Protein 4A1R (pdb70)

Radius of gyration: 27.09 Å; Cα contacts (8 Å, |Δi|>4): 1326; chains: 4; bounding box: 77×50×69 Å

Secondary structure (DSSP, 8-state):
--S-EEEEEEEE-TTTT--TTS----EEEEEEEES-SHHHHHS-HHHHHHHHHHHHGGGEEEEEEEEE-TT---EEEEEE--TT--EEEEEE--SS-TT-B-EEEEEPPPGGGGGGGTTSTTS--EEEEEEEEETTEEEE--/--SEEEEEEEE-TT-S-TTTTS---EEEEEEEES--TTTTTS-HHHHHHHHHHHHGGGEEEEEEEEEPTT---EEEEEE--TT--EEEEEE--SS-TT-B-EEEEEPPP--TTT-EESS-EEEEEEEEETTEEEEPPPP-/--EEEEEEEE-TTTT-------EEEEEEEES-SHHHHHS-HHHHHHHHHHHHGGGEEEEEEEEEPTT---EEEEEE--SS--EEEEEE--SS-TT-B-EEEEEPPP---TTTSTTS--EEEEEEEEETTEEEEPP--/---EEEEEEEE-TTTT-----EEEEEEEES-SHHHHHS-HHHHHHHHHHHSGGGEEEEEEEEE-TT---EEEEEE--TT--EEEEEE--S--TT-B-EEEEEPP-TTTT-GGGTSTTS--EEEEEEEEETTEEEE----

InterPro domains:
  IPR017734 Type VI secretion system, lipoprotein SciN [PF12790] (9-116)
  IPR017734 Type VI secretion system, lipoprotein SciN [PTHR37625] (7-118)
  IPR017734 Type VI secretion system, lipoprotein SciN [TIGR03352] (7-117)
  IPR038706 Type VI secretion protein SciN-like superfamily [G3DSA:2.60.40.4150] (1-149)

Foldseek 3Di:
DLLWKEKEWEFEALQAQADVPGGRDKKKKKKWFFLDCPQVVVPDPVCCVPPVCVSCPPGTDDMDMDIDGHGDGGHMDMDTHDPSGFWIKMAIHRPDPPQAARIDIGTDDDCVVSVCCVVVVPPDSYHYWYWYQYNRYIDTDD/DFFKAKEWEAEALCAQCPPPNHFFKKKKKKWQFLDCPQVVPDDPVCCVVPVCVRCPVRTPDMDMDIHGHRDGGHMDMDTHDLSGFKIKMAIHRPDLVQAAGIDIGTDDDDVVVVDADPRRYHYWYWYQYRRYIDTDDDDD/DFKEKEWEWEALQAQCPPGRFKKKKKKWFFLDCVQVVVDDDVCCVPPVDVSPDPGTDDMDMDIDGHGRGGDMDMDTRDPSTFKMKMAIPRPDLVQAAGMDIDGDDDPPCCVPVVPPDDYHYWYWYQYRRYIDTDDPD/DFWKEKEWEWEAQCFLHCVDKKKKKKWQFQDCVQVVVDDPVVCVVPVCVSRPVRTPDMDIDIYDRGGGGDMDMDTHDVVTFWIKMAIHHDDCVQADGIDIHTDDDDVVCVCCVVVVVDDRYHYWYWYRYNRYIDTDDDD

Nearest PDB structures (foldseek):
  4a1r-assembly5_B  TM=1.007E+00  e=3.710E-32  Serratia marcescens
  4a1r-assembly5_A  TM=9.718E-01  e=2.297E-26  Serratia marcescens
  4a1r-assembly6_C  TM=9.674E-01  e=4.740E-26  Serratia marcescens
  4a1r-assembly6_D  TM=9.549E-01  e=1.683E-25  Serratia marcescens
  3zhn-assembly1_A  TM=8.600E-01  e=3.355E-15  Pseudomonas aeruginosa PAO1

CATH classification: 2.60.40.4150

Structure (mmCIF, N/CA/C/O backbone):
data_4A1R
#
_entry.id   4A1R
#
_cell.length_a   139.730
_cell.length_b   77.750
_cell.length_c   54.490
_cell.angle_alpha   90.00
_cell.angle_beta   98.31
_cell.angle_gamma   90.00
#
_symmetry.space_group_name_H-M   'C 1 2 1'
#
loop_
_entity.id
_entity.type
_entity.pdbx_description
1 polymer LIP
2 non-polymer 'SODIUM ION'
3 non-polymer 1,2-ETHANEDIOL
4 water water
#
loop_
_atom_site.group_PDB
_atom_site.id
_atom_site.type_symbol
_atom_site.label_atom_id
_atom_site.label_alt_id
_atom_site.label_comp_id
_atom_site.label_asym_id
_atom_site.label_entity_id
_atom_site.label_seq_id
_atom_site.pdbx_PDB_ins_code
_atom_site.Cartn_x
_atom_site.Cartn_y
_atom_site.Cartn_z
_atom_site.occupancy
_atom_site.B_iso_or_equiv
_atom_site.auth_seq_id
_atom_site.auth_comp_id
_atom_site.auth_asym_id
_atom_site.auth_atom_id
_atom_site.pdbx_PDB_model_num
ATOM 1 N N . SER A 1 5 ? 48.677 8.447 2.565 1.00 93.05 32 SER A N 1
ATOM 2 C CA . SER A 1 5 ? 47.983 9.542 1.819 1.00 91.93 32 SER A CA 1
ATOM 3 C C . SER A 1 5 ? 46.632 9.101 1.242 1.00 85.62 32 SER A C 1
ATOM 4 O O . SER A 1 5 ? 45.658 9.858 1.295 1.00 92.18 32 SER A O 1
ATOM 7 N N . VAL A 1 6 ? 46.580 7.883 0.697 1.00 88.79 33 VAL A N 1
ATOM 8 C CA . VAL A 1 6 ? 45.327 7.286 0.201 1.00 90.51 33 VAL A CA 1
ATOM 9 C C . VAL A 1 6 ? 45.217 5.796 0.596 1.00 91.59 33 VAL A C 1
ATOM 10 O O . VAL A 1 6 ? 45.681 4.924 -0.145 1.00 101.33 33 VAL A O 1
ATOM 14 N N . PRO A 1 7 ? 44.632 5.494 1.781 1.00 77.69 34 PRO A N 1
ATOM 15 C CA . PRO A 1 7 ? 44.095 6.384 2.819 1.00 70.49 34 PRO A CA 1
ATOM 16 C C . PRO A 1 7 ? 45.208 7.088 3.610 1.00 52.39 34 PRO A C 1
ATOM 17 O O . PRO A 1 7 ? 46.364 6.661 3.567 1.00 49.67 34 PRO A O 1
ATOM 21 N N . SER A 1 8 ? 44.862 8.172 4.299 1.00 41.46 35 SER A N 1
ATOM 22 C CA . SER A 1 8 ? 45.873 9.110 4.811 1.00 38.01 35 SER A CA 1
ATOM 23 C C . SER A 1 8 ? 46.442 8.764 6.184 1.00 31.29 35 SER A C 1
ATOM 24 O O . SER A 1 8 ? 47.520 9.259 6.573 1.00 30.97 35 SER A O 1
ATOM 27 N N . ARG A 1 9 ? 45.694 7.982 6.936 1.00 25.87 36 ARG A N 1
ATOM 28 C CA . ARG A 1 9 ? 46.165 7.602 8.271 1.00 26.51 36 ARG A CA 1
ATOM 29 C C . ARG A 1 9 ? 45.965 6.142 8.613 1.00 27.49 36 ARG A C 1
ATOM 30 O O . ARG A 1 9 ? 45.275 5.396 7.889 1.00 25.18 36 ARG A O 1
ATOM 45 N N . TYR A 1 10 ? 46.629 5.703 9.688 1.00 23.41 37 TYR A N 1
ATOM 46 C CA . TYR A 1 10 ? 46.553 4.290 10.111 1.00 24.63 37 TYR A CA 1
ATOM 47 C C . TYR A 1 10 ? 46.393 4.234 11.611 1.00 26.93 37 TYR A C 1
ATOM 48 O O . TYR A 1 10 ? 46.715 5.208 12.326 1.00 24.02 37 TYR A O 1
ATOM 57 N N . SER A 1 11 ? 45.919 3.102 12.109 1.00 24.71 38 SER A N 1
ATOM 58 C CA . SER A 1 11 ? 46.041 2.833 13.539 1.00 27.17 38 SER A CA 1
ATOM 59 C C . SER A 1 11 ? 46.072 1.347 13.852 1.00 28.88 38 SER A C 1
ATOM 60 O O . SER A 1 11 ? 45.554 0.501 13.080 1.00 23.00 38 SER A O 1
ATOM 63 N N . LEU A 1 12 ? 46.714 1.042 14.978 1.00 23.59 39 LEU A N 1
ATOM 64 C CA . LEU A 1 12 ? 46.871 -0.323 15.464 1.00 22.66 39 LEU A CA 1
ATOM 65 C C . LEU A 1 12 ? 46.287 -0.380 16.836 1.00 28.71 39 LEU A C 1
ATOM 66 O O . LEU A 1 12 ? 46.554 0.504 17.681 1.00 28.06 39 LEU A O 1
ATOM 71 N N . VAL A 1 13 ? 45.501 -1.421 17.097 1.00 21.92 40 VAL A N 1
ATOM 72 C CA . VAL A 1 13 ? 44.929 -1.584 18.405 1.00 20.99 40 VAL A CA 1
ATOM 73 C C . VAL A 1 13 ? 45.581 -2.801 19.066 1.00 25.97 40 VAL A C 1
ATOM 74 O O . VAL A 1 13 ? 45.577 -3.886 18.486 1.00 28.34 40 VAL A O 1
ATOM 78 N N . PHE A 1 14 ? 46.106 -2.635 20.276 1.00 23.70 41 PHE A N 1
ATOM 79 C CA . PHE A 1 14 ? 46.958 -3.665 20.902 1.00 22.94 41 PHE A CA 1
ATOM 80 C C . PHE A 1 14 ? 46.260 -4.260 22.107 1.00 24.27 41 PHE A C 1
ATOM 81 O O . PHE A 1 14 ? 45.641 -3.537 22.911 1.00 24.99 41 PHE A O 1
ATOM 89 N N . ASP A 1 15 ? 46.314 -5.591 22.170 1.00 22.91 42 ASP A N 1
ATOM 90 C CA . ASP A 1 15 ? 46.025 -6.382 23.361 1.00 26.68 42 ASP A CA 1
ATOM 91 C C . ASP A 1 15 ? 47.342 -7.066 23.778 1.00 24.40 42 ASP A C 1
ATOM 92 O O . ASP A 1 15 ? 48.119 -7.482 22.910 1.00 26.28 42 ASP A O 1
ATOM 97 N N . ALA A 1 16 ? 47.561 -7.203 25.085 1.00 26.25 43 ALA A N 1
ATOM 98 C CA . ALA A 1 16 ? 48.695 -7.964 25.617 1.00 27.64 43 ALA A CA 1
ATOM 99 C C . ALA A 1 16 ? 48.167 -9.077 26.523 1.00 27.30 43 ALA A C 1
ATOM 100 O O . ALA A 1 16 ? 47.304 -8.831 27.369 1.00 30.19 43 ALA A O 1
ATOM 102 N N . ASP A 1 17 ? 48.665 -10.290 26.319 1.00 28.93 44 ASP A N 1
ATOM 103 C CA . ASP A 1 17 ? 48.359 -11.422 27.217 1.00 29.22 44 ASP A CA 1
ATOM 104 C C . ASP A 1 17 ? 48.683 -11.071 28.654 1.00 32.39 44 ASP A C 1
ATOM 105 O O . ASP A 1 17 ? 49.692 -10.421 28.947 1.00 30.71 44 ASP A O 1
ATOM 110 N N . ARG A 1 18 ? 47.841 -11.520 29.571 1.00 35.14 45 ARG A N 1
ATOM 111 C CA . ARG A 1 18 ? 48.160 -11.456 30.997 1.00 38.78 45 ARG A CA 1
ATOM 112 C C . ARG A 1 18 ? 49.562 -11.955 31.376 1.00 29.13 45 ARG A C 1
ATOM 113 O O . ARG A 1 18 ? 50.158 -11.468 32.333 1.00 32.86 45 ARG A O 1
ATOM 121 N N . GLN A 1 19 ? 50.080 -12.915 30.626 1.00 33.75 46 GLN A N 1
ATOM 122 C CA . GLN A 1 19 ? 51.377 -13.516 30.935 1.00 42.21 46 GLN A CA 1
ATOM 123 C C . GLN A 1 19 ? 52.513 -13.011 30.066 1.00 37.60 46 GLN A C 1
ATOM 124 O O . GLN A 1 19 ? 53.587 -13.616 30.050 1.00 38.33 46 GLN A O 1
ATOM 130 N N . VAL A 1 20 ? 52.275 -11.938 29.314 1.00 29.22 47 VAL A N 1
ATOM 131 C CA . VAL A 1 20 ? 53.271 -11.486 28.353 1.00 30.35 47 VAL A CA 1
ATOM 132 C C . VAL A 1 20 ? 54.515 -11.057 29.143 1.00 22.67 47 VAL A C 1
ATOM 133 O O . VAL A 1 20 ? 54.425 -10.463 30.240 1.00 29.79 47 VAL A O 1
ATOM 137 N N . ASN A 1 21 ? 55.666 -11.422 28.598 1.00 32.11 48 ASN A N 1
ATOM 138 C CA . ASN A 1 21 ? 56.913 -10.801 28.979 1.00 30.90 48 ASN A CA 1
ATOM 139 C C . ASN A 1 21 ? 57.275 -11.029 30.428 1.00 31.51 48 ASN A C 1
ATOM 140 O O . ASN A 1 21 ? 57.641 -10.092 31.145 1.00 32.85 48 ASN A O 1
ATOM 145 N N . ALA A 1 22 ? 57.153 -12.282 30.845 1.00 41.14 49 ALA A N 1
ATOM 146 C CA . ALA A 1 22 ? 57.549 -12.707 32.166 1.00 36.62 49 ALA A CA 1
ATOM 147 C C . ALA A 1 22 ? 58.717 -13.652 31.955 1.00 43.79 49 ALA A C 1
ATOM 148 O O . ALA A 1 22 ? 58.579 -14.720 31.338 1.00 40.41 49 ALA A O 1
ATOM 150 N N . ALA A 1 23 ? 59.879 -13.220 32.424 1.00 38.66 50 ALA A N 1
ATOM 151 C CA . ALA A 1 23 ? 61.063 -14.057 32.475 1.00 41.78 50 ALA A CA 1
ATOM 152 C C . ALA A 1 23 ? 60.807 -15.303 33.359 1.00 41.81 50 ALA A C 1
ATOM 153 O O . ALA A 1 23 ? 59.826 -15.354 34.120 1.00 42.90 50 ALA A O 1
ATOM 155 N N . ALA A 1 24 ? 61.668 -16.309 33.244 1.00 40.37 51 ALA A N 1
ATOM 156 C CA . ALA A 1 24 ? 61.681 -17.396 34.226 1.00 43.78 51 ALA A CA 1
ATOM 157 C C . ALA A 1 24 ? 61.676 -16.840 35.671 1.00 52.74 51 ALA A C 1
ATOM 158 O O . ALA A 1 24 ? 62.469 -15.954 36.024 1.00 36.97 51 ALA A O 1
ATOM 160 N N . GLY A 1 25 ? 60.746 -17.330 36.489 1.00 54.27 52 GLY A N 1
ATOM 161 C CA . GLY A 1 25 ? 60.636 -16.889 37.879 1.00 41.16 52 GLY A CA 1
ATOM 162 C C . GLY A 1 25 ? 60.203 -15.451 38.137 1.00 53.24 52 GLY A C 1
ATOM 163 O O . GLY A 1 25 ? 60.193 -15.011 39.292 1.00 54.22 52 GLY A O 1
ATOM 164 N N . ALA A 1 26 ? 59.815 -14.710 37.098 1.00 54.30 53 ALA A N 1
ATOM 165 C CA . ALA A 1 26 ? 59.433 -13.296 37.286 1.00 44.82 53 ALA A CA 1
ATOM 166 C C . ALA A 1 26 ? 57.974 -12.996 36.879 1.00 38.80 53 ALA A C 1
ATOM 167 O O . ALA A 1 26 ? 57.368 -13.763 36.113 1.00 43.36 53 ALA A O 1
ATOM 169 N N . GLN A 1 27 ? 57.413 -11.902 37.405 1.00 43.17 54 GLN A N 1
ATOM 170 C CA . GLN A 1 27 ? 56.020 -11.492 37.094 1.00 46.57 54 GLN A CA 1
ATOM 171 C C . GLN A 1 27 ? 55.935 -10.900 35.689 1.00 37.26 54 GLN A C 1
ATOM 172 O O . GLN A 1 27 ? 56.954 -10.439 35.159 1.00 34.26 54 GLN A O 1
ATOM 178 N N . PRO A 1 28 ? 54.735 -10.905 35.076 1.00 40.32 55 PRO A N 1
ATOM 179 C CA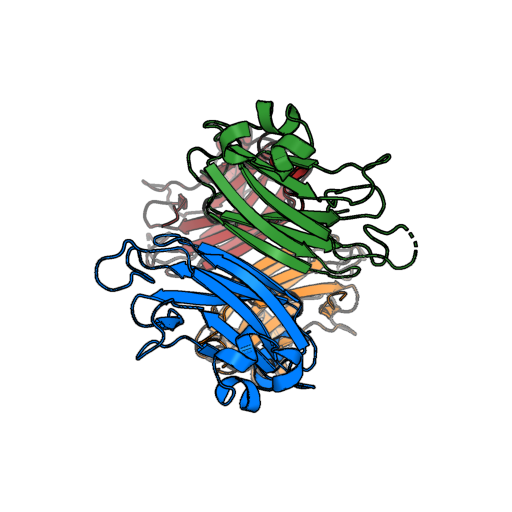 . PRO A 1 28 ? 54.663 -10.242 33.763 1.00 30.88 55 PRO A CA 1
ATOM 180 C C . PRO A 1 28 ? 54.926 -8.746 33.865 1.00 29.78 55 PRO A C 1
ATOM 181 O O . PRO A 1 28 ? 54.521 -8.105 34.835 1.00 31.15 55 PRO A O 1
ATOM 185 N N . ALA A 1 29 ? 55.648 -8.201 32.881 1.00 30.57 56 ALA A N 1
ATOM 186 C CA . ALA A 1 29 ? 56.110 -6.811 32.943 1.00 30.11 56 ALA A CA 1
ATOM 187 C C . ALA A 1 29 ? 55.661 -6.062 31.706 1.00 24.95 56 ALA A C 1
ATOM 188 O O . ALA A 1 29 ? 55.553 -6.671 30.624 1.00 25.52 56 ALA A O 1
ATOM 190 N N . PRO A 1 30 ? 55.390 -4.758 31.859 1.00 25.76 57 PRO A N 1
ATOM 191 C CA . PRO A 1 30 ? 55.003 -3.950 30.713 1.00 26.77 57 PRO A CA 1
ATOM 192 C C . PRO A 1 30 ? 56.029 -4.123 29.619 1.00 24.69 57 PRO A C 1
ATOM 193 O O . PRO A 1 30 ? 57.203 -4.364 29.901 1.00 25.08 57 PRO A O 1
ATOM 197 N N . ILE A 1 31 ? 55.596 -4.004 28.368 1.00 25.83 58 ILE A N 1
ATOM 198 C CA . ILE A 1 31 ? 56.515 -4.196 27.272 1.00 18.38 58 ILE A CA 1
ATOM 199 C C . ILE A 1 31 ? 56.483 -2.972 26.351 1.00 15.89 58 ILE A C 1
ATOM 200 O O . ILE A 1 31 ? 55.424 -2.384 26.112 1.00 20.83 58 ILE A O 1
ATOM 205 N N . LYS A 1 32 ? 57.669 -2.584 25.868 1.00 18.81 59 LYS A N 1
ATOM 206 C CA . LYS A 1 32 ? 57.818 -1.429 24.981 1.00 18.98 59 LYS A CA 1
ATOM 207 C C . LYS A 1 32 ? 57.478 -1.862 23.565 1.00 25.24 59 LYS A C 1
ATOM 208 O O . LYS A 1 32 ? 58.065 -2.840 23.058 1.00 21.72 59 LYS A O 1
ATOM 214 N N . ILE A 1 33 ? 56.564 -1.110 22.939 1.00 21.26 60 ILE A N 1
ATOM 215 C CA . ILE A 1 33 ? 56.165 -1.354 21.560 1.00 19.12 60 ILE A CA 1
ATOM 216 C C . ILE A 1 33 ? 56.618 -0.196 20.721 1.00 20.21 60 ILE A C 1
ATOM 217 O O . ILE A 1 33 ? 56.351 0.961 21.076 1.00 22.68 60 ILE A O 1
ATOM 222 N N . ARG A 1 34 ? 57.323 -0.478 19.630 1.00 19.13 61 ARG A N 1
ATOM 223 C CA . ARG A 1 34 ? 57.627 0.587 18.672 1.00 19.78 61 ARG A CA 1
ATOM 224 C C . ARG A 1 34 ? 56.885 0.387 17.361 1.00 22.28 61 ARG A C 1
ATOM 225 O O . ARG A 1 34 ? 56.671 -0.735 16.928 1.00 20.56 61 ARG A O 1
ATOM 233 N N . VAL A 1 35 ? 56.485 1.481 16.728 1.00 20.26 62 VAL A N 1
ATOM 234 C CA . VAL A 1 35 ? 55.734 1.390 15.485 1.00 20.52 62 VAL A CA 1
ATOM 235 C C . VAL A 1 35 ? 56.478 2.280 14.533 1.00 24.48 62 VAL A C 1
ATOM 236 O O . VAL A 1 35 ? 56.709 3.454 14.841 1.00 23.76 62 VAL A O 1
ATOM 240 N N . LEU A 1 36 ? 56.900 1.711 13.400 1.00 19.49 63 LEU A N 1
ATOM 241 C CA . LEU A 1 36 ? 57.715 2.441 12.468 1.00 22.02 63 LEU A CA 1
ATOM 242 C C . LEU A 1 36 ? 57.011 2.547 11.109 1.00 30.10 63 LEU A C 1
ATOM 243 O O . LEU A 1 36 ? 56.512 1.560 10.575 1.00 25.39 63 LEU A O 1
ATOM 248 N N . LEU A 1 37 ? 56.988 3.751 10.543 1.00 26.54 64 LEU A N 1
ATOM 249 C CA . LEU A 1 37 ? 56.503 3.902 9.194 1.00 25.05 64 LEU A CA 1
ATOM 250 C C . LEU A 1 37 ? 57.668 3.734 8.216 1.00 25.94 64 LEU A C 1
ATOM 251 O O . LEU A 1 37 ? 58.710 4.412 8.329 1.00 28.93 64 LEU A O 1
ATOM 256 N N . LEU A 1 38 ? 57.497 2.814 7.269 1.00 24.24 65 LEU A N 1
ATOM 257 C CA . LEU A 1 38 ? 58.582 2.374 6.423 1.00 27.75 65 LEU A CA 1
ATOM 258 C C . LEU A 1 38 ? 58.284 2.494 4.930 1.00 31.53 65 LEU A C 1
ATOM 259 O O . LEU A 1 38 ? 57.182 2.150 4.472 1.00 31.40 65 LEU A O 1
ATOM 264 N N . ARG A 1 39 ? 59.302 2.958 4.205 1.00 36.70 66 ARG A N 1
ATOM 265 C CA . ARG A 1 39 ? 59.337 2.972 2.742 1.00 42.48 66 ARG A CA 1
ATOM 266 C C . ARG A 1 39 ? 59.423 1.566 2.206 1.00 46.95 66 ARG A C 1
ATOM 267 O O . ARG A 1 39 ? 58.941 1.282 1.107 1.00 36.55 66 ARG A O 1
ATOM 275 N N . SER A 1 40 ? 60.093 0.705 2.969 1.00 39.74 67 SER A N 1
ATOM 276 C CA . SER A 1 40 ? 60.304 -0.690 2.606 1.00 40.42 67 SER A CA 1
ATOM 277 C C . SER A 1 40 ? 60.671 -1.442 3.887 1.00 45.55 67 SER A C 1
ATOM 278 O O . SER A 1 40 ? 61.112 -0.822 4.852 1.00 37.36 67 SER A O 1
ATOM 281 N N . ASP A 1 41 ? 60.476 -2.756 3.911 1.00 46.96 68 ASP A N 1
ATOM 282 C CA . ASP A 1 41 ? 60.755 -3.531 5.130 1.00 42.01 68 ASP A CA 1
ATOM 283 C C . ASP A 1 41 ? 62.006 -4.413 5.076 1.00 37.61 68 ASP A C 1
ATOM 284 O O . ASP A 1 41 ? 62.243 -5.192 6.003 1.00 43.54 68 ASP A O 1
ATOM 289 N N . ALA A 1 42 ? 62.790 -4.309 3.999 1.00 38.02 69 ALA A N 1
ATOM 290 C CA . ALA A 1 42 ? 63.932 -5.218 3.802 1.00 36.27 69 ALA A CA 1
ATOM 291 C C . ALA A 1 42 ? 64.963 -5.056 4.903 1.00 35.17 69 ALA A C 1
ATOM 292 O O . ALA A 1 42 ? 65.312 -6.026 5.563 1.00 35.18 69 ALA A O 1
ATOM 294 N N . GLU A 1 43 ? 65.411 -3.819 5.116 1.00 33.54 70 GLU A N 1
ATOM 295 C CA . GLU A 1 43 ? 66.423 -3.535 6.118 1.00 36.55 70 GLU A CA 1
ATOM 296 C C . GLU A 1 43 ? 65.885 -3.776 7.514 1.00 34.02 70 GLU A C 1
ATOM 297 O O . GLU A 1 43 ? 66.626 -4.250 8.382 1.00 32.74 70 GLU A O 1
ATOM 303 N N . PHE A 1 44 ? 64.596 -3.465 7.710 1.00 35.10 71 PHE A N 1
ATOM 304 C CA . PHE A 1 44 ? 63.889 -3.668 8.997 1.00 27.74 71 PHE A CA 1
ATOM 305 C C . PHE A 1 44 ? 63.826 -5.135 9.418 1.00 28.82 71 PHE A C 1
ATOM 306 O O . PHE A 1 44 ? 64.036 -5.471 10.584 1.00 25.96 71 PHE A O 1
ATOM 314 N N . MET A 1 45 ? 63.514 -6.010 8.467 1.00 25.22 72 MET A N 1
ATOM 315 C CA . MET A 1 45 ? 63.382 -7.426 8.753 1.00 26.82 72 MET A CA 1
ATOM 316 C C . MET A 1 45 ? 64.751 -8.081 8.896 1.00 26.81 72 MET A C 1
ATOM 317 O O . MET A 1 45 ? 64.871 -9.143 9.494 1.00 24.53 72 MET A O 1
ATOM 322 N N . ASP A 1 46 ? 65.774 -7.418 8.389 1.00 29.56 73 ASP A N 1
ATOM 323 C CA . ASP A 1 46 ? 67.142 -7.964 8.419 1.00 32.79 73 ASP A CA 1
ATOM 324 C C . ASP A 1 46 ? 67.993 -7.416 9.583 1.00 34.89 73 ASP A C 1
ATOM 325 O O . ASP A 1 46 ? 68.941 -8.052 10.028 1.00 31.35 73 ASP A O 1
ATOM 330 N N . ALA A 1 47 ? 67.662 -6.230 10.064 1.00 28.14 74 ALA A N 1
ATOM 331 C CA . ALA A 1 47 ? 68.483 -5.586 11.104 1.00 36.33 74 ALA A CA 1
ATOM 332 C C . ALA A 1 47 ? 68.510 -6.405 12.410 1.00 31.03 74 ALA A C 1
ATOM 333 O O . ALA A 1 47 ? 67.535 -7.128 12.728 1.00 27.24 74 ALA A O 1
ATOM 335 N N . ASP A 1 48 ? 69.606 -6.328 13.177 1.00 28.20 75 ASP A N 1
ATOM 336 C CA . ASP A 1 48 ? 69.553 -7.000 14.484 1.00 28.94 75 ASP A CA 1
ATOM 337 C C . ASP A 1 48 ? 68.828 -6.200 15.551 1.00 28.34 75 ASP A C 1
ATOM 338 O O . ASP A 1 48 ? 68.648 -4.988 15.385 1.00 26.39 75 ASP A O 1
ATOM 343 N N . PHE A 1 49 ? 68.371 -6.865 16.609 1.00 26.17 76 PHE A N 1
ATOM 344 C CA . PHE A 1 49 ? 67.628 -6.197 17.673 1.00 23.61 76 PHE A CA 1
ATOM 345 C C . PHE A 1 49 ? 68.320 -4.957 18.214 1.00 33.50 76 PHE A C 1
ATOM 346 O O . PHE A 1 49 ? 67.694 -3.893 18.313 1.00 26.27 76 PHE A O 1
ATOM 354 N N . PHE A 1 50 ? 69.604 -5.085 18.557 1.00 27.88 77 PHE A N 1
ATOM 355 C CA . PHE A 1 50 ? 70.307 -3.938 19.157 1.00 29.24 77 PHE A CA 1
ATOM 356 C C . PHE A 1 50 ? 70.320 -2.692 18.281 1.00 28.17 77 PHE A C 1
ATOM 357 O O . PHE A 1 50 ? 70.023 -1.590 18.767 1.00 35.71 77 PHE A O 1
ATOM 365 N N . SER A 1 51 ? 70.660 -2.874 17.003 1.00 28.29 78 SER A N 1
ATOM 366 C CA . SER A 1 51 ? 70.706 -1.787 16.012 1.00 34.94 78 SER A CA 1
ATOM 367 C C . SER A 1 51 ? 69.412 -0.996 15.933 1.00 32.96 78 SER A C 1
ATOM 368 O O . SER A 1 51 ? 69.421 0.223 15.994 1.00 33.69 78 SER A O 1
ATOM 371 N N . LEU A 1 52 ? 68.303 -1.712 15.791 1.00 30.55 79 LEU A N 1
ATOM 372 C CA . LEU A 1 52 ? 66.985 -1.115 15.774 1.00 25.79 79 LEU A CA 1
ATOM 373 C C . LEU A 1 52 ? 66.674 -0.398 17.080 1.00 30.54 79 LEU A C 1
ATOM 374 O O . LEU A 1 52 ? 66.138 0.720 17.061 1.00 32.69 79 LEU A O 1
ATOM 379 N N . GLN A 1 53 ? 66.997 -1.033 18.212 1.00 25.69 80 GLN A N 1
ATOM 380 C CA . GLN A 1 53 ? 66.698 -0.442 19.514 1.00 25.36 80 GLN A CA 1
ATOM 381 C C . GLN A 1 53 ? 67.516 0.830 19.774 1.00 31.64 80 GLN A C 1
ATOM 382 O O . GLN A 1 53 ? 66.984 1.834 20.251 1.00 33.76 80 GLN A O 1
ATOM 388 N N . ASN A 1 54 ? 68.807 0.775 19.481 1.00 30.09 81 ASN A N 1
ATOM 389 C CA . ASN A 1 54 ? 69.686 1.912 19.784 1.00 36.99 81 ASN A CA 1
ATOM 390 C C . ASN A 1 54 ? 69.729 3.038 18.752 1.00 44.23 81 ASN A C 1
ATOM 391 O O . ASN A 1 54 ? 69.914 4.207 19.119 1.00 35.43 81 ASN A O 1
ATOM 400 N N . ASP A 1 55 ? 69.549 2.715 17.476 1.00 41.00 82 ASP A N 1
ATOM 401 C CA . ASP A 1 55 ? 69.500 3.770 16.465 1.00 41.43 82 ASP A CA 1
ATOM 402 C C . ASP A 1 55 ? 68.886 3.302 15.163 1.00 32.47 82 ASP A C 1
ATOM 403 O O . ASP A 1 55 ? 69.599 2.982 14.205 1.00 35.80 82 ASP A O 1
ATOM 408 N N . ALA A 1 56 ? 67.556 3.312 15.126 1.00 30.37 83 ALA A N 1
ATOM 409 C CA . ALA A 1 56 ? 66.804 2.780 14.010 1.00 30.78 83 ALA A CA 1
ATOM 410 C C . ALA A 1 56 ? 67.107 3.551 12.718 1.00 34.59 83 ALA A C 1
ATOM 411 O O . ALA A 1 56 ? 67.352 2.941 11.686 1.00 31.00 83 ALA A O 1
ATOM 413 N N . LYS A 1 57 ? 67.141 4.880 12.804 1.00 31.15 84 LYS A N 1
ATOM 414 C CA . LYS A 1 57 ? 67.398 5.737 11.621 1.00 44.01 84 LYS A CA 1
ATOM 415 C C . LYS A 1 57 ? 68.722 5.411 10.930 1.00 40.94 84 LYS A C 1
ATOM 416 O O . LYS A 1 57 ? 68.780 5.349 9.705 1.00 46.62 84 LYS A O 1
ATOM 422 N N . SER A 1 58 ? 69.769 5.178 11.721 1.00 36.65 85 SER A N 1
ATOM 423 C CA . SER A 1 58 ? 71.067 4.821 11.189 1.00 40.49 85 SER A CA 1
ATOM 424 C C . SER A 1 58 ? 70.999 3.500 10.436 1.00 45.42 85 SER A C 1
ATOM 425 O O . SER A 1 58 ? 71.430 3.413 9.285 1.00 49.88 85 SER A O 1
ATOM 428 N N . VAL A 1 59 ? 70.438 2.473 11.066 1.00 40.39 86 VAL A N 1
ATOM 429 C CA . VAL A 1 59 ? 70.392 1.163 10.417 1.00 35.73 86 VAL A CA 1
ATOM 430 C C . VAL A 1 59 ? 69.354 1.122 9.285 1.00 41.11 86 VAL A C 1
ATOM 431 O O . VAL A 1 59 ? 69.559 0.427 8.305 1.00 38.37 86 VAL A O 1
ATOM 435 N N . LEU A 1 60 ? 68.268 1.892 9.390 1.00 38.12 87 LEU A N 1
ATOM 436 C CA . LEU A 1 60 ? 67.231 1.846 8.344 1.00 45.73 87 LEU A CA 1
ATOM 437 C C . LEU A 1 60 ? 67.376 2.875 7.219 1.00 51.09 87 LEU A C 1
ATOM 438 O O . LEU A 1 60 ? 66.854 2.661 6.116 1.00 40.93 87 LEU A O 1
ATOM 443 N N . GLY A 1 61 ? 68.060 3.982 7.511 1.00 46.41 88 GLY A N 1
ATOM 444 C CA . GLY A 1 61 ? 68.280 5.052 6.539 1.00 50.58 88 GLY A CA 1
ATOM 445 C C . GLY A 1 61 ? 67.005 5.621 5.955 1.00 45.98 88 GLY A C 1
ATOM 446 O O . GLY A 1 61 ? 66.050 5.936 6.674 1.00 42.17 88 GLY A O 1
ATOM 447 N N . ASN A 1 62 ? 67.001 5.718 4.633 1.00 48.20 89 ASN A N 1
ATOM 448 C CA . ASN A 1 62 ? 65.915 6.295 3.856 1.00 52.87 89 ASN A CA 1
ATOM 449 C C . ASN A 1 62 ? 64.665 5.447 3.968 1.00 43.65 89 ASN A C 1
ATOM 450 O O . ASN A 1 62 ? 63.568 5.909 3.640 1.00 43.95 89 ASN A O 1
ATOM 459 N N . SER A 1 63 ? 64.817 4.206 4.436 1.00 33.58 90 SER A N 1
ATOM 460 C CA . SER A 1 63 ? 63.653 3.345 4.568 1.00 33.10 90 SER A CA 1
ATOM 461 C C . SER A 1 63 ? 62.749 3.743 5.740 1.00 23.31 90 SER A C 1
ATOM 462 O O . SER A 1 63 ? 61.575 3.417 5.733 1.00 30.58 90 SER A O 1
ATOM 465 N N . LEU A 1 64 ? 63.281 4.504 6.690 1.00 28.32 91 LEU A N 1
ATOM 466 C CA . LEU A 1 64 ? 62.489 4.907 7.839 1.00 30.29 91 LEU A CA 1
ATOM 467 C C . LEU A 1 64 ? 61.856 6.294 7.661 1.00 26.85 91 LEU A C 1
ATOM 468 O O . LEU A 1 64 ? 62.534 7.319 7.637 1.00 35.85 91 LEU A O 1
ATOM 473 N N . LEU A 1 65 ? 60.540 6.290 7.551 1.00 29.61 92 LEU A N 1
ATOM 474 C CA . LEU A 1 65 ? 59.780 7.516 7.427 1.00 30.02 92 LEU A CA 1
ATOM 475 C C . LEU A 1 65 ? 59.444 8.125 8.768 1.00 33.28 92 LEU A C 1
ATOM 476 O O . LEU A 1 65 ? 59.614 9.322 8.965 1.00 38.85 92 LEU A O 1
ATOM 481 N N . ASP A 1 66 ? 58.955 7.313 9.696 1.00 27.36 93 ASP A N 1
ATOM 482 C CA . ASP A 1 66 ? 58.430 7.863 10.951 1.00 33.57 93 ASP A CA 1
ATOM 483 C C . ASP A 1 66 ? 58.509 6.772 12.020 1.00 24.04 93 ASP A C 1
ATOM 484 O O . ASP A 1 66 ? 58.488 5.613 11.663 1.00 25.22 93 ASP A O 1
ATOM 489 N N . SER A 1 67 ? 58.603 7.145 13.305 1.00 25.13 94 SER A N 1
ATOM 490 C CA . SER A 1 67 ? 58.469 6.143 14.398 1.00 28.76 94 SER A CA 1
ATOM 491 C C . SER A 1 67 ? 57.818 6.665 15.680 1.00 26.47 94 SER A C 1
ATOM 492 O O . SER A 1 67 ? 57.909 7.848 16.017 1.00 23.11 94 SER A O 1
ATOM 495 N N . ASP A 1 68 ? 57.144 5.770 16.389 1.00 20.92 95 ASP A N 1
ATOM 496 C CA . ASP A 1 68 ? 56.460 6.129 17.629 1.00 19.67 95 ASP A CA 1
ATOM 497 C C . ASP A 1 68 ? 56.553 4.935 18.562 1.00 22.30 95 ASP A C 1
ATOM 498 O O . ASP A 1 68 ? 57.055 3.863 18.158 1.00 22.67 95 ASP A O 1
ATOM 503 N N . GLN A 1 69 ? 56.170 5.129 19.820 1.00 20.04 96 GLN A N 1
ATOM 504 C CA . GLN A 1 69 ? 56.345 4.065 20.828 1.00 18.63 96 GLN A CA 1
ATOM 505 C C . GLN A 1 69 ? 55.418 4.319 21.990 1.00 21.51 96 GLN A C 1
ATOM 506 O O . GLN A 1 69 ? 54.922 5.462 22.211 1.00 22.08 96 GLN A O 1
ATOM 512 N N . PHE A 1 70 ? 55.181 3.257 22.736 1.00 20.42 97 PHE A N 1
ATOM 513 C CA . PHE A 1 70 ? 54.383 3.296 23.951 1.00 20.96 97 PHE A CA 1
ATOM 514 C C . PHE A 1 70 ? 54.707 2.021 24.704 1.00 21.48 97 PHE A C 1
ATOM 515 O O . PHE A 1 70 ? 55.451 1.177 24.190 1.00 22.08 97 PHE A O 1
ATOM 523 N N . PHE A 1 71 ? 54.221 1.928 25.940 1.00 22.31 98 PHE A N 1
ATOM 524 C CA . PHE A 1 71 ? 54.269 0.699 26.736 1.00 26.47 98 PHE A CA 1
ATOM 525 C C . PHE A 1 71 ? 52.892 0.056 26.852 1.00 20.58 98 PHE A C 1
ATOM 526 O O . PHE A 1 71 ? 51.863 0.746 26.977 1.00 28.70 98 PHE A O 1
ATOM 534 N N . LEU A 1 72 ? 52.895 -1.276 26.887 1.00 29.31 99 LEU A N 1
ATOM 535 C CA . LEU A 1 72 ? 51.678 -2.045 26.959 1.00 22.72 99 LEU A CA 1
ATOM 536 C C . LEU A 1 72 ? 51.801 -2.846 28.267 1.00 22.89 99 LEU A C 1
ATOM 537 O O . LEU A 1 72 ? 52.820 -3.506 28.489 1.00 23.96 99 LEU A O 1
ATOM 542 N N . THR A 1 73 ? 50.801 -2.738 29.133 1.00 23.46 100 THR A N 1
ATOM 543 C CA . THR A 1 73 ? 50.700 -3.505 30.403 1.00 30.02 100 THR A CA 1
ATOM 544 C C . THR A 1 73 ? 50.172 -4.936 30.165 1.00 26.98 100 THR A C 1
ATOM 545 O O . THR A 1 73 ? 49.225 -5.119 29.405 1.00 30.15 100 THR A O 1
ATOM 549 N N . PRO A 1 74 ? 50.765 -5.951 30.819 1.00 30.09 101 PRO A N 1
ATOM 550 C CA . PRO A 1 74 ? 50.211 -7.298 30.698 1.00 29.86 101 PRO A CA 1
ATOM 551 C C . PRO A 1 74 ? 48.710 -7.284 30.990 1.00 26.24 101 PRO A C 1
ATOM 552 O O . PRO A 1 74 ? 48.272 -6.646 31.931 1.00 30.28 101 PRO A O 1
ATOM 556 N N . GLY A 1 75 ? 47.935 -7.942 30.154 1.00 25.00 102 GLY A N 1
ATOM 557 C CA . GLY A 1 75 ? 46.483 -7.994 30.360 1.00 27.08 102 GLY A CA 1
ATOM 558 C C . GLY A 1 75 ? 45.707 -6.856 29.731 1.00 29.13 102 GLY A C 1
ATOM 559 O O . GLY A 1 75 ? 44.489 -6.951 29.592 1.00 34.53 102 GLY A O 1
ATOM 560 N N . GLN A 1 76 ? 46.393 -5.790 29.315 1.00 32.18 103 GLN A N 1
ATOM 561 C CA . GLN A 1 76 ? 45.711 -4.616 28.745 1.00 29.67 103 GLN A CA 1
ATOM 562 C C . GLN A 1 76 ? 45.071 -4.942 27.388 1.00 25.26 103 GLN A C 1
ATOM 563 O O . GLN A 1 76 ? 45.656 -5.633 26.575 1.00 24.46 103 GLN A O 1
ATOM 569 N N . THR A 1 77 ? 43.855 -4.447 27.152 1.00 33.46 104 THR A N 1
ATOM 570 C CA . THR A 1 77 ? 43.176 -4.644 25.872 1.00 28.06 104 THR A CA 1
ATOM 571 C C . THR A 1 77 ? 42.794 -3.310 25.224 1.00 24.77 104 THR A C 1
ATOM 572 O O . THR A 1 77 ? 42.427 -2.363 25.920 1.00 31.03 104 THR A O 1
ATOM 576 N N . GLY A 1 78 ? 42.830 -3.278 23.895 1.00 27.25 105 GLY A N 1
ATOM 577 C CA . GLY A 1 78 ? 42.314 -2.127 23.128 1.00 29.14 105 GLY A CA 1
ATOM 578 C C . GLY A 1 78 ? 43.115 -0.848 23.174 1.00 29.36 105 GLY A C 1
ATOM 579 O O . GLY A 1 78 ? 42.564 0.254 23.019 1.00 31.88 105 GLY A O 1
ATOM 580 N N . LYS A 1 79 ? 44.423 -0.968 23.368 1.00 26.89 106 LYS A N 1
ATOM 581 C CA . LYS A 1 79 ? 45.249 0.218 23.432 1.00 24.81 106 LYS A CA 1
ATOM 582 C C . LYS A 1 79 ? 45.590 0.599 22.001 1.00 28.46 106 LYS A C 1
ATOM 583 O O . LYS A 1 79 ? 46.142 -0.228 21.256 1.00 24.79 106 LYS A O 1
ATOM 589 N N . LYS A 1 80 ? 45.273 1.851 21.633 1.00 25.14 107 LYS A N 1
ATOM 590 C CA . LYS A 1 80 ? 45.354 2.300 20.246 1.00 25.17 107 LYS A CA 1
ATOM 591 C C . LYS A 1 80 ? 46.500 3.273 20.014 1.00 23.09 107 LYS A C 1
ATOM 592 O O . LYS A 1 80 ? 46.685 4.246 20.765 1.00 23.83 107 LYS A O 1
ATOM 598 N N . LEU A 1 81 ? 47.267 3.025 18.968 1.00 20.80 108 LEU A N 1
ATOM 599 C CA . LEU A 1 81 ? 48.251 3.975 18.536 1.00 24.80 108 LEU A CA 1
ATOM 600 C C . LEU A 1 81 ? 48.099 4.149 17.036 1.00 26.82 108 LEU A C 1
ATOM 601 O O . LEU A 1 81 ? 48.030 3.174 16.295 1.00 24.37 108 LEU A O 1
ATOM 606 N N . GLY A 1 82 ? 48.040 5.398 16.586 1.00 24.86 109 GLY A N 1
ATOM 607 C CA . GLY A 1 82 ? 47.947 5.665 15.164 1.00 25.57 109 GLY A CA 1
ATOM 608 C C . GLY A 1 82 ? 48.679 6.919 14.763 1.00 25.62 109 GLY A C 1
ATOM 609 O O . GLY A 1 82 ? 49.182 7.656 15.621 1.00 23.14 109 GLY A O 1
ATOM 610 N N . GLY A 1 83 ? 48.752 7.163 13.454 1.00 24.50 110 GLY A N 1
ATOM 611 C CA . GLY A 1 83 ? 49.401 8.359 12.956 1.00 27.27 110 GLY A CA 1
ATOM 612 C C . GLY A 1 83 ? 49.031 8.558 11.494 1.00 26.01 110 GLY A C 1
ATOM 613 O O . GLY A 1 83 ? 48.207 7.821 10.954 1.00 25.29 110 GLY A O 1
ATOM 614 N N . GLN A 1 84 ? 49.672 9.534 10.874 1.00 28.78 111 GLN A N 1
ATOM 615 C CA . GLN A 1 84 ? 49.467 9.831 9.460 1.00 33.05 111 GLN A CA 1
ATOM 616 C C . GLN A 1 84 ? 50.397 8.976 8.678 1.00 36.71 111 GLN A C 1
ATOM 617 O O . GLN A 1 84 ? 51.556 8.750 9.070 1.00 32.87 111 GLN A O 1
ATOM 623 N N . SER A 1 85 ? 49.881 8.472 7.566 1.00 35.33 112 SER A N 1
ATOM 624 C CA . SER A 1 85 ? 50.700 7.697 6.664 1.00 32.35 112 SER A CA 1
ATOM 625 C C . SER A 1 85 ? 51.447 8.688 5.783 1.00 33.70 112 SER A C 1
ATOM 626 O O . SER A 1 85 ? 51.476 9.872 6.067 1.00 38.56 112 SER A O 1
ATOM 629 N N . ALA A 1 86 ? 52.095 8.211 4.740 1.00 44.21 113 ALA A N 1
ATOM 630 C CA . ALA A 1 86 ? 52.757 9.115 3.815 1.00 39.70 113 ALA A CA 1
ATOM 631 C C . ALA A 1 86 ? 52.630 8.489 2.452 1.00 50.05 113 ALA A C 1
ATOM 632 O O . ALA A 1 86 ? 52.314 7.297 2.348 1.00 36.89 113 ALA A O 1
ATOM 634 N N . LEU A 1 87 ? 52.853 9.283 1.407 1.00 47.82 114 LEU A N 1
ATOM 635 C CA . LEU A 1 87 ? 52.592 8.816 0.057 1.00 49.28 114 LEU A CA 1
ATOM 636 C C . LEU A 1 87 ? 53.388 7.553 -0.225 1.00 43.55 114 LEU A C 1
ATOM 637 O O . LEU A 1 87 ? 52.845 6.565 -0.723 1.00 47.96 114 LEU A O 1
ATOM 642 N N . ASP A 1 88 ? 54.672 7.593 0.117 1.00 47.10 115 ASP A N 1
ATOM 643 C CA . ASP A 1 88 ? 55.584 6.488 -0.172 1.00 53.48 115 ASP A CA 1
ATOM 644 C C . ASP A 1 88 ? 55.734 5.483 0.965 1.00 49.28 115 ASP A C 1
ATOM 645 O O . ASP A 1 88 ? 56.658 4.675 0.966 1.00 48.28 115 ASP A O 1
ATOM 650 N N . ALA A 1 89 ? 54.803 5.505 1.909 1.00 44.64 116 ALA A N 1
ATOM 651 C CA . ALA A 1 89 ? 54.799 4.502 2.953 1.00 38.02 116 ALA A CA 1
ATOM 652 C C . ALA A 1 89 ? 54.294 3.183 2.378 1.00 34.73 116 ALA A C 1
ATOM 653 O O . ALA A 1 89 ? 53.237 3.149 1.777 1.00 37.19 116 ALA A O 1
ATOM 655 N N . ARG A 1 90 ? 55.047 2.101 2.565 1.00 32.18 117 ARG A N 1
ATOM 656 C CA . ARG A 1 90 ? 54.627 0.772 2.075 1.00 32.18 117 ARG A CA 1
ATOM 657 C C . ARG A 1 90 ? 54.444 -0.287 3.178 1.00 28.53 117 ARG A C 1
ATOM 658 O O . ARG A 1 90 ? 53.795 -1.330 2.977 1.00 32.21 117 ARG A O 1
ATOM 666 N N . TYR A 1 91 ? 55.025 -0.040 4.340 1.00 29.53 118 TYR A N 1
ATOM 667 C CA . TYR A 1 91 ? 54.923 -1.013 5.450 1.00 28.54 118 TYR A CA 1
ATOM 668 C C . TYR A 1 91 ? 54.835 -0.297 6.798 1.00 21.19 118 TYR A C 1
ATOM 669 O O . TYR A 1 91 ? 55.397 0.772 6.947 1.00 24.96 118 TYR A O 1
ATOM 678 N N . ILE A 1 92 ? 54.106 -0.894 7.742 1.00 23.09 119 ILE A N 1
ATOM 679 C CA . ILE A 1 92 ? 54.200 -0.549 9.186 1.00 25.20 119 ILE A CA 1
ATOM 680 C C . ILE A 1 92 ? 55.009 -1.661 9.894 1.00 21.80 119 ILE A C 1
ATOM 681 O O . ILE A 1 92 ? 54.596 -2.831 9.905 1.00 26.37 119 ILE A O 1
ATOM 686 N N . GLY A 1 93 ? 56.163 -1.307 10.460 1.00 22.66 120 GLY A N 1
ATOM 687 C CA . GLY A 1 93 ? 56.965 -2.271 11.246 1.00 19.36 120 GLY A CA 1
ATOM 688 C C . GLY A 1 93 ? 56.585 -2.163 12.720 1.00 22.74 120 GLY A C 1
ATOM 689 O O . GLY A 1 93 ? 56.355 -1.063 13.231 1.00 22.08 120 GLY A O 1
ATOM 690 N N . VAL A 1 94 ? 56.500 -3.287 13.420 1.00 18.01 121 VAL A N 1
ATOM 691 C CA . VAL A 1 94 ? 56.148 -3.243 14.843 1.00 19.32 121 VAL A CA 1
ATOM 692 C C . VAL A 1 94 ? 57.227 -4.060 15.548 1.00 25.65 121 VAL A C 1
ATOM 693 O O . VAL A 1 94 ? 57.583 -5.161 15.075 1.00 20.51 121 VAL A O 1
ATOM 697 N N . ILE A 1 95 ? 57.773 -3.496 16.629 1.00 20.00 122 ILE A N 1
ATOM 698 C CA . ILE A 1 95 ? 58.823 -4.124 17.455 1.00 19.74 122 ILE A CA 1
ATOM 699 C C . ILE A 1 95 ? 58.277 -4.222 18.886 1.00 18.41 122 ILE A C 1
ATOM 700 O O . ILE A 1 95 ? 57.678 -3.270 19.398 1.00 21.26 122 ILE A O 1
ATOM 705 N N . ALA A 1 96 ? 58.466 -5.362 19.543 1.00 15.57 123 ALA A N 1
ATOM 706 C CA . ALA A 1 96 ? 58.038 -5.522 20.950 1.00 14.60 123 ALA A CA 1
ATOM 707 C C . ALA A 1 96 ? 59.323 -5.889 21.699 1.00 18.49 123 ALA A C 1
ATOM 708 O O . ALA A 1 96 ? 59.935 -6.898 21.374 1.00 16.89 123 ALA A O 1
ATOM 710 N N . GLU A 1 97 ? 59.733 -5.079 22.666 1.00 17.85 124 GLU A N 1
ATOM 711 C CA . GLU A 1 97 ? 61.055 -5.298 23.321 1.00 19.75 124 GLU A CA 1
ATOM 712 C C . GLU A 1 97 ? 60.906 -6.281 24.508 1.00 23.20 124 GLU A C 1
ATOM 713 O O . GLU A 1 97 ? 60.973 -5.896 25.692 1.00 20.72 124 GLU A O 1
ATOM 719 N N . TYR A 1 98 ? 60.629 -7.545 24.187 1.00 19.13 125 TYR A N 1
ATOM 720 C CA . TYR A 1 98 ? 60.566 -8.597 25.205 1.00 21.45 125 TYR A CA 1
ATOM 721 C C . TYR A 1 98 ? 6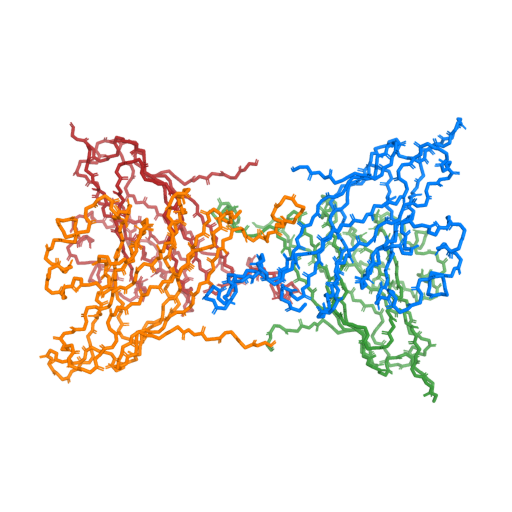1.895 -8.665 25.981 1.00 22.53 125 TYR A C 1
ATOM 722 O O . TYR A 1 98 ? 62.963 -8.551 25.377 1.00 22.69 125 TYR A O 1
ATOM 731 N N . GLN A 1 99 ? 61.818 -8.940 27.275 1.00 19.11 126 GLN A N 1
ATOM 732 C CA . GLN A 1 99 ? 63.071 -9.149 28.086 1.00 24.48 126 GLN A CA 1
ATOM 733 C C . GLN A 1 99 ? 63.842 -10.425 27.738 1.00 29.91 126 GLN A C 1
ATOM 734 O O . GLN A 1 99 ? 65.063 -10.520 27.970 1.00 33.56 126 GLN A O 1
ATOM 740 N N . ASN A 1 100 ? 63.139 -11.408 27.191 1.00 27.26 127 ASN A N 1
ATOM 741 C CA . ASN A 1 100 ? 63.760 -12.658 26.779 1.00 29.40 127 ASN A CA 1
ATOM 742 C C . ASN A 1 100 ? 63.474 -12.862 25.324 1.00 26.50 127 ASN A C 1
ATOM 743 O O . ASN A 1 100 ? 62.477 -13.470 24.968 1.00 30.78 127 ASN A O 1
ATOM 748 N N . LEU A 1 101 ? 64.367 -12.357 24.488 1.00 24.78 128 LEU A N 1
ATOM 749 C CA . LEU A 1 101 ? 64.143 -12.266 23.060 1.00 29.92 128 LEU A CA 1
ATOM 750 C C . LEU A 1 101 ? 64.094 -13.615 22.333 1.00 32.63 128 LEU A C 1
ATOM 751 O O . LEU A 1 101 ? 63.409 -13.762 21.307 1.00 22.02 128 LEU A O 1
ATOM 756 N N . ASP A 1 102 ? 64.856 -14.592 22.819 1.00 31.37 129 ASP A N 1
ATOM 757 C CA . ASP A 1 102 ? 64.971 -15.888 22.121 1.00 31.48 129 ASP A CA 1
ATOM 758 C C . ASP A 1 102 ? 63.653 -16.571 21.873 1.00 25.16 129 ASP A C 1
ATOM 759 O O . ASP A 1 102 ? 62.854 -16.725 22.784 1.00 31.22 129 ASP A O 1
ATOM 764 N N . GLY A 1 103 ? 63.456 -17.024 20.635 1.00 27.52 130 GLY A N 1
ATOM 765 C CA . GLY A 1 103 ? 62.227 -17.712 20.268 1.00 29.59 130 GLY A CA 1
ATOM 766 C C . GLY A 1 103 ? 60.930 -16.911 20.271 1.00 38.49 130 GLY A C 1
ATOM 767 O O . GLY A 1 103 ? 59.853 -17.498 20.198 1.00 39.45 130 GLY A O 1
ATOM 768 N N . LYS A 1 104 ? 61.028 -15.580 20.359 1.00 35.14 131 LYS A N 1
ATOM 769 C CA . LYS A 1 104 ? 59.849 -14.714 20.345 1.00 29.34 131 LYS A CA 1
ATOM 770 C C . LYS A 1 104 ? 59.747 -13.994 19.014 1.00 27.63 131 LYS A C 1
ATOM 771 O O . LYS A 1 104 ? 60.769 -13.657 18.392 1.00 26.36 131 LYS A O 1
ATOM 777 N N . THR A 1 105 ? 58.514 -13.772 18.551 1.00 26.18 132 THR A N 1
ATOM 778 C CA . THR A 1 105 ? 58.313 -12.943 17.360 1.00 25.91 132 THR A CA 1
ATOM 779 C C . THR A 1 105 ? 58.278 -11.492 17.856 1.00 27.24 132 THR A C 1
ATOM 780 O O . THR A 1 105 ? 57.213 -10.951 18.187 1.00 25.24 132 THR A O 1
ATOM 784 N N . TRP A 1 106 ? 59.465 -10.892 17.951 1.00 28.33 133 TRP A N 1
ATOM 785 C CA . TRP A 1 106 ? 59.597 -9.539 18.512 1.00 25.28 133 TRP A CA 1
ATOM 786 C C . TRP A 1 106 ? 59.468 -8.464 17.469 1.00 21.62 133 TRP A C 1
ATOM 787 O O . TRP A 1 106 ? 59.457 -7.267 17.798 1.00 19.54 133 TRP A O 1
ATOM 798 N N . ARG A 1 107 ? 59.429 -8.860 16.200 1.00 21.11 134 ARG A N 1
ATOM 799 C CA . ARG A 1 107 ? 59.200 -7.893 15.081 1.00 20.73 134 ARG A CA 1
ATOM 800 C C . ARG A 1 107 ? 58.195 -8.440 14.062 1.00 28.92 134 ARG A C 1
ATOM 801 O O . ARG A 1 107 ? 58.236 -9.648 13.704 1.00 22.17 134 ARG A O 1
ATOM 809 N N . ILE A 1 108 ? 57.286 -7.572 13.604 1.00 28.76 135 ILE A N 1
ATOM 810 C CA . ILE A 1 108 ? 56.430 -7.905 12.455 1.00 30.93 135 ILE A CA 1
ATOM 811 C C . ILE A 1 108 ? 56.381 -6.717 11.490 1.00 30.71 135 ILE A C 1
ATOM 812 O O . ILE A 1 108 ? 56.550 -5.556 11.891 1.00 23.94 135 ILE A O 1
ATOM 817 N N . SER A 1 109 ? 56.188 -7.024 10.215 1.00 29.36 136 SER A N 1
ATOM 818 C CA . SER A 1 109 ? 55.998 -6.027 9.159 1.00 27.33 136 SER A CA 1
ATOM 819 C C . SER A 1 109 ? 54.613 -6.210 8.562 1.00 37.37 136 SER A C 1
ATOM 820 O O . SER A 1 109 ? 54.239 -7.320 8.170 1.00 39.85 136 SER A O 1
ATOM 823 N N . LEU A 1 110 ? 53.843 -5.132 8.499 1.00 30.15 137 LEU A N 1
ATOM 824 C CA . LEU A 1 110 ? 52.523 -5.178 7.891 1.00 29.90 137 LEU A CA 1
ATOM 825 C C . LEU A 1 110 ? 52.515 -4.351 6.601 1.00 30.77 137 LEU A C 1
ATOM 826 O O . LEU A 1 110 ? 52.746 -3.133 6.648 1.00 28.74 137 LEU A O 1
ATOM 831 N N . PRO A 1 111 ? 52.249 -5.000 5.444 1.00 31.20 138 PRO A N 1
ATOM 832 C CA . PRO A 1 111 ? 52.179 -4.270 4.186 1.00 31.02 138 PRO A CA 1
ATOM 833 C C . PRO A 1 111 ? 50.964 -3.362 4.155 1.00 22.78 1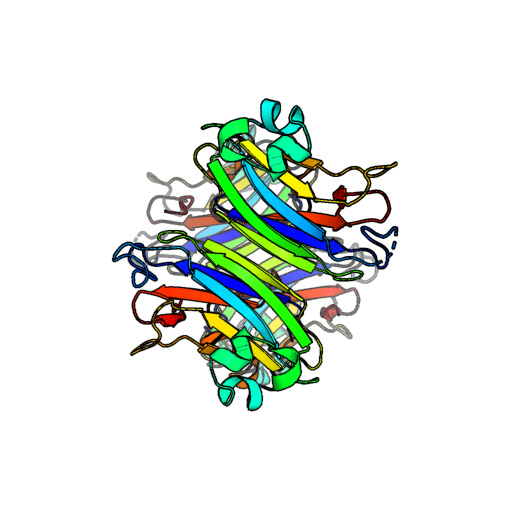38 PRO A C 1
ATOM 834 O O . PRO A 1 111 ? 49.853 -3.785 4.500 1.00 23.84 138 PRO A O 1
ATOM 838 N N . LEU A 1 112 ? 51.203 -2.115 3.767 1.00 29.39 139 LEU A N 1
ATOM 839 C CA . LEU A 1 112 ? 50.137 -1.177 3.478 1.00 27.35 139 LEU A CA 1
ATOM 840 C C . LEU A 1 112 ? 49.591 -1.434 2.079 1.00 36.49 139 LEU A C 1
ATOM 841 O O . LEU A 1 112 ? 50.300 -1.954 1.218 1.00 30.89 139 LEU A O 1
ATOM 846 N N . PRO A 1 113 ? 48.328 -1.074 1.839 1.00 38.42 140 PRO A N 1
ATOM 847 C CA . PRO A 1 113 ? 47.799 -1.349 0.504 1.00 38.45 140 PRO A CA 1
ATOM 848 C C . PRO A 1 113 ? 48.524 -0.531 -0.551 1.00 45.54 140 PRO A C 1
ATOM 849 O O . PRO A 1 113 ? 49.016 0.569 -0.257 1.00 45.33 140 PRO A O 1
ATOM 853 N N . GLU A 1 114 ? 48.612 -1.087 -1.757 1.00 52.81 141 GLU A N 1
ATOM 854 C CA . GLU A 1 114 ? 49.117 -0.359 -2.922 1.00 67.78 141 GLU A CA 1
ATOM 855 C C . GLU A 1 114 ? 47.957 0.226 -3.747 1.00 62.28 141 GLU A C 1
ATOM 856 O O . GLU A 1 114 ? 46.799 -0.159 -3.537 1.00 54.87 141 GLU A O 1
ATOM 862 N N . PRO A 1 115 ? 48.263 1.170 -4.667 1.00 69.53 142 PRO A N 1
ATOM 863 C CA . PRO A 1 115 ? 47.347 1.777 -5.642 1.00 67.05 142 PRO A CA 1
ATOM 864 C C . PRO A 1 115 ? 46.118 0.929 -6.025 1.00 71.45 142 PRO A C 1
ATOM 865 O O . PRO A 1 115 ? 44.981 1.391 -5.870 1.00 72.51 142 PRO A O 1
ATOM 869 N N . THR A 1 116 ? 46.350 -0.289 -6.519 1.00 65.30 143 THR A N 1
ATOM 870 C CA . THR A 1 116 ? 45.273 -1.210 -6.902 1.00 64.95 143 THR A CA 1
ATOM 871 C C . THR A 1 116 ? 44.185 -1.294 -5.841 1.00 69.21 143 THR A C 1
ATOM 872 O O . THR A 1 116 ? 42.999 -1.119 -6.128 1.00 73.95 143 THR A O 1
ATOM 876 N N . GLU A 1 117 ? 44.608 -1.565 -4.612 1.00 62.00 144 GLU A N 1
ATOM 877 C CA . GLU A 1 117 ? 43.697 -1.974 -3.557 1.00 59.46 144 GLU A CA 1
ATOM 878 C C . GLU A 1 117 ? 42.940 -0.794 -2.926 1.00 60.24 144 GLU A C 1
ATOM 879 O O . GLU A 1 117 ? 41.936 -1.001 -2.248 1.00 66.61 144 GLU A O 1
ATOM 885 N N . THR A 1 118 ? 43.410 0.435 -3.157 1.00 53.76 145 THR A N 1
ATOM 886 C CA . THR A 1 118 ? 42.710 1.630 -2.660 1.00 52.70 145 THR A CA 1
ATOM 887 C C . THR A 1 118 ? 42.107 2.444 -3.805 1.00 49.45 145 THR A C 1
ATOM 888 O O . THR A 1 118 ? 41.758 3.629 -3.659 1.00 46.24 145 THR A O 1
ATOM 892 N N . ASN A 1 119 ? 41.966 1.776 -4.940 1.00 52.32 146 ASN A N 1
ATOM 893 C CA . ASN A 1 119 ? 41.346 2.353 -6.124 1.00 61.77 146 ASN A CA 1
ATOM 894 C C . ASN A 1 119 ? 39.933 2.900 -5.884 1.00 47.70 146 ASN A C 1
ATOM 895 O O . ASN A 1 119 ? 39.553 3.905 -6.492 1.00 50.93 146 ASN A O 1
ATOM 900 N N . PHE A 1 120 ? 39.182 2.252 -4.988 1.00 45.94 147 PHE A N 1
ATOM 901 C CA . PHE A 1 120 ? 37.782 2.593 -4.730 1.00 46.24 147 PHE A CA 1
ATOM 902 C C . PHE A 1 120 ? 37.520 4.036 -4.286 1.00 44.57 147 PHE A C 1
ATOM 903 O O . PHE A 1 120 ? 36.395 4.518 -4.401 1.00 39.04 147 PHE A O 1
ATOM 911 N N . TYR A 1 121 ? 38.552 4.723 -3.799 1.00 36.64 148 TYR A N 1
ATOM 912 C CA . TYR A 1 121 ? 38.416 6.101 -3.342 1.00 32.43 148 TYR A CA 1
ATOM 913 C C . TYR A 1 121 ? 38.117 7.167 -4.401 1.00 38.34 148 TYR A C 1
ATOM 914 O O . TYR A 1 121 ? 37.518 8.170 -4.069 1.00 40.77 148 TYR A O 1
ATOM 923 N N . LYS A 1 122 ? 38.544 6.987 -5.654 1.00 34.23 149 LYS A N 1
ATOM 924 C CA . LYS A 1 122 ? 38.240 7.988 -6.677 1.00 42.17 149 LYS A CA 1
ATOM 925 C C . LYS A 1 122 ? 36.736 8.070 -6.954 1.00 38.69 149 LYS A C 1
ATOM 926 O O . LYS A 1 122 ? 36.217 9.146 -7.262 1.00 34.48 149 LYS A O 1
ATOM 932 N N . VAL A 1 123 ? 36.050 6.933 -6.814 1.00 35.94 150 VAL A N 1
ATOM 933 C CA . VAL A 1 123 ? 34.592 6.859 -6.963 1.00 35.42 150 VAL A CA 1
ATOM 934 C C . VAL A 1 123 ? 33.888 6.987 -5.597 1.00 36.93 150 VAL A C 1
ATOM 935 O O . VAL A 1 123 ? 33.004 7.828 -5.410 1.00 32.25 150 VAL A O 1
ATOM 939 N N . TRP A 1 124 ? 34.291 6.168 -4.630 1.00 29.91 151 TRP A N 1
ATOM 940 C CA . TRP A 1 124 ? 33.749 6.253 -3.277 1.00 30.59 151 TRP A CA 1
ATOM 941 C C . TRP A 1 124 ? 34.519 7.242 -2.431 1.00 34.06 151 TRP A C 1
ATOM 942 O O . TRP A 1 124 ? 35.139 6.890 -1.434 1.00 27.54 151 TRP A O 1
ATOM 953 N N . GLN A 1 125 ? 34.443 8.508 -2.811 1.00 32.00 152 GLN A N 1
ATOM 954 C CA . GLN A 1 125 ? 35.294 9.557 -2.237 1.00 31.89 152 GLN A CA 1
ATOM 955 C C . GLN A 1 125 ? 35.153 9.771 -0.736 1.00 26.28 152 GLN A C 1
ATOM 956 O O . GLN A 1 125 ? 36.070 10.278 -0.096 1.00 37.25 152 GLN A O 1
ATOM 962 N N . PHE A 1 126 ? 34.000 9.442 -0.161 1.00 26.59 153 PHE A N 1
ATOM 963 C CA . PHE A 1 126 ? 33.762 9.754 1.239 1.00 26.57 153 PHE A CA 1
ATOM 964 C C . PHE A 1 126 ? 33.882 8.572 2.214 1.00 25.70 153 PHE A C 1
ATOM 965 O O . PHE A 1 126 ? 33.429 8.644 3.350 1.00 29.81 153 PHE A O 1
ATOM 973 N N . SER A 1 127 ? 34.495 7.499 1.744 1.00 28.38 154 SER A N 1
ATOM 974 C CA . SER A 1 127 ? 34.695 6.286 2.537 1.00 26.60 154 SER A CA 1
ATOM 975 C C . SER A 1 127 ? 35.690 6.606 3.653 1.00 32.87 154 SER A C 1
ATOM 976 O O . SER A 1 127 ? 36.456 7.549 3.514 1.00 33.54 154 SER A O 1
ATOM 979 N N . PRO A 1 128 ? 35.659 5.862 4.779 1.00 31.53 155 PRO A N 1
ATOM 980 C CA . PRO A 1 128 ? 36.637 6.222 5.838 1.00 33.65 155 PRO A CA 1
ATOM 981 C C . PRO A 1 128 ? 38.071 6.053 5.337 1.00 32.21 155 PRO A C 1
ATOM 982 O O . PRO A 1 128 ? 38.343 5.133 4.569 1.00 36.55 155 PRO A O 1
ATOM 986 N N . ASP A 1 129 ? 38.975 6.950 5.723 1.00 31.90 156 ASP A N 1
ATOM 987 C CA . ASP A 1 129 ? 40.341 6.832 5.236 1.00 37.31 156 ASP A CA 1
ATOM 988 C C . ASP A 1 129 ? 41.323 6.577 6.388 1.00 32.53 156 ASP A C 1
ATOM 989 O O . ASP A 1 129 ? 42.450 7.071 6.391 1.00 48.62 156 ASP A O 1
ATOM 994 N N . GLU A 1 130 ? 40.872 5.805 7.364 1.00 25.94 157 GLU A N 1
ATOM 995 C CA . GLU A 1 130 ? 41.766 5.236 8.354 1.00 27.44 157 GLU A CA 1
ATOM 996 C C . GLU A 1 130 ? 41.798 3.700 8.345 1.00 26.81 157 GLU A C 1
ATOM 997 O O . GLU A 1 130 ? 40.823 3.037 8.712 1.00 32.30 157 GLU A O 1
ATOM 1003 N N . LEU A 1 131 ? 42.959 3.159 7.982 1.00 28.21 158 LEU A N 1
ATOM 1004 C CA . LEU A 1 131 ? 43.231 1.723 8.049 1.00 25.62 158 LEU A CA 1
ATOM 1005 C C . LEU A 1 131 ? 43.458 1.306 9.488 1.00 27.33 158 LEU A C 1
ATOM 1006 O O . LEU A 1 131 ? 44.278 1.910 10.197 1.00 29.53 158 LEU A O 1
ATOM 1011 N N . GLU A 1 132 ? 42.784 0.241 9.891 1.00 25.40 159 GLU A N 1
ATOM 1012 C CA . GLU A 1 132 ? 42.902 -0.305 11.228 1.00 28.01 159 GLU A CA 1
ATOM 1013 C C . GLU A 1 132 ? 43.305 -1.788 11.237 1.00 34.52 159 GLU A C 1
ATOM 1014 O O . GLU A 1 132 ? 42.675 -2.636 10.584 1.00 32.17 159 GLU A O 1
ATOM 1020 N N . ALA A 1 133 ? 44.330 -2.100 12.024 1.00 35.56 160 ALA A N 1
ATOM 1021 C CA . ALA A 1 133 ? 44.710 -3.489 12.283 1.00 34.79 160 ALA A CA 1
ATOM 1022 C C . ALA A 1 133 ? 44.751 -3.769 13.799 1.00 37.51 160 ALA A C 1
ATOM 1023 O O . ALA A 1 133 ? 44.822 -2.841 14.621 1.00 29.30 160 ALA A O 1
ATOM 1025 N N . HIS A 1 134 ? 44.627 -5.043 14.159 1.00 27.93 161 HIS A N 1
ATOM 1026 C CA . HIS A 1 134 ? 44.625 -5.471 15.543 1.00 31.47 161 HIS A CA 1
ATOM 1027 C C . HIS A 1 134 ? 45.782 -6.420 15.753 1.00 28.76 161 HIS A C 1
ATOM 1028 O O . HIS A 1 134 ? 45.952 -7.384 14.986 1.00 23.85 161 HIS A O 1
ATOM 1041 N N . ILE A 1 135 ? 46.580 -6.140 16.780 1.00 26.55 162 ILE A N 1
ATOM 1042 C CA . ILE A 1 135 ? 47.808 -6.892 17.092 1.00 27.66 162 ILE A CA 1
ATOM 1043 C C . ILE A 1 135 ? 47.723 -7.396 18.526 1.00 26.91 162 ILE A C 1
ATOM 1044 O O . ILE A 1 135 ? 47.249 -6.689 19.439 1.00 26.61 162 ILE A O 1
ATOM 1049 N N . VAL A 1 136 ? 48.175 -8.624 18.745 1.00 25.54 163 VAL A N 1
ATOM 1050 C CA . VAL A 1 136 ? 48.322 -9.104 20.114 1.00 24.92 163 VAL A CA 1
ATOM 1051 C C . VAL A 1 136 ? 49.816 -9.272 20.444 1.00 29.46 163 VAL A C 1
ATOM 1052 O O . VAL A 1 136 ? 50.570 -9.891 19.672 1.00 28.03 163 VAL A O 1
ATOM 1056 N N . ALA A 1 137 ? 50.243 -8.690 21.565 1.00 27.35 164 ALA A N 1
ATOM 1057 C CA . ALA A 1 137 ? 51.560 -9.022 22.160 1.00 24.00 164 ALA A CA 1
ATOM 1058 C C . ALA A 1 137 ? 51.357 -10.255 23.053 1.00 23.55 164 ALA A C 1
ATOM 1059 O O . ALA A 1 137 ? 50.878 -10.171 24.184 1.00 29.53 164 ALA A O 1
ATOM 1061 N N . GLY A 1 138 ? 51.687 -11.418 22.504 1.00 27.61 165 GLY A N 1
ATOM 1062 C CA . GLY A 1 138 ? 51.443 -12.656 23.204 1.00 29.07 165 GLY A CA 1
ATOM 1063 C C . GLY A 1 138 ? 52.729 -13.148 23.838 1.00 38.70 165 GLY A C 1
ATOM 1064 O O . GLY A 1 138 ? 53.824 -12.615 23.583 1.00 30.54 165 GLY A O 1
ATOM 1065 N N . VAL A 1 139 ? 52.592 -14.178 24.658 1.00 35.68 166 VAL A N 1
ATOM 1066 C CA . VAL A 1 139 ? 53.725 -14.819 25.308 1.00 35.00 166 VAL A CA 1
ATOM 1067 C C . VAL A 1 139 ? 54.820 -15.187 24.302 1.00 33.43 166 VAL A C 1
ATOM 1068 O O . VAL A 1 139 ? 55.993 -15.030 24.587 1.00 39.91 166 VAL A O 1
ATOM 1072 N N . SER A 1 140 ? 54.454 -15.666 23.120 1.00 37.38 167 SER A N 1
ATOM 1073 C CA . SER A 1 140 ? 55.464 -16.080 22.155 1.00 32.57 167 SER A CA 1
ATOM 1074 C C . SER A 1 140 ? 55.866 -14.975 21.174 1.00 22.34 167 SER A C 1
ATOM 1075 O O . SER A 1 140 ? 56.751 -15.172 20.366 1.00 27.97 167 SER A O 1
ATOM 1078 N N . GLY A 1 141 ? 55.236 -13.803 21.249 1.00 26.74 168 GLY A N 1
ATOM 1079 C CA . GLY A 1 141 ? 55.545 -12.760 20.273 1.00 18.41 168 GLY A CA 1
ATOM 1080 C C . GLY A 1 141 ? 54.310 -12.001 19.819 1.00 18.12 168 GLY A C 1
ATOM 1081 O O . GLY A 1 141 ? 53.211 -12.172 20.347 1.00 23.85 168 GLY A O 1
ATOM 1082 N N . LEU A 1 142 ? 54.523 -11.130 18.853 1.00 22.86 169 LEU A N 1
ATOM 1083 C CA . LEU A 1 142 ? 53.455 -10.315 18.314 1.00 23.86 169 LEU A CA 1
ATOM 1084 C C . LEU A 1 142 ? 52.747 -11.140 17.249 1.00 25.04 169 LEU A C 1
ATOM 1085 O O . LEU A 1 142 ? 53.416 -11.832 16.447 1.00 23.38 169 LEU A O 1
ATOM 1090 N N . ARG A 1 143 ? 51.423 -11.010 17.185 1.00 26.52 170 ARG A N 1
ATOM 1091 C CA . ARG A 1 143 ? 50.716 -11.559 16.042 1.00 31.53 170 ARG A CA 1
ATOM 1092 C C . ARG A 1 143 ? 49.484 -10.708 15.684 1.00 27.60 170 ARG A C 1
ATOM 1093 O O . ARG A 1 143 ? 48.778 -10.211 16.569 1.00 26.20 170 ARG A O 1
ATOM 1101 N N . PRO A 1 144 ? 49.247 -10.539 14.388 1.00 39.94 171 PRO A N 1
ATOM 1102 C CA . PRO A 1 144 ? 47.973 -9.918 14.002 1.00 43.23 171 PRO A CA 1
ATOM 1103 C C . PRO A 1 144 ? 46.782 -10.829 14.336 1.00 46.10 171 PRO A C 1
ATOM 1104 O O . PRO A 1 144 ? 46.941 -12.049 14.375 1.00 44.72 171 PRO A O 1
ATOM 1108 N N . VAL A 1 145 ? 45.623 -10.221 14.617 1.00 49.87 172 VAL A N 1
ATOM 1109 C CA . VAL A 1 145 ? 44.352 -10.916 14.903 1.00 52.53 172 VAL A CA 1
ATOM 1110 C C . VAL A 1 145 ? 43.488 -10.987 13.625 1.00 54.18 172 VAL A C 1
ATOM 1111 O O . VAL A 1 145 ? 43.443 -10.023 12.860 1.00 43.96 172 VAL A O 1
ATOM 1115 N N . LYS A 1 146 ? 42.799 -12.111 13.408 1.00 62.85 173 LYS A N 1
ATOM 1116 C CA . LYS A 1 146 ? 41.973 -12.315 12.195 1.00 68.44 173 LYS A CA 1
ATOM 1117 C C . LYS A 1 146 ? 40.705 -11.475 12.197 1.00 63.48 173 LYS A C 1
ATOM 1118 O O . LYS A 1 146 ? 39.924 -11.538 13.140 1.00 58.27 173 LYS A O 1
ATOM 1124 N N . VAL B 1 6 ? 36.938 -7.009 0.572 1.00 96.27 33 VAL B N 1
ATOM 1125 C CA . VAL B 1 6 ? 36.172 -5.887 -0.054 1.00 95.56 33 VAL B CA 1
ATOM 1126 C C . VAL B 1 6 ? 34.875 -5.581 0.713 1.00 100.06 33 VAL B C 1
ATOM 1127 O O . VAL B 1 6 ? 34.034 -6.472 0.878 1.00 100.07 33 VAL B O 1
ATOM 1131 N N . PRO B 1 7 ? 34.722 -4.317 1.187 1.00 96.99 34 PRO B N 1
ATOM 1132 C CA . PRO B 1 7 ? 33.634 -3.799 2.042 1.00 80.26 34 PRO B CA 1
ATOM 1133 C C . PRO B 1 7 ? 32.238 -4.389 1.799 1.00 62.81 34 PRO B C 1
ATOM 1134 O O . PRO B 1 7 ? 31.835 -4.593 0.653 1.00 62.59 34 PRO B O 1
ATOM 1138 N N . SER B 1 8 ? 31.509 -4.658 2.880 1.00 52.15 35 SER B N 1
ATOM 1139 C CA . SER B 1 8 ? 30.198 -5.303 2.774 1.00 48.15 35 SER B CA 1
ATOM 1140 C C . SER B 1 8 ? 29.056 -4.324 2.484 1.00 45.24 35 SER B C 1
ATOM 1141 O O . SER B 1 8 ? 27.981 -4.747 2.051 1.00 44.02 35 SER B O 1
ATOM 1144 N N . ARG B 1 9 ? 29.301 -3.032 2.714 1.00 42.09 36 ARG B N 1
ATOM 1145 C CA . ARG B 1 9 ? 28.241 -1.998 2.684 1.00 34.16 36 ARG B CA 1
ATOM 1146 C C . ARG B 1 9 ? 28.616 -0.798 1.810 1.00 34.83 36 ARG B C 1
ATOM 1147 O O . ARG B 1 9 ? 29.795 -0.461 1.691 1.00 29.21 36 ARG B O 1
ATOM 1155 N N . TYR B 1 10 ? 27.602 -0.169 1.205 1.00 31.88 37 TYR B N 1
ATOM 1156 C CA . TYR B 1 10 ? 27.755 1.082 0.446 1.00 25.04 37 TYR B CA 1
ATOM 1157 C C . TYR B 1 10 ? 26.708 2.048 0.958 1.00 26.92 37 TYR B C 1
ATOM 1158 O O . TYR B 1 10 ? 25.632 1.622 1.423 1.00 24.44 37 TYR B O 1
ATOM 1167 N N . SER B 1 11 ? 27.005 3.345 0.861 1.00 25.98 38 SER B N 1
ATOM 1168 C CA . SER B 1 11 ? 25.996 4.380 1.078 1.00 24.05 38 SER B CA 1
ATOM 1169 C C . SER B 1 11 ? 26.149 5.491 0.037 1.00 30.02 38 SER B C 1
ATOM 1170 O O . SER B 1 11 ? 27.229 5.713 -0.493 1.00 28.39 38 SER B O 1
ATOM 1173 N N . LEU B 1 12 ? 25.029 6.116 -0.303 1.00 25.39 39 LEU B N 1
ATOM 1174 C CA . LEU B 1 12 ? 25.065 7.296 -1.166 1.00 25.10 39 LEU B CA 1
ATOM 1175 C C . LEU B 1 12 ? 24.406 8.393 -0.383 1.00 23.35 39 LEU B C 1
ATOM 1176 O O . LEU B 1 12 ? 23.426 8.156 0.359 1.00 23.60 39 LEU B O 1
ATOM 1181 N N . VAL B 1 13 ? 24.947 9.597 -0.493 1.00 22.40 40 VAL B N 1
ATOM 1182 C CA . VAL B 1 13 ? 24.350 10.720 0.190 1.00 25.19 40 VAL B CA 1
ATOM 1183 C C . VAL B 1 13 ? 23.990 11.741 -0.907 1.00 21.92 40 VAL B C 1
ATOM 1184 O O . VAL B 1 13 ? 24.835 12.077 -1.726 1.00 26.59 40 VAL B O 1
ATOM 1188 N N . PHE B 1 14 ? 22.730 12.200 -0.908 1.00 23.28 41 PHE B N 1
ATOM 1189 C CA . PHE B 1 14 ? 22.229 13.016 -2.015 1.00 23.74 41 PHE B CA 1
ATOM 1190 C C . PHE B 1 14 ? 21.837 14.409 -1.536 1.00 19.58 41 PHE B C 1
ATOM 1191 O O . PHE B 1 14 ? 21.214 14.561 -0.473 1.00 19.05 41 PHE B O 1
ATOM 1199 N N . ASP B 1 15 ? 22.193 15.415 -2.326 1.00 28.43 42 ASP B N 1
ATOM 1200 C CA . ASP B 1 15 ? 21.522 16.731 -2.197 1.00 27.49 42 ASP B CA 1
ATOM 1201 C C . ASP B 1 15 ? 20.796 17.006 -3.505 1.00 26.48 42 ASP B C 1
ATOM 1202 O O . ASP B 1 15 ? 21.186 16.498 -4.564 1.00 27.42 42 ASP B O 1
ATOM 1207 N N . ALA B 1 16 ? 19.767 17.841 -3.450 1.00 24.94 43 ALA B N 1
ATOM 1208 C CA . ALA B 1 16 ? 19.129 18.304 -4.689 1.00 25.75 43 ALA B CA 1
ATOM 1209 C C . ALA B 1 16 ? 19.190 19.854 -4.755 1.00 22.90 43 ALA B C 1
ATOM 1210 O O . ALA B 1 16 ? 18.896 20.517 -3.759 1.00 23.55 43 ALA B O 1
ATOM 1212 N N . ASP B 1 17 ? 19.569 20.396 -5.906 1.00 29.09 44 ASP B N 1
ATOM 1213 C CA . ASP B 1 17 ? 19.624 21.846 -6.101 1.00 31.20 44 ASP B CA 1
ATOM 1214 C C . ASP B 1 17 ? 18.233 22.460 -5.878 1.00 31.83 44 ASP B C 1
ATOM 1215 O O . ASP B 1 17 ? 17.213 21.865 -6.242 1.00 27.83 44 ASP B O 1
ATOM 1220 N N . ARG B 1 18 ? 18.191 23.627 -5.222 1.00 27.62 45 ARG B N 1
ATOM 1221 C CA . ARG B 1 18 ? 16.957 24.376 -5.023 1.00 27.23 45 ARG B CA 1
ATOM 1222 C C . ARG B 1 18 ? 16.167 24.564 -6.338 1.00 26.90 45 ARG B C 1
ATOM 1223 O O . ARG B 1 18 ? 14.941 24.606 -6.315 1.00 33.87 45 ARG B O 1
ATOM 1231 N N . GLN B 1 19 ? 16.870 24.614 -7.463 1.00 26.46 46 GLN B N 1
ATOM 1232 C CA . GLN B 1 19 ? 16.233 24.851 -8.767 1.00 35.08 46 GLN B CA 1
ATOM 1233 C C . GLN B 1 19 ? 15.860 23.561 -9.513 1.00 37.77 46 GLN B C 1
ATOM 1234 O O . GLN B 1 19 ? 15.326 23.624 -10.610 1.00 26.94 46 GLN B O 1
ATOM 1240 N N . VAL B 1 20 ? 16.119 22.391 -8.932 1.00 31.58 47 VAL B N 1
ATOM 1241 C CA . VAL B 1 20 ? 15.994 21.130 -9.690 1.00 27.84 47 VAL B CA 1
ATOM 1242 C C . VAL B 1 20 ? 14.595 20.812 -10.229 1.00 22.91 47 VAL B C 1
ATOM 1243 O O . VAL B 1 20 ? 13.580 21.062 -9.569 1.00 28.28 47 VAL B O 1
ATOM 1247 N N . ASN B 1 21 ? 14.561 20.191 -11.405 1.00 23.12 48 ASN B N 1
ATOM 1248 C CA . ASN B 1 21 ? 13.376 19.508 -11.929 1.00 23.57 48 ASN B CA 1
ATOM 1249 C C . 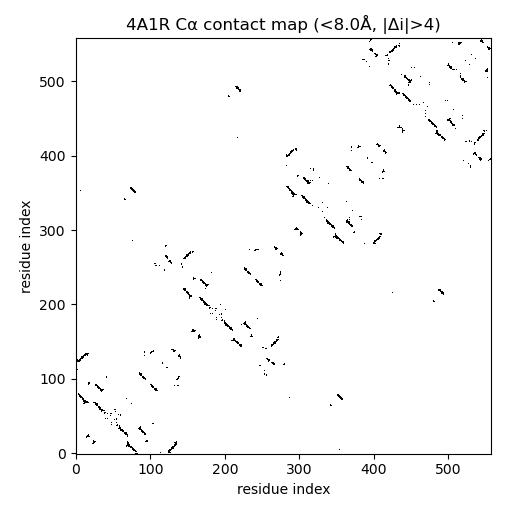ASN B 1 21 ? 12.175 20.445 -12.108 1.00 25.41 48 ASN B C 1
ATOM 1250 O O . ASN B 1 21 ? 11.104 20.177 -11.580 1.00 30.03 48 ASN B O 1
ATOM 1255 N N . ALA B 1 22 ? 12.383 21.566 -12.804 1.00 26.62 49 ALA B N 1
ATOM 1256 C CA . ALA B 1 22 ? 11.351 22.623 -12.864 1.00 26.36 49 ALA B CA 1
ATOM 1257 C C . ALA B 1 22 ? 10.448 22.535 -14.078 1.00 30.40 49 ALA B C 1
ATOM 1258 O O . ALA B 1 22 ? 9.589 23.398 -14.272 1.00 37.75 49 ALA B O 1
ATOM 1260 N N . ALA B 1 23 ? 10.635 21.500 -14.891 1.00 36.56 50 ALA B N 1
ATOM 1261 C CA . ALA B 1 23 ? 9.997 21.421 -16.191 1.00 37.01 50 ALA B CA 1
ATOM 1262 C C . ALA B 1 23 ? 8.466 21.366 -16.149 1.00 35.32 50 ALA B C 1
ATOM 1263 O O . ALA B 1 23 ? 7.814 21.944 -17.030 1.00 36.98 50 ALA B O 1
ATOM 1265 N N . ALA B 1 24 ? 7.896 20.734 -15.119 1.00 38.51 51 ALA B N 1
ATOM 1266 C CA . ALA B 1 24 ? 6.445 20.531 -15.063 1.00 38.54 51 ALA B CA 1
ATOM 1267 C C . ALA B 1 24 ? 5.621 21.813 -15.083 1.00 43.24 51 ALA B C 1
ATOM 1268 O O . ALA B 1 24 ? 4.717 21.950 -15.909 1.00 37.38 51 ALA B O 1
ATOM 1270 N N . GLY B 1 25 ? 5.908 22.737 -14.179 1.00 30.05 52 GLY B N 1
ATOM 1271 C CA . GLY B 1 25 ? 5.161 24.011 -14.155 1.00 37.67 52 GLY B CA 1
ATOM 1272 C C . GLY B 1 25 ? 6.032 25.263 -14.045 1.00 32.37 52 GLY B C 1
ATOM 1273 O O . GLY B 1 25 ? 5.597 26.262 -13.481 1.00 28.83 52 GLY B O 1
ATOM 1274 N N . ALA B 1 26 ? 7.256 25.197 -14.574 1.00 29.37 53 ALA B N 1
ATOM 1275 C CA . ALA B 1 26 ? 8.280 26.233 -14.356 1.00 34.35 53 ALA B CA 1
ATOM 1276 C C . ALA B 1 26 ? 8.366 26.575 -12.855 1.00 33.68 53 ALA B C 1
ATOM 1277 O O . ALA B 1 26 ? 8.182 27.727 -12.433 1.00 31.10 53 ALA B O 1
ATOM 1279 N N . GLN B 1 27 ? 8.600 25.543 -12.051 1.00 35.37 54 GLN B N 1
ATOM 1280 C CA . GLN B 1 27 ? 8.782 25.669 -10.603 1.00 34.61 54 GLN B CA 1
ATOM 1281 C C . GLN B 1 27 ? 9.446 24.382 -10.086 1.00 36.06 54 GLN B C 1
ATOM 1282 O O . GLN B 1 27 ? 9.000 23.269 -10.421 1.00 30.23 54 GLN B O 1
ATOM 1288 N N . PRO B 1 28 ? 10.512 24.518 -9.281 1.00 38.49 55 PRO B N 1
ATOM 1289 C CA . PRO B 1 28 ? 11.214 23.285 -8.873 1.00 37.16 55 PRO B CA 1
ATOM 1290 C C . PRO B 1 28 ? 10.262 22.272 -8.208 1.00 34.00 55 PRO B C 1
ATOM 1291 O O . PRO B 1 28 ? 9.398 22.659 -7.413 1.00 34.82 55 PRO B O 1
ATOM 1295 N N . ALA B 1 29 ? 10.399 20.990 -8.553 1.00 33.72 56 ALA B N 1
ATOM 1296 C CA . ALA B 1 29 ? 9.537 19.941 -8.031 1.00 32.96 56 ALA B CA 1
ATOM 1297 C C . ALA B 1 29 ? 10.404 18.734 -7.631 1.00 35.44 56 ALA B C 1
ATOM 1298 O O . ALA B 1 29 ? 11.553 18.622 -8.099 1.00 29.06 56 ALA B O 1
ATOM 1300 N N . PRO B 1 30 ? 9.866 17.824 -6.789 1.00 35.95 57 PRO B N 1
ATOM 1301 C CA . PRO B 1 30 ? 10.626 16.643 -6.332 1.00 33.15 57 PRO B CA 1
ATOM 1302 C C . PRO B 1 30 ? 11.018 15.724 -7.461 1.00 33.60 57 PRO B C 1
ATOM 1303 O O . PRO B 1 30 ? 10.242 15.501 -8.391 1.00 40.26 57 PRO B O 1
ATOM 1307 N N . ILE B 1 31 ? 12.205 15.150 -7.357 1.00 28.31 58 ILE B N 1
ATOM 1308 C CA . ILE B 1 31 ? 12.677 14.255 -8.375 1.00 23.78 58 ILE B CA 1
ATOM 1309 C C . ILE B 1 31 ? 12.861 12.838 -7.803 1.00 26.83 58 ILE B C 1
ATOM 1310 O O . ILE B 1 31 ? 13.417 12.655 -6.706 1.00 24.29 58 ILE B O 1
ATOM 1315 N N . LYS B 1 32 ? 12.344 11.845 -8.531 1.00 24.25 59 LYS B N 1
ATOM 1316 C CA . LYS B 1 32 ? 12.624 10.440 -8.234 1.00 26.25 59 LYS B CA 1
ATOM 1317 C C . LYS B 1 32 ? 14.077 10.069 -8.562 1.00 22.98 59 LYS B C 1
ATOM 1318 O O . LYS B 1 32 ? 14.564 10.334 -9.638 1.00 24.24 59 LYS B O 1
ATOM 1324 N N . ILE B 1 33 ? 14.751 9.474 -7.579 1.00 25.09 60 ILE B N 1
ATOM 1325 C CA . ILE B 1 33 ? 16.073 8.925 -7.707 1.00 21.54 60 ILE B CA 1
ATOM 1326 C C . ILE B 1 33 ? 15.930 7.407 -7.512 1.00 25.89 60 ILE B C 1
ATOM 1327 O O . ILE B 1 33 ? 15.264 6.960 -6.570 1.00 27.75 60 ILE B O 1
ATOM 1332 N N . ARG B 1 34 ? 16.564 6.636 -8.390 1.00 23.81 61 ARG B N 1
ATOM 1333 C CA . ARG B 1 34 ? 16.650 5.184 -8.219 1.00 26.87 61 ARG B CA 1
ATOM 1334 C C . ARG B 1 34 ? 18.069 4.762 -8.022 1.00 25.12 61 ARG B C 1
ATOM 1335 O O . ARG B 1 34 ? 18.963 5.228 -8.711 1.00 24.54 61 ARG B O 1
ATOM 1343 N N . VAL B 1 35 ? 18.260 3.816 -7.108 1.00 25.21 62 VAL B N 1
ATOM 1344 C CA . VAL B 1 35 ? 19.551 3.235 -6.848 1.00 21.53 62 VAL B CA 1
ATOM 1345 C C . VAL B 1 35 ? 19.434 1.726 -7.080 1.00 22.46 62 VAL B C 1
ATOM 1346 O O . VAL B 1 35 ? 18.596 1.047 -6.470 1.00 24.53 62 VAL B O 1
ATOM 1350 N N . LEU B 1 36 ? 20.247 1.225 -8.001 1.00 26.20 63 LEU B N 1
ATOM 1351 C CA . LEU B 1 36 ? 20.165 -0.151 -8.425 1.00 28.62 63 LEU B CA 1
ATOM 1352 C C . LEU B 1 36 ? 21.478 -0.839 -8.082 1.00 32.40 63 LEU B C 1
ATOM 1353 O O . LEU B 1 36 ? 22.554 -0.312 -8.388 1.00 30.50 63 LEU B O 1
ATOM 1358 N N . LEU B 1 37 ? 21.380 -2.001 -7.428 1.00 29.31 64 LEU B N 1
ATOM 1359 C CA . LEU B 1 37 ? 22.514 -2.933 -7.307 1.00 33.39 64 LEU B CA 1
ATOM 1360 C C . LEU B 1 37 ? 22.627 -3.831 -8.565 1.00 27.36 64 LEU B C 1
ATOM 1361 O O . LEU B 1 37 ? 21.701 -4.568 -8.922 1.00 39.45 64 LEU B O 1
ATOM 1366 N N . LEU B 1 38 ? 23.758 -3.745 -9.242 1.00 25.61 65 LEU B N 1
ATOM 1367 C CA . LEU B 1 38 ? 23.957 -4.354 -10.551 1.00 30.10 65 LEU B CA 1
ATOM 1368 C C . LEU B 1 38 ? 25.122 -5.352 -10.571 1.00 42.29 65 LEU B C 1
ATOM 1369 O O . LEU B 1 38 ? 26.182 -5.079 -10.010 1.00 36.91 65 LEU B O 1
ATOM 1374 N N . ARG B 1 39 ? 24.931 -6.490 -11.247 1.00 36.86 66 ARG B N 1
ATOM 1375 C CA . ARG B 1 39 ? 26.017 -7.454 -11.458 1.00 41.53 66 ARG B CA 1
ATOM 1376 C C . ARG B 1 39 ? 26.881 -6.972 -12.611 1.00 44.99 66 ARG B C 1
ATOM 1377 O O . ARG B 1 39 ? 28.069 -7.278 -12.704 1.00 45.76 66 ARG B O 1
ATOM 1385 N N . SER B 1 40 ? 26.257 -6.193 -13.487 1.00 37.10 67 SER B N 1
ATOM 1386 C CA . SER B 1 40 ? 26.862 -5.699 -14.688 1.00 38.42 67 SER B CA 1
ATOM 1387 C C . SER B 1 40 ? 26.147 -4.397 -15.028 1.00 38.88 67 SER B C 1
ATOM 1388 O O . SER B 1 40 ? 24.985 -4.213 -14.645 1.00 43.99 67 SER B O 1
ATOM 1391 N N . ASP B 1 41 ? 26.804 -3.508 -15.762 1.00 50.05 68 ASP B N 1
ATOM 1392 C CA . ASP B 1 41 ? 26.163 -2.235 -16.108 1.00 52.50 68 ASP B CA 1
ATOM 1393 C C . ASP B 1 41 ? 25.912 -1.980 -17.599 1.00 55.65 68 ASP B C 1
ATOM 1394 O O . ASP B 1 41 ? 25.365 -0.942 -17.948 1.00 50.73 68 ASP B O 1
ATOM 1399 N N . ALA B 1 42 ? 26.307 -2.910 -18.472 1.00 61.10 69 ALA B N 1
ATOM 1400 C CA . ALA B 1 42 ? 26.232 -2.676 -19.923 1.00 59.37 69 ALA B CA 1
ATOM 1401 C C . ALA B 1 42 ? 24.796 -2.430 -20.370 1.00 54.26 69 ALA B C 1
ATOM 1402 O O . ALA B 1 42 ? 24.523 -1.454 -21.068 1.00 54.14 69 ALA B O 1
ATOM 1404 N N . GLU B 1 43 ? 23.892 -3.314 -19.941 1.00 42.21 70 GLU B N 1
ATOM 1405 C CA . GLU B 1 43 ? 22.454 -3.196 -20.197 1.00 41.35 70 GLU B CA 1
ATOM 1406 C C . GLU B 1 43 ? 21.829 -1.951 -19.536 1.00 48.59 70 GLU B C 1
ATOM 1407 O O . GLU B 1 43 ? 20.929 -1.317 -20.109 1.00 42.39 70 GLU B O 1
ATOM 1413 N N . PHE B 1 44 ? 22.303 -1.621 -18.330 1.00 45.93 71 PHE B N 1
ATOM 1414 C CA . PHE B 1 44 ? 21.801 -0.468 -17.576 1.00 42.61 71 PHE B CA 1
ATOM 1415 C C . PHE B 1 44 ? 22.110 0.810 -18.345 1.00 38.68 71 PHE B C 1
ATOM 1416 O O . PHE B 1 44 ? 21.290 1.723 -18.387 1.00 36.80 71 PHE B O 1
ATOM 1424 N N . MET B 1 45 ? 23.292 0.837 -18.961 1.00 45.39 72 MET B N 1
ATOM 1425 C CA . MET B 1 45 ? 23.803 1.993 -19.699 1.00 52.49 72 MET B CA 1
ATOM 1426 C C . MET B 1 45 ? 23.392 2.023 -21.187 1.00 49.77 72 MET B C 1
ATOM 1427 O O . MET B 1 45 ? 23.674 2.994 -21.894 1.00 53.37 72 MET B O 1
ATOM 1432 N N . ASP B 1 46 ? 22.725 0.968 -21.649 1.00 54.19 73 ASP B N 1
ATOM 1433 C CA . ASP B 1 46 ? 22.219 0.896 -23.026 1.00 57.32 73 ASP B CA 1
ATOM 1434 C C . ASP B 1 46 ? 20.725 1.220 -23.105 1.00 56.92 73 ASP B C 1
ATOM 1435 O O . ASP B 1 46 ? 20.285 1.903 -24.028 1.00 55.67 73 ASP B O 1
ATOM 1440 N N . ALA B 1 47 ? 19.961 0.734 -22.129 1.00 53.30 74 ALA B N 1
ATOM 1441 C CA . ALA B 1 47 ? 18.511 0.936 -22.061 1.00 46.07 74 ALA B CA 1
ATOM 1442 C C . ALA B 1 47 ? 18.093 2.370 -22.319 1.00 39.75 74 ALA B C 1
ATOM 1443 O O . ALA B 1 47 ? 18.795 3.312 -21.950 1.00 43.15 74 ALA B O 1
ATOM 1445 N N . ASP B 1 48 ? 16.933 2.546 -22.943 1.00 41.67 75 ASP B N 1
ATOM 1446 C CA . ASP B 1 48 ? 16.349 3.877 -22.984 1.00 40.21 75 ASP B CA 1
ATOM 1447 C C . ASP B 1 48 ? 15.624 4.223 -21.669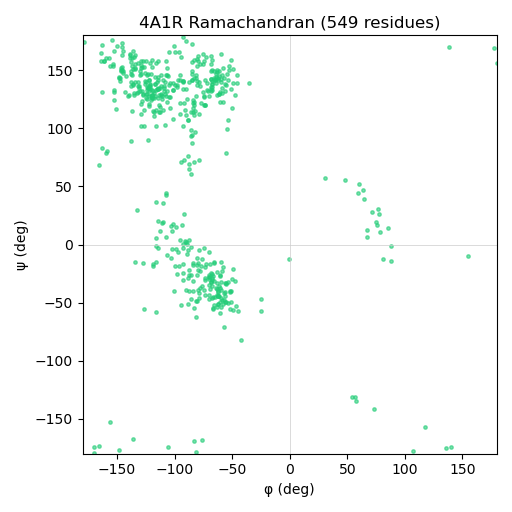 1.00 40.77 75 ASP B C 1
ATOM 1448 O O . ASP B 1 48 ? 15.305 3.356 -20.836 1.00 35.96 75 ASP B O 1
ATOM 1453 N N . PHE B 1 49 ? 15.392 5.510 -21.489 1.00 36.24 76 PHE B N 1
ATOM 1454 C CA . PHE B 1 49 ? 14.849 6.023 -20.246 1.00 34.78 76 PHE B CA 1
ATOM 1455 C C . PHE B 1 49 ? 13.458 5.467 -19.945 1.00 36.02 76 PHE B C 1
ATOM 1456 O O . PHE B 1 49 ? 13.151 5.074 -18.805 1.00 33.01 76 PHE B O 1
ATOM 1464 N N . PHE B 1 50 ? 12.604 5.442 -20.960 1.00 34.74 77 PHE B N 1
ATOM 1465 C CA . PHE B 1 50 ? 11.239 4.992 -20.749 1.00 43.53 77 PHE B CA 1
ATOM 1466 C C . PHE B 1 50 ? 11.213 3.530 -20.292 1.00 41.37 77 PHE B C 1
ATOM 1467 O O . PHE B 1 50 ? 10.427 3.168 -19.406 1.00 40.14 77 PHE B O 1
ATOM 1475 N N . SER B 1 51 ? 12.068 2.701 -20.890 1.00 42.10 78 SER B N 1
ATOM 1476 C CA . SER B 1 51 ? 12.096 1.266 -20.564 1.00 44.68 78 SER B CA 1
ATOM 1477 C C . SER B 1 51 ? 12.630 0.986 -19.163 1.00 34.29 78 SER B C 1
ATOM 1478 O O . SER B 1 51 ? 12.114 0.093 -18.486 1.00 43.07 78 SER B O 1
ATOM 1481 N N . LEU B 1 52 ? 13.646 1.740 -18.732 1.00 36.77 79 LEU B N 1
ATOM 1482 C CA . LEU B 1 52 ? 14.114 1.664 -17.341 1.00 27.40 79 LEU B CA 1
ATOM 1483 C C . LEU B 1 52 ? 13.030 2.101 -16.407 1.00 32.19 79 LEU B C 1
ATOM 1484 O O . LEU B 1 52 ? 12.793 1.451 -15.383 1.00 31.31 79 LEU B O 1
ATOM 1489 N N . GLN B 1 53 ? 12.339 3.188 -16.770 1.00 27.31 80 GLN B N 1
ATOM 1490 C CA . GLN B 1 53 ? 11.269 3.676 -15.927 1.00 29.06 80 GLN B CA 1
ATOM 1491 C C . GLN B 1 53 ? 10.092 2.711 -15.878 1.00 32.66 80 GLN B C 1
ATOM 1492 O O . GLN B 1 53 ? 9.567 2.436 -14.808 1.00 38.46 80 GLN B O 1
ATOM 1498 N N . ASN B 1 54 ? 9.681 2.207 -17.041 1.00 33.41 81 ASN B N 1
ATOM 1499 C CA . ASN B 1 54 ? 8.469 1.387 -17.156 1.00 40.92 81 ASN B CA 1
ATOM 1500 C C . ASN B 1 54 ? 8.601 0.002 -16.515 1.00 39.67 81 ASN B C 1
ATOM 1501 O O . ASN B 1 54 ? 7.709 -0.442 -15.779 1.00 43.21 81 ASN B O 1
ATOM 1506 N N . ASP B 1 55 ? 9.702 -0.680 -16.801 1.00 35.86 82 ASP B N 1
ATOM 1507 C CA . ASP B 1 55 ? 9.904 -2.028 -16.282 1.00 38.66 82 ASP B CA 1
ATOM 1508 C C . ASP B 1 55 ? 11.384 -2.347 -16.301 1.00 34.04 82 ASP B C 1
ATOM 1509 O O . ASP B 1 55 ? 11.865 -3.031 -17.214 1.00 29.28 82 ASP B O 1
ATOM 1514 N N . ALA B 1 56 ? 12.113 -1.862 -15.299 1.00 30.27 83 ALA B N 1
ATOM 1515 C CA . ALA B 1 56 ? 13.558 -2.082 -15.243 1.00 28.48 83 ALA B CA 1
ATOM 1516 C C . ALA B 1 56 ? 13.969 -3.574 -15.202 1.00 29.15 83 ALA B C 1
ATOM 1517 O O . ALA B 1 56 ? 15.006 -3.929 -15.734 1.00 35.87 83 ALA B O 1
ATOM 1519 N N . LYS B 1 57 ? 13.167 -4.436 -14.600 1.00 35.60 84 LYS B N 1
ATOM 1520 C CA . LYS B 1 57 ? 13.558 -5.854 -14.549 1.00 42.30 84 LYS B CA 1
ATOM 1521 C C . LYS B 1 57 ? 13.493 -6.520 -15.913 1.00 43.73 84 LYS B C 1
ATOM 1522 O O . LYS B 1 57 ? 14.430 -7.227 -16.294 1.00 41.47 84 LYS B O 1
ATOM 1528 N N . SER B 1 58 ? 12.431 -6.253 -16.683 1.00 41.88 85 SER B N 1
ATOM 1529 C CA . SER B 1 58 ? 12.298 -6.880 -18.015 1.00 40.66 85 SER B CA 1
ATOM 1530 C C . SER B 1 58 ? 13.419 -6.462 -18.955 1.00 36.98 85 SER B C 1
ATOM 1531 O O . SER B 1 58 ? 13.740 -7.161 -19.909 1.00 57.50 85 SER B O 1
ATOM 1534 N N . VAL B 1 59 ? 14.015 -5.313 -18.685 1.00 29.90 86 VAL B N 1
ATOM 1535 C CA . VAL B 1 59 ? 15.095 -4.803 -19.497 1.00 32.93 86 VAL B CA 1
ATOM 1536 C C . VAL B 1 59 ? 16.454 -5.282 -18.987 1.00 26.99 86 VAL B C 1
ATOM 1537 O O . VAL B 1 59 ? 17.342 -5.578 -19.790 1.00 32.85 86 VAL B O 1
ATOM 1541 N N . LEU B 1 60 ? 16.602 -5.332 -17.667 1.00 32.34 87 LEU B N 1
ATOM 1542 C CA . LEU B 1 60 ? 17.906 -5.593 -17.036 1.00 38.13 87 LEU B CA 1
ATOM 1543 C C . LEU B 1 60 ? 18.148 -7.084 -16.741 1.00 37.09 87 LEU B C 1
ATOM 1544 O O . LEU B 1 60 ? 19.299 -7.547 -16.722 1.00 30.02 87 LEU B O 1
ATOM 1549 N N . GLY B 1 61 ? 17.068 -7.809 -16.472 1.00 44.03 88 GLY B N 1
ATOM 1550 C CA . GLY B 1 61 ? 17.155 -9.248 -16.265 1.00 45.39 88 GLY B CA 1
ATOM 1551 C C . GLY B 1 61 ? 17.781 -9.573 -14.922 1.00 46.47 88 GLY B C 1
ATOM 1552 O O . GLY B 1 61 ? 17.520 -8.897 -13.912 1.00 43.18 88 GLY B O 1
ATOM 1553 N N . ASN B 1 62 ? 18.598 -10.621 -14.910 1.00 39.90 89 ASN B N 1
ATOM 1554 C CA . ASN B 1 62 ? 19.247 -11.075 -13.678 1.00 46.40 89 ASN B CA 1
ATOM 1555 C C . ASN B 1 62 ? 20.418 -10.150 -13.310 1.00 45.73 89 ASN B C 1
ATOM 1556 O O . ASN B 1 62 ? 20.949 -10.210 -12.189 1.00 42.62 89 ASN B O 1
ATOM 1561 N N . SER B 1 63 ? 20.802 -9.297 -14.263 1.00 46.72 90 SER B N 1
ATOM 1562 C CA . SER B 1 63 ? 21.836 -8.280 -14.053 1.00 44.27 90 SER B CA 1
ATOM 1563 C C . SER B 1 63 ? 21.430 -7.320 -12.944 1.00 34.27 90 SER B C 1
ATOM 1564 O O 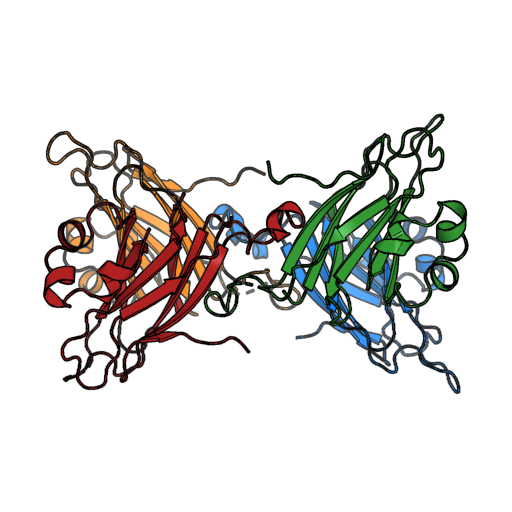. SER B 1 63 ? 22.285 -6.769 -12.260 1.00 46.26 90 SER B O 1
ATOM 1567 N N . LEU B 1 64 ? 20.123 -7.152 -12.742 1.00 37.14 91 LEU B N 1
ATOM 1568 C CA . LEU B 1 64 ? 19.616 -6.339 -11.649 1.00 37.11 91 LEU B CA 1
ATOM 1569 C C . LEU B 1 64 ? 19.508 -7.176 -10.376 1.00 41.93 91 LEU B C 1
ATOM 1570 O O . LEU B 1 64 ? 18.701 -8.088 -10.313 1.00 40.67 91 LEU B O 1
ATOM 1575 N N . LEU B 1 65 ? 20.316 -6.860 -9.362 1.00 46.18 92 LEU B N 1
ATOM 1576 C CA . LEU B 1 65 ? 20.301 -7.604 -8.098 1.00 48.53 92 LEU B CA 1
ATOM 1577 C C . LEU B 1 65 ? 19.275 -7.077 -7.106 1.00 40.43 92 LEU B C 1
ATOM 1578 O O . LEU B 1 65 ? 18.585 -7.845 -6.430 1.00 43.84 92 LEU B O 1
ATOM 1583 N N . ASP B 1 66 ? 19.152 -5.759 -7.032 1.00 38.71 93 ASP B N 1
ATOM 1584 C CA . ASP B 1 66 ? 18.252 -5.122 -6.088 1.00 36.17 93 ASP B CA 1
ATOM 1585 C C . ASP B 1 66 ? 18.030 -3.706 -6.580 1.00 40.74 93 ASP B C 1
ATOM 1586 O O . ASP B 1 66 ? 18.845 -3.193 -7.338 1.00 33.22 93 ASP B O 1
ATOM 1591 N N . SER B 1 67 ? 16.937 -3.082 -6.158 1.00 39.63 94 SER B N 1
ATOM 1592 C CA . SER B 1 67 ? 16.654 -1.724 -6.572 1.00 38.01 94 SER B CA 1
ATOM 1593 C C . SER B 1 67 ? 15.940 -0.985 -5.467 1.00 38.67 94 SER B C 1
ATOM 1594 O O . SER B 1 67 ? 15.126 -1.542 -4.735 1.00 40.45 94 SER B O 1
ATOM 1597 N N . ASP B 1 68 ? 16.258 0.290 -5.337 1.00 28.46 95 ASP B N 1
ATOM 1598 C CA . ASP B 1 68 ? 15.644 1.099 -4.336 1.00 27.95 95 ASP B CA 1
ATOM 1599 C C . ASP B 1 68 ? 15.356 2.437 -4.959 1.00 31.33 95 ASP B C 1
ATOM 1600 O O . ASP B 1 68 ? 15.944 2.774 -5.984 1.00 28.94 95 ASP B O 1
ATOM 1605 N N . GLN B 1 69 ? 14.452 3.193 -4.361 1.00 35.85 96 GLN B N 1
ATOM 1606 C CA . GLN B 1 69 ? 14.139 4.515 -4.863 1.00 44.86 96 GLN B CA 1
ATOM 1607 C C . GLN B 1 69 ? 13.605 5.425 -3.776 1.00 51.71 96 GLN B C 1
ATOM 1608 O O . GLN B 1 69 ? 13.427 4.981 -2.629 1.00 42.26 96 GLN B O 1
ATOM 1614 N N . PHE B 1 70 ? 13.382 6.695 -4.155 1.00 36.36 97 PHE B N 1
ATOM 1615 C CA . PHE B 1 70 ? 12.831 7.739 -3.278 1.00 36.52 97 PHE B CA 1
ATOM 1616 C C . PHE B 1 70 ? 12.785 9.065 -4.022 1.00 36.75 97 PHE B C 1
ATOM 1617 O O . PHE B 1 70 ? 13.372 9.221 -5.087 1.00 29.82 97 PHE B O 1
ATOM 1625 N N . PHE B 1 71 ? 12.107 10.032 -3.438 1.00 30.83 98 PHE B N 1
ATOM 1626 C CA . PHE B 1 71 ? 12.005 11.333 -4.039 1.00 28.60 98 PHE B CA 1
ATOM 1627 C C . PHE B 1 71 ? 12.825 12.296 -3.206 1.00 25.04 98 PHE B C 1
ATOM 1628 O O . PHE B 1 71 ? 12.735 12.288 -1.996 1.00 25.40 98 PHE B O 1
ATOM 1636 N N . LEU B 1 72 ? 13.578 13.139 -3.887 1.00 24.64 99 LEU B N 1
ATOM 1637 C CA . LEU B 1 72 ? 14.304 14.216 -3.279 1.00 23.00 99 LEU B CA 1
ATOM 1638 C C . LEU B 1 72 ? 13.563 15.513 -3.565 1.00 28.97 99 LEU B C 1
ATOM 1639 O O . LEU B 1 72 ? 13.266 15.805 -4.725 1.00 27.63 99 LEU B O 1
ATOM 1644 N N . THR B 1 73 ? 13.268 16.280 -2.529 1.00 32.96 100 THR B N 1
ATOM 1645 C CA . THR B 1 73 ? 12.592 17.568 -2.711 1.00 33.45 100 THR B CA 1
ATOM 1646 C C . THR B 1 73 ? 13.663 18.616 -3.024 1.00 32.85 100 THR B C 1
ATOM 1647 O O . THR B 1 73 ? 14.796 18.484 -2.581 1.00 28.82 100 THR B O 1
ATOM 1651 N N . PRO B 1 74 ? 13.336 19.656 -3.818 1.00 30.21 101 PRO B N 1
ATOM 1652 C CA . PRO B 1 74 ? 14.420 20.605 -4.088 1.00 26.95 101 PRO B CA 1
ATOM 1653 C C . PRO B 1 74 ? 14.952 21.359 -2.847 1.00 27.97 101 PRO B C 1
ATOM 1654 O O . PRO B 1 74 ? 14.180 21.728 -1.950 1.00 29.32 101 PRO B O 1
ATOM 1658 N N . GLY B 1 75 ? 16.268 21.581 -2.809 1.00 26.30 102 GLY B N 1
ATOM 1659 C CA . GLY B 1 75 ? 16.936 22.082 -1.622 1.00 32.15 102 GLY B CA 1
ATOM 1660 C C . GLY B 1 75 ? 17.257 21.032 -0.561 1.00 34.33 102 GLY B C 1
ATOM 1661 O O . GLY B 1 75 ? 18.014 21.316 0.365 1.00 33.53 102 GLY B O 1
ATOM 1662 N N . GLN B 1 76 ? 16.688 19.827 -0.672 1.00 37.68 103 GLN B N 1
ATOM 1663 C CA . GLN B 1 76 ? 16.944 18.781 0.336 1.00 28.85 103 GLN B CA 1
ATOM 1664 C C . GLN B 1 76 ? 18.451 18.494 0.355 1.00 29.71 103 GLN B C 1
ATOM 1665 O O . GLN B 1 76 ? 19.125 18.490 -0.685 1.00 26.74 103 GLN B O 1
ATOM 1671 N N . THR B 1 77 ? 18.981 18.244 1.543 1.00 29.53 104 THR B N 1
ATOM 1672 C CA . THR B 1 77 ? 20.406 18.015 1.709 1.00 26.05 104 THR B CA 1
ATOM 1673 C C . THR B 1 77 ? 20.640 16.836 2.644 1.00 24.09 104 THR B C 1
ATOM 1674 O O . THR B 1 77 ? 19.944 16.689 3.662 1.00 31.63 104 THR B O 1
ATOM 1678 N N . GLY B 1 78 ? 21.606 15.993 2.263 1.00 27.77 105 GLY B N 1
ATOM 1679 C CA . GLY B 1 78 ? 22.162 14.999 3.168 1.00 23.88 105 GLY B CA 1
ATOM 1680 C C . GLY B 1 78 ? 21.271 13.816 3.358 1.00 26.14 105 GLY B C 1
ATOM 1681 O O . GLY B 1 78 ? 21.290 13.188 4.420 1.00 29.82 105 GLY B O 1
ATOM 1682 N N . LYS B 1 79 ? 20.495 13.487 2.331 1.00 25.43 106 LYS B N 1
ATOM 1683 C CA . LYS B 1 79 ? 19.647 12.321 2.398 1.00 27.63 106 LYS B CA 1
ATOM 1684 C C . LYS B 1 79 ? 20.518 11.118 2.037 1.00 22.45 106 LYS B C 1
ATOM 1685 O O . LYS B 1 79 ? 21.125 11.075 0.956 1.00 25.08 106 LYS B O 1
ATOM 1691 N N . LYS B 1 80 ? 20.564 10.153 2.963 1.00 29.67 107 LYS B N 1
ATOM 1692 C CA . LYS B 1 80 ? 21.422 8.970 2.825 1.00 30.74 107 LYS B CA 1
ATOM 1693 C C . LYS B 1 80 ? 20.606 7.738 2.503 1.00 24.90 107 LYS B C 1
ATOM 1694 O O . LYS B 1 80 ? 19.621 7.455 3.185 1.00 31.44 107 LYS B O 1
ATOM 1700 N N . LEU B 1 81 ? 21.056 6.999 1.499 1.00 28.26 108 LEU B N 1
ATOM 1701 C CA . LEU B 1 81 ? 20.519 5.684 1.227 1.00 36.27 108 LEU B CA 1
ATOM 1702 C C . LEU B 1 81 ? 21.664 4.710 1.023 1.00 33.99 108 LEU B C 1
ATOM 1703 O O . LEU B 1 81 ? 22.582 4.980 0.247 1.00 31.59 108 LEU B O 1
ATOM 1708 N N . GLY B 1 82 ? 21.589 3.580 1.719 1.00 32.46 109 GLY B N 1
ATOM 1709 C CA . GLY B 1 82 ? 22.621 2.558 1.628 1.00 31.26 109 GLY B CA 1
ATOM 1710 C C . GLY B 1 82 ? 22.055 1.163 1.823 1.00 39.95 109 GLY B C 1
ATOM 1711 O O . GLY B 1 82 ? 20.850 0.971 1.981 1.00 33.15 109 GLY B O 1
ATOM 1712 N N . GLY B 1 83 ? 22.949 0.186 1.821 1.00 38.79 110 GLY B N 1
ATOM 1713 C CA . GLY B 1 83 ? 22.549 -1.216 1.831 1.00 47.21 110 GLY B CA 1
ATOM 1714 C C . GLY B 1 83 ? 23.763 -2.112 1.851 1.00 50.53 110 GLY B C 1
ATOM 1715 O O . GLY B 1 83 ? 24.901 -1.635 1.774 1.00 34.87 110 GLY B O 1
ATOM 1716 N N . GLN B 1 84 ? 23.522 -3.412 1.972 1.00 46.90 111 GLN B N 1
ATOM 1717 C CA . GLN B 1 84 ? 24.606 -4.384 1.916 1.00 53.93 111 GLN B CA 1
ATOM 1718 C C . GLN B 1 84 ? 24.858 -4.620 0.449 1.00 45.40 111 GLN B C 1
ATOM 1719 O O . GLN B 1 84 ? 23.923 -4.621 -0.354 1.00 56.89 111 GLN B O 1
ATOM 1725 N N . SER B 1 85 ? 26.116 -4.795 0.084 1.00 45.54 112 SER B N 1
ATOM 1726 C CA . SER B 1 85 ? 26.424 -5.212 -1.276 1.00 51.14 112 SER B CA 1
ATOM 1727 C C . SER B 1 85 ? 26.115 -6.706 -1.426 1.00 50.12 112 SER B C 1
ATOM 1728 O O . SER B 1 85 ? 25.449 -7.304 -0.586 1.00 55.32 112 SER B O 1
ATOM 1731 N N . ALA B 1 86 ? 26.563 -7.295 -2.517 1.00 48.14 113 ALA B N 1
ATOM 1732 C CA . ALA B 1 86 ? 26.493 -8.723 -2.667 1.00 49.91 113 ALA B CA 1
ATOM 1733 C C . ALA B 1 86 ? 27.804 -9.104 -3.287 1.00 51.36 113 ALA B C 1
ATOM 1734 O O . ALA B 1 86 ? 28.515 -8.242 -3.829 1.00 45.17 113 ALA B O 1
ATOM 1736 N N . LEU B 1 87 ? 28.124 -10.393 -3.202 1.00 53.35 114 LEU B N 1
ATOM 1737 C CA . LEU B 1 87 ? 29.397 -10.906 -3.663 1.00 55.01 114 LEU B CA 1
ATOM 1738 C C . LEU B 1 87 ? 29.585 -10.669 -5.154 1.00 50.72 114 LEU B C 1
ATOM 1739 O O . LEU B 1 87 ? 30.700 -10.393 -5.592 1.00 52.22 114 LEU B O 1
ATOM 1744 N N . ASP B 1 88 ? 28.501 -10.766 -5.925 1.00 43.89 115 ASP B N 1
ATOM 1745 C CA . ASP B 1 88 ? 28.579 -10.581 -7.381 1.00 55.79 115 ASP B CA 1
ATOM 1746 C C . ASP B 1 88 ? 28.164 -9.182 -7.883 1.00 56.96 115 ASP B C 1
ATOM 1747 O O . ASP B 1 88 ? 28.256 -8.896 -9.084 1.00 47.95 115 ASP B O 1
ATOM 1752 N N . ALA B 1 89 ? 27.706 -8.321 -6.977 1.00 53.41 116 ALA B N 1
ATOM 1753 C CA . ALA B 1 89 ? 27.440 -6.917 -7.334 1.00 43.87 116 ALA B CA 1
ATOM 1754 C C . ALA B 1 89 ? 28.738 -6.277 -7.793 1.00 47.51 116 ALA B C 1
ATOM 1755 O O . ALA B 1 89 ? 29.758 -6.427 -7.132 1.00 45.02 116 ALA B O 1
ATOM 1757 N N . ARG B 1 90 ? 28.714 -5.622 -8.952 1.00 36.94 117 ARG B N 1
ATOM 1758 C CA . ARG B 1 90 ? 29.892 -4.932 -9.509 1.00 41.71 117 ARG B CA 1
ATOM 1759 C C . ARG B 1 90 ? 29.691 -3.409 -9.690 1.00 41.45 117 ARG B C 1
ATOM 1760 O O . ARG B 1 90 ? 30.650 -2.669 -9.901 1.00 39.55 117 ARG B O 1
ATOM 1775 N N . TYR B 1 91 ? 28.439 -2.965 -9.674 1.00 34.31 118 TYR B N 1
ATOM 1776 C CA . TYR B 1 91 ? 28.122 -1.559 -9.963 1.00 38.98 118 TYR B CA 1
ATOM 1777 C C . TYR B 1 91 ? 26.945 -1.064 -9.174 1.00 31.15 118 TYR B C 1
ATOM 1778 O O . TYR B 1 91 ? 26.061 -1.836 -8.800 1.00 33.59 118 TYR B O 1
ATOM 1787 N N . ILE B 1 92 ? 26.929 0.246 -8.916 1.00 32.93 119 ILE B N 1
ATOM 1788 C CA . ILE B 1 92 ? 25.759 0.876 -8.326 1.00 29.64 119 ILE B CA 1
ATOM 1789 C C . ILE B 1 92 ? 25.255 1.865 -9.385 1.00 29.38 119 ILE B C 1
ATOM 1790 O O . ILE B 1 92 ? 25.958 2.803 -9.732 1.00 26.78 119 ILE B O 1
ATOM 1795 N N . GLY B 1 93 ? 24.048 1.636 -9.901 1.00 24.70 120 GLY B N 1
ATOM 1796 C CA . GLY B 1 93 ? 23.470 2.509 -10.915 1.00 23.67 120 GLY B CA 1
ATOM 1797 C C . GLY B 1 93 ? 22.579 3.512 -10.221 1.00 25.31 120 GLY B C 1
ATOM 1798 O O . GLY B 1 93 ? 21.880 3.177 -9.244 1.00 29.02 120 GLY B O 1
ATOM 1799 N N . VAL B 1 94 ? 22.607 4.751 -10.711 1.00 22.22 121 VAL B N 1
ATOM 1800 C CA . VAL B 1 94 ? 21.759 5.782 -10.211 1.00 20.10 121 VAL B CA 1
ATOM 1801 C C . VAL B 1 94 ? 21.030 6.413 -11.390 1.00 21.67 121 VAL B C 1
ATOM 1802 O O . VAL B 1 94 ? 21.657 6.795 -12.374 1.00 26.17 121 VAL B O 1
ATOM 1806 N N . ILE B 1 95 ? 19.715 6.513 -11.250 1.00 20.07 122 ILE B N 1
ATOM 1807 C CA . ILE B 1 95 ? 18.865 7.201 -12.220 1.00 22.27 122 ILE B CA 1
ATOM 1808 C C . ILE B 1 95 ? 18.247 8.404 -11.534 1.00 20.60 122 ILE B C 1
ATOM 1809 O O . ILE B 1 95 ? 17.699 8.298 -10.432 1.00 19.33 122 ILE B O 1
ATOM 1814 N N . ALA B 1 96 ? 18.266 9.561 -12.188 1.00 20.12 123 ALA B N 1
ATOM 1815 C CA . ALA B 1 96 ? 17.416 10.644 -11.709 1.00 20.33 123 ALA B CA 1
ATOM 1816 C C . ALA B 1 96 ? 16.364 10.935 -12.778 1.00 26.23 123 ALA B C 1
ATOM 1817 O O . ALA B 1 96 ? 16.698 11.116 -13.955 1.00 22.89 123 ALA B O 1
ATOM 1819 N N . GLU B 1 97 ? 15.097 10.918 -12.383 1.00 23.54 124 GLU B N 1
ATOM 1820 C CA . GLU B 1 97 ? 13.999 10.971 -13.367 1.00 24.85 124 GLU B CA 1
ATOM 1821 C C . GLU B 1 97 ? 13.571 12.421 -13.623 1.00 21.01 124 GLU B C 1
ATOM 1822 O O . GLU B 1 97 ? 12.510 12.879 -13.177 1.00 28.34 124 GLU B O 1
ATOM 1828 N N . TYR B 1 98 ? 14.425 13.136 -14.336 1.00 23.77 125 TYR B N 1
ATOM 1829 C CA . TYR B 1 98 ? 14.117 14.529 -14.730 1.00 26.41 125 TYR B CA 1
ATOM 1830 C C . TYR B 1 98 ? 12.848 14.549 -15.598 1.00 35.64 125 TYR B C 1
ATOM 1831 O O . TYR B 1 98 ? 12.716 13.740 -16.528 1.00 31.27 125 TYR B O 1
ATOM 1840 N N . GLN B 1 99 ? 11.917 15.437 -15.256 1.00 36.54 126 GLN B N 1
ATOM 1841 C CA . GLN B 1 99 ? 10.682 15.657 -16.040 1.00 43.38 126 GLN B CA 1
ATOM 1842 C C . GLN B 1 99 ? 10.957 15.991 -17.519 1.00 45.16 126 GLN B C 1
ATOM 1843 O O . GLN B 1 99 ? 10.192 15.611 -18.409 1.00 46.54 126 GLN B O 1
ATOM 1849 N N . ASN B 1 100 ? 12.055 16.693 -17.771 1.00 40.64 127 ASN B N 1
ATOM 1850 C CA . ASN B 1 100 ? 12.512 16.978 -19.125 1.00 34.05 127 ASN B CA 1
ATOM 1851 C C . ASN B 1 100 ? 13.978 16.596 -19.259 1.00 31.46 127 ASN B C 1
ATOM 1852 O O . ASN B 1 100 ? 14.876 17.204 -18.657 1.00 31.96 127 ASN B O 1
ATOM 1857 N N . LEU B 1 101 ? 14.220 15.567 -20.053 1.00 39.46 128 LEU B N 1
ATOM 1858 C CA . LEU B 1 101 ? 15.545 14.949 -20.147 1.00 37.11 128 LEU B CA 1
ATOM 1859 C C . LEU B 1 101 ? 16.549 15.652 -21.039 1.00 36.91 128 LEU B C 1
ATOM 1860 O O . LEU B 1 101 ? 17.741 15.325 -21.004 1.00 32.75 128 LEU B O 1
ATOM 1865 N N . ASP B 1 102 ? 16.085 16.622 -21.833 1.00 36.55 129 ASP B N 1
ATOM 1866 C CA . ASP B 1 102 ? 16.966 17.249 -22.816 1.00 35.01 129 ASP B CA 1
ATOM 1867 C C . ASP B 1 102 ? 18.140 17.917 -22.081 1.00 33.49 129 ASP B C 1
ATOM 1868 O O . ASP B 1 102 ? 17.926 18.759 -21.208 1.00 33.08 129 ASP B O 1
ATOM 1877 N N . GLY B 1 103 ? 19.363 17.529 -22.428 1.00 32.92 130 GLY B N 1
ATOM 1878 C CA . GLY B 1 103 ? 20.556 18.103 -21.810 1.00 36.34 130 GLY B CA 1
ATOM 1879 C C . GLY B 1 103 ? 20.909 17.577 -20.413 1.00 48.85 130 GLY B C 1
ATOM 1880 O O . GLY B 1 103 ? 21.774 18.139 -19.736 1.00 44.11 130 GLY B O 1
ATOM 1881 N N . LYS B 1 104 ? 20.256 16.505 -19.968 1.00 37.55 131 LYS B N 1
ATOM 1882 C CA . LYS B 1 104 ? 20.446 16.042 -18.575 1.00 37.12 131 LYS B CA 1
ATOM 1883 C C . LYS B 1 104 ? 21.313 14.796 -18.490 1.00 33.17 131 LYS B C 1
ATOM 1884 O O . LYS B 1 104 ? 21.163 13.879 -19.294 1.00 31.03 131 LYS B O 1
ATOM 1890 N N . THR B 1 105 ? 22.222 14.777 -17.524 1.00 32.50 132 THR B N 1
ATOM 1891 C CA . THR B 1 105 ? 22.871 13.531 -17.108 1.00 34.09 132 THR B CA 1
ATOM 1892 C C . THR B 1 105 ? 21.981 12.847 -16.063 1.00 25.92 132 THR B C 1
ATOM 1893 O O . THR B 1 105 ? 22.078 13.113 -14.854 1.00 25.16 132 THR B O 1
ATOM 1897 N N . TRP B 1 106 ? 21.126 11.960 -16.553 1.00 27.24 133 TRP B N 1
ATOM 1898 C CA . TRP B 1 106 ? 20.103 11.370 -15.722 1.00 22.97 133 TRP B CA 1
ATOM 1899 C C . TRP B 1 106 ? 20.532 10.012 -15.193 1.00 25.52 133 TRP B C 1
ATOM 1900 O O . TRP B 1 106 ? 19.830 9.409 -14.416 1.00 22.93 133 TRP B O 1
ATOM 1911 N N . ARG B 1 107 ? 21.672 9.512 -15.639 1.00 24.48 134 ARG B N 1
ATOM 1912 C CA . ARG B 1 107 ? 22.075 8.143 -15.303 1.00 29.86 134 ARG B CA 1
ATOM 1913 C C . ARG B 1 107 ? 23.568 8.139 -15.034 1.00 30.28 134 ARG B C 1
ATOM 1914 O O . ARG B 1 107 ? 24.336 8.682 -15.810 1.00 32.33 134 ARG B O 1
ATOM 1922 N N . ILE B 1 108 ? 23.973 7.599 -13.890 1.00 28.66 135 ILE B N 1
ATOM 1923 C CA . ILE B 1 108 ? 25.406 7.364 -13.619 1.00 28.27 135 ILE B CA 1
ATOM 1924 C C . ILE B 1 108 ? 25.653 5.961 -13.035 1.00 36.71 135 ILE B C 1
ATOM 1925 O O . ILE B 1 108 ? 24.763 5.374 -12.432 1.00 32.16 135 ILE B O 1
ATOM 1930 N N . SER B 1 109 ? 26.863 5.441 -13.224 1.00 34.52 136 SER B N 1
ATOM 1931 C CA . SER B 1 109 ? 27.224 4.108 -12.766 1.00 32.59 136 SER B CA 1
ATOM 1932 C C . SER B 1 109 ? 28.481 4.229 -11.941 1.00 33.93 136 SER B C 1
ATOM 1933 O O . SER B 1 109 ? 29.460 4.828 -12.382 1.00 49.99 136 SER B O 1
ATOM 1936 N N . LEU B 1 110 ? 28.449 3.664 -10.744 1.00 32.40 137 LEU B N 1
ATOM 1937 C CA . LEU B 1 110 ? 29.567 3.718 -9.827 1.00 31.55 137 LEU B CA 1
ATOM 1938 C C . LEU B 1 110 ? 30.130 2.295 -9.659 1.00 34.67 137 LEU B C 1
ATOM 1939 O O . LEU B 1 110 ? 29.444 1.437 -9.110 1.00 30.77 137 LEU B O 1
ATOM 1944 N N . PRO B 1 111 ? 31.367 2.039 -10.122 1.00 34.24 138 PRO B N 1
ATOM 1945 C CA . PRO B 1 111 ? 31.864 0.662 -9.933 1.00 37.81 138 PRO B CA 1
ATOM 1946 C C . PRO B 1 111 ? 32.196 0.337 -8.490 1.00 37.01 138 PRO B C 1
ATOM 1947 O O . PRO B 1 111 ? 32.744 1.172 -7.775 1.00 40.69 138 PRO B O 1
ATOM 1951 N N . LEU B 1 112 ? 31.835 -0.871 -8.066 1.00 36.26 139 LEU B N 1
ATOM 1952 C CA . LEU B 1 112 ? 32.214 -1.366 -6.762 1.00 40.73 139 LEU B CA 1
ATOM 1953 C C . LEU B 1 112 ? 33.626 -1.956 -6.820 1.00 44.43 139 LEU B C 1
ATOM 1954 O O . LEU B 1 112 ? 34.115 -2.277 -7.896 1.00 49.33 139 LEU B O 1
ATOM 1959 N N . PRO B 1 113 ? 34.295 -2.065 -5.664 1.00 40.79 140 PRO B N 1
ATOM 1960 C CA . PRO B 1 113 ? 35.619 -2.700 -5.585 1.00 48.61 140 PRO B CA 1
ATOM 1961 C C . PRO B 1 113 ? 35.628 -4.160 -6.084 1.00 45.66 140 PRO B C 1
ATOM 1962 O O . PRO B 1 113 ? 34.878 -4.981 -5.563 1.00 53.26 140 PRO B O 1
ATOM 1966 N N . GLU B 1 114 ? 36.464 -4.470 -7.079 1.00 65.98 141 GLU B N 1
ATOM 1967 C CA . GLU B 1 114 ? 36.665 -5.860 -7.530 1.00 78.50 141 GLU B CA 1
ATOM 1968 C C . GLU B 1 114 ? 37.467 -6.659 -6.503 1.00 83.99 141 GLU B C 1
ATOM 1969 O O . GLU B 1 114 ? 38.503 -6.187 -6.034 1.00 73.23 141 GLU B O 1
ATOM 1975 N N . PRO B 1 115 ? 37.002 -7.880 -6.168 1.00 90.31 142 PRO B N 1
ATOM 1976 C CA . PRO B 1 115 ? 37.608 -8.672 -5.088 1.00 94.98 142 PRO B CA 1
ATOM 1977 C C . PRO B 1 115 ? 38.969 -9.294 -5.438 1.00 91.48 142 PRO B C 1
ATOM 1978 O O . PRO B 1 115 ? 39.746 -8.722 -6.215 1.00 85.59 142 PRO B O 1
ATOM 1982 N N . PHE B 1 120 ? 44.118 -5.856 0.468 1.00 67.71 147 PHE B N 1
ATOM 1983 C CA . PHE B 1 120 ? 44.674 -5.399 1.744 1.00 74.42 147 PHE B CA 1
ATOM 1984 C C . PHE B 1 120 ? 43.748 -5.701 2.920 1.00 78.13 147 PHE B C 1
ATOM 1985 O O . PHE B 1 120 ? 44.150 -5.594 4.084 1.00 69.12 147 PHE B O 1
ATOM 1993 N N . TYR B 1 121 ? 42.508 -6.070 2.612 1.00 76.14 148 TYR B N 1
ATOM 1994 C CA . TYR B 1 121 ? 41.471 -6.164 3.632 1.00 75.26 148 TYR B CA 1
ATOM 1995 C C . TYR B 1 121 ? 41.636 -7.316 4.640 1.00 67.47 148 TYR B C 1
ATOM 1996 O O . TYR B 1 121 ? 40.889 -7.406 5.615 1.00 64.57 148 TYR B O 1
ATOM 2005 N N . LYS B 1 122 ? 42.614 -8.190 4.428 1.00 62.56 149 LYS B N 1
ATOM 2006 C CA . LYS B 1 122 ? 42.907 -9.177 5.457 1.00 59.00 149 LYS B CA 1
ATOM 2007 C C . LYS B 1 122 ? 43.730 -8.592 6.612 1.00 54.26 149 LYS B C 1
ATOM 2008 O O . LYS B 1 122 ? 43.461 -8.886 7.789 1.00 48.12 149 LYS B O 1
ATOM 2014 N N . VAL B 1 123 ? 44.726 -7.771 6.287 1.00 42.16 150 VAL B N 1
ATOM 2015 C CA . VAL B 1 123 ? 45.520 -7.146 7.361 1.00 51.22 150 VAL B CA 1
ATOM 2016 C C . VAL B 1 123 ? 44.753 -5.959 7.945 1.00 44.35 150 VAL B C 1
ATOM 2017 O O . VAL B 1 123 ? 44.587 -5.849 9.158 1.00 48.71 150 VAL B O 1
ATOM 2021 N N . TRP B 1 124 ? 44.207 -5.137 7.058 1.00 41.05 151 TRP B N 1
ATOM 2022 C CA . TRP B 1 124 ? 43.539 -3.895 7.430 1.00 40.44 151 TRP B CA 1
ATOM 2023 C C . TRP B 1 124 ? 42.020 -3.933 7.370 1.00 43.39 151 TRP B C 1
ATOM 2024 O O . TRP B 1 124 ? 41.433 -4.857 6.806 1.00 49.26 151 TRP B O 1
ATOM 2035 N N . GLN B 1 125 ? 41.380 -2.932 7.969 1.00 39.84 152 GLN B N 1
ATOM 2036 C CA . GLN B 1 125 ? 39.932 -2.683 7.817 1.00 47.03 152 GLN B CA 1
ATOM 2037 C C . GLN B 1 125 ? 39.609 -1.206 8.011 1.00 37.76 152 GLN B C 1
ATOM 2038 O O . GLN B 1 125 ? 40.431 -0.470 8.538 1.00 34.73 152 GLN B O 1
ATOM 2044 N N . PHE B 1 126 ? 38.398 -0.793 7.627 1.00 49.21 153 PHE B N 1
ATOM 2045 C CA . PHE B 1 126 ? 37.915 0.584 7.852 1.00 48.34 153 PHE B CA 1
ATOM 2046 C C . PHE B 1 126 ? 36.886 0.695 8.958 1.00 46.62 153 PHE B C 1
ATOM 2047 O O . PHE B 1 126 ? 36.055 -0.192 9.106 1.00 53.85 153 PHE B O 1
ATOM 2055 N N . SER B 1 127 ? 36.939 1.817 9.689 1.00 69.62 154 SER B N 1
ATOM 2056 C CA . SER B 1 127 ? 36.103 2.094 10.879 1.00 77.67 154 SER B CA 1
ATOM 2057 C C . SER B 1 127 ? 34.644 1.670 10.710 1.00 82.52 154 SER B C 1
ATOM 2058 O O . SER B 1 127 ? 34.289 0.589 11.181 1.00 102.81 154 SER B O 1
ATOM 2061 N N . PRO B 1 128 ? 33.786 2.496 10.062 1.00 65.80 155 PRO B N 1
ATOM 2062 C CA . PRO B 1 128 ? 32.679 1.699 9.553 1.00 52.71 155 PRO B CA 1
ATOM 2063 C C . PRO B 1 128 ? 33.173 1.069 8.273 1.00 45.07 155 PRO B C 1
ATOM 2064 O O . PRO B 1 128 ? 33.929 1.691 7.524 1.00 39.71 155 PRO B O 1
ATOM 2068 N N . ASP B 1 129 ? 32.796 -0.181 8.069 1.00 36.79 156 ASP B N 1
ATOM 2069 C CA . ASP B 1 129 ? 33.128 -0.908 6.871 1.00 42.53 156 ASP B CA 1
ATOM 2070 C C . ASP B 1 129 ? 32.020 -0.637 5.855 1.00 41.44 156 ASP B C 1
ATOM 2071 O O . ASP B 1 129 ? 31.140 -1.480 5.616 1.00 36.27 156 ASP B O 1
ATOM 2076 N N . GLU B 1 130 ? 32.057 0.559 5.275 1.00 38.10 157 GLU B N 1
ATOM 2077 C CA . GLU B 1 130 ? 31.013 0.974 4.339 1.00 33.98 157 GLU B CA 1
ATOM 2078 C C . GLU B 1 130 ? 31.603 1.993 3.363 1.00 34.39 157 GLU B C 1
ATOM 2079 O O . GLU B 1 130 ? 32.157 3.000 3.800 1.00 38.21 157 GLU B O 1
ATOM 2085 N N . LEU B 1 131 ? 31.494 1.722 2.061 1.00 30.28 158 LEU B N 1
ATOM 2086 C CA . LEU B 1 131 ? 31.837 2.709 1.020 1.00 30.50 158 LEU B CA 1
ATOM 2087 C C . LEU B 1 131 ? 30.817 3.872 1.047 1.00 32.56 158 LEU B C 1
ATOM 2088 O O . LEU B 1 131 ? 29.630 3.641 1.311 1.00 28.89 158 LEU B O 1
ATOM 2093 N N . GLU B 1 132 ? 31.268 5.112 0.824 1.00 31.17 159 GLU B N 1
ATOM 2094 C CA . GLU B 1 132 ? 30.346 6.255 0.780 1.00 22.05 159 GLU B CA 1
ATOM 2095 C C . GLU B 1 132 ? 30.681 7.170 -0.410 1.00 29.59 159 GLU B C 1
ATOM 2096 O O . GLU B 1 132 ? 31.840 7.514 -0.601 1.00 32.16 159 GLU B O 1
ATOM 2102 N N . ALA B 1 133 ? 29.672 7.535 -1.215 1.00 24.11 160 ALA B N 1
ATOM 2103 C CA . ALA B 1 133 ? 29.865 8.563 -2.280 1.00 24.15 160 ALA B CA 1
ATOM 2104 C C . ALA B 1 133 ? 28.791 9.640 -2.134 1.00 24.15 160 ALA B C 1
ATOM 2105 O O . ALA B 1 133 ? 27.771 9.424 -1.483 1.00 20.64 160 ALA B O 1
ATOM 2107 N N . HIS B 1 134 ? 29.046 10.834 -2.670 1.00 24.82 161 HIS B N 1
ATOM 2108 C CA . HIS B 1 134 ? 28.141 11.957 -2.397 1.00 25.95 161 HIS B CA 1
ATOM 2109 C C . HIS B 1 134 ? 27.726 12.436 -3.770 1.00 23.28 161 HIS B C 1
ATOM 2110 O O . HIS B 1 134 ? 28.555 12.524 -4.670 1.00 26.25 161 HIS B O 1
ATOM 2117 N N . ILE B 1 135 ? 26.433 12.665 -3.980 1.00 24.53 162 ILE B N 1
ATOM 2118 C CA . ILE B 1 135 ? 25.945 12.995 -5.305 1.00 22.27 162 ILE B CA 1
ATOM 2119 C C . ILE B 1 135 ? 24.971 14.177 -5.176 1.00 20.45 162 ILE B C 1
ATOM 2120 O O . ILE B 1 135 ? 24.185 14.217 -4.261 1.00 26.60 162 ILE B O 1
ATOM 2125 N N . VAL B 1 136 ? 25.040 15.112 -6.102 1.00 23.23 163 VAL B N 1
ATOM 2126 C CA . VAL B 1 136 ? 24.047 16.187 -6.181 1.00 24.87 163 VAL B CA 1
ATOM 2127 C C . VAL B 1 136 ? 23.125 15.974 -7.397 1.00 21.56 163 VAL B C 1
ATOM 2128 O O . VAL B 1 136 ? 23.600 15.787 -8.496 1.00 23.49 163 VAL B O 1
ATOM 2132 N N . ALA B 1 137 ? 21.813 15.998 -7.191 1.00 27.24 164 ALA B N 1
ATOM 2133 C CA . ALA B 1 137 ? 20.878 16.160 -8.311 1.00 21.80 164 ALA B CA 1
ATOM 2134 C C . ALA B 1 137 ? 20.786 17.680 -8.615 1.00 21.27 164 ALA B C 1
ATOM 2135 O O . ALA B 1 137 ? 20.111 18.425 -7.901 1.00 26.84 164 ALA B O 1
ATOM 2137 N N . GLY B 1 138 ? 21.559 18.110 -9.601 1.00 25.56 165 GLY B N 1
ATOM 2138 C CA . GLY B 1 138 ? 21.616 19.529 -9.976 1.00 28.61 165 GLY B CA 1
ATOM 2139 C C . GLY B 1 138 ? 20.612 19.813 -11.076 1.00 29.89 165 GLY B C 1
ATOM 2140 O O . GLY B 1 138 ? 19.933 18.903 -11.581 1.00 24.78 165 GLY B O 1
ATOM 2141 N N . VAL B 1 139 ? 20.536 21.078 -11.495 1.00 37.70 166 VAL B N 1
ATOM 2142 C CA . VAL B 1 139 ? 19.663 21.444 -12.615 1.00 35.61 166 VAL B CA 1
ATOM 2143 C C . VAL B 1 139 ? 19.950 20.672 -13.893 1.00 30.86 166 VAL B C 1
ATOM 2144 O O . VAL B 1 139 ? 19.010 20.185 -14.534 1.00 42.51 166 VAL B O 1
ATOM 2148 N N . SER B 1 140 ? 21.224 20.518 -14.244 1.00 25.79 167 SER B N 1
ATOM 2149 C CA . SER B 1 140 ? 21.602 19.805 -15.445 1.00 28.09 167 SER B CA 1
ATOM 2150 C C . SER B 1 140 ? 21.836 18.296 -15.337 1.00 32.32 167 SER B C 1
ATOM 2151 O O . SER B 1 140 ? 22.189 17.638 -16.332 1.00 34.00 167 SER B O 1
ATOM 2154 N N . GLY B 1 141 ? 21.640 17.739 -14.151 1.00 27.58 168 GLY B N 1
ATOM 2155 C CA . GLY B 1 141 ? 21.845 16.299 -14.008 1.00 32.40 168 GLY B CA 1
ATOM 2156 C C . GLY B 1 141 ? 22.622 15.887 -12.768 1.00 29.77 168 GLY B C 1
ATOM 2157 O O . GLY B 1 141 ? 22.965 16.715 -11.913 1.00 21.05 168 GLY B O 1
ATOM 2158 N N . LEU B 1 142 ? 22.894 14.579 -12.700 1.00 35.55 169 LEU B N 1
ATOM 2159 C CA . LEU B 1 142 ? 23.603 13.975 -11.575 1.00 31.31 169 LEU B CA 1
ATOM 2160 C C . LEU B 1 142 ? 25.069 14.261 -11.714 1.00 32.09 169 LEU B C 1
ATOM 2161 O O . LEU B 1 142 ? 25.605 14.123 -12.796 1.00 27.39 169 LEU B O 1
ATOM 2166 N N . ARG B 1 143 ? 25.697 14.629 -10.601 1.00 29.16 170 ARG B N 1
ATOM 2167 C CA . ARG B 1 143 ? 27.123 14.849 -10.533 1.00 35.33 170 ARG B CA 1
ATOM 2168 C C . ARG B 1 143 ? 27.646 14.365 -9.177 1.00 32.50 170 ARG B C 1
ATOM 2169 O O . ARG B 1 143 ? 27.078 14.686 -8.125 1.00 36.54 170 ARG B O 1
ATOM 2177 N N . PRO B 1 144 ? 28.719 13.583 -9.195 1.00 38.79 171 PRO B N 1
ATOM 2178 C CA . PRO B 1 144 ? 29.295 13.163 -7.923 1.00 35.98 171 PRO B CA 1
ATOM 2179 C C . PRO B 1 144 ? 30.069 14.330 -7.301 1.00 39.27 171 PRO B C 1
ATOM 2180 O O . PRO B 1 144 ? 30.446 15.244 -8.013 1.00 36.73 171 PRO B O 1
ATOM 2184 N N . VAL B 1 145 ? 30.234 14.328 -5.981 1.00 34.19 172 VAL B N 1
ATOM 2185 C CA . VAL B 1 145 ? 30.927 15.399 -5.267 1.00 35.56 172 VAL B CA 1
ATOM 2186 C C . VAL B 1 145 ? 32.339 14.923 -4.933 1.00 36.80 172 VAL B C 1
ATOM 2187 O O . VAL B 1 145 ? 32.529 13.768 -4.520 1.00 32.19 172 VAL B O 1
ATOM 2191 N N . LYS B 1 146 ? 33.320 15.812 -5.089 1.00 39.17 173 LYS B N 1
ATOM 2192 C CA . LYS B 1 146 ? 34.706 15.508 -4.678 1.00 46.09 173 LYS B CA 1
ATOM 2193 C C . LYS B 1 146 ? 34.976 15.914 -3.233 1.00 40.92 173 LYS B C 1
ATOM 2194 O O . LYS B 1 146 ? 34.616 17.021 -2.815 1.00 53.20 173 LYS B O 1
ATOM 2200 N N . LYS B 1 147 ? 35.603 15.026 -2.461 1.00 44.70 174 LYS B N 1
ATOM 2201 C CA . LYS B 1 147 ? 35.967 15.376 -1.085 1.00 45.32 174 LYS B CA 1
ATOM 2202 C C . LYS B 1 147 ? 37.136 16.339 -1.126 1.00 48.81 174 LYS B C 1
ATOM 2203 O O . LYS B 1 147 ? 38.030 16.201 -1.969 1.00 46.07 174 LYS B O 1
ATOM 2209 N N . VAL B 1 148 ? 37.111 17.322 -0.232 1.00 56.68 175 VAL B N 1
ATOM 2210 C CA . VAL B 1 148 ? 38.198 18.292 -0.144 1.00 72.93 175 VAL B CA 1
ATOM 2211 C C . VAL B 1 148 ? 39.247 17.788 0.852 1.00 86.23 175 VAL B C 1
ATOM 2212 O O . VAL B 1 148 ? 38.958 17.610 2.041 1.00 99.26 175 VAL B O 1
ATOM 2216 N N . ASP B 1 149 ? 40.450 17.523 0.338 1.00 87.71 176 ASP B N 1
ATOM 2217 C CA . ASP B 1 149 ? 41.555 16.973 1.128 1.00 92.53 176 ASP B CA 1
ATOM 2218 C C . ASP B 1 149 ? 42.018 17.961 2.196 1.00 93.42 176 ASP B C 1
ATOM 2219 O O . ASP B 1 149 ? 42.308 17.573 3.329 1.00 98.99 176 ASP B O 1
ATOM 2225 N N . PRO C 1 7 ? 29.590 4.455 25.129 1.00 72.70 34 PRO C N 1
ATOM 2226 C CA . PRO C 1 7 ? 30.925 5.044 25.047 1.00 76.59 34 PRO C CA 1
ATOM 2227 C C . PRO C 1 7 ? 31.991 4.157 25.712 1.00 71.61 34 PRO C C 1
ATOM 2228 O O . PRO C 1 7 ? 32.360 4.369 26.874 1.00 67.34 34 PRO C O 1
ATOM 2232 N N . SER C 1 8 ? 32.477 3.174 24.955 1.00 68.15 35 SER C N 1
ATOM 2233 C CA . SER C 1 8 ? 33.425 2.166 25.453 1.00 68.25 35 SER C CA 1
ATOM 2234 C C . SER C 1 8 ? 34.900 2.596 25.312 1.00 64.64 35 SER C C 1
ATOM 2235 O O . SER C 1 8 ? 35.765 2.189 26.103 1.00 60.65 35 SER C O 1
ATOM 2238 N N . ARG C 1 9 ? 35.165 3.422 24.302 1.00 49.76 36 ARG C N 1
ATOM 2239 C CA . ARG C 1 9 ? 36.516 3.757 23.885 1.00 40.93 36 ARG C CA 1
ATOM 2240 C C . ARG C 1 9 ? 36.718 5.271 23.799 1.00 35.40 36 ARG C C 1
ATOM 2241 O O . ARG C 1 9 ? 35.775 6.036 23.538 1.00 32.92 36 ARG C O 1
ATOM 2256 N N . TYR C 1 10 ? 37.954 5.715 23.978 1.00 34.09 37 TYR C N 1
ATOM 2257 C CA . TYR C 1 10 ? 38.274 7.116 23.641 1.00 28.22 37 TYR C CA 1
ATOM 2258 C C . TYR C 1 10 ? 39.543 7.151 22.794 1.00 29.59 37 TYR C C 1
ATOM 2259 O O . TYR C 1 10 ? 40.363 6.217 22.835 1.00 28.33 37 TYR C O 1
ATOM 2268 N N . SER C 1 11 ? 39.696 8.217 22.012 1.00 28.33 38 SER C N 1
ATOM 2269 C CA . SER C 1 11 ? 40.969 8.495 21.379 1.00 35.20 38 SER C CA 1
ATOM 2270 C C . SER C 1 11 ? 41.306 9.990 21.325 1.00 31.48 38 SER C C 1
ATOM 2271 O O . SER C 1 11 ? 40.419 10.872 21.198 1.00 33.00 38 SER C O 1
ATOM 2274 N N . LEU C 1 12 ? 42.598 10.266 21.473 1.00 30.60 39 LEU C N 1
ATOM 2275 C CA . LEU C 1 12 ? 43.136 11.609 21.370 1.00 25.66 39 LEU C CA 1
ATOM 2276 C C . LEU C 1 12 ? 44.055 11.744 20.173 1.00 29.53 39 LEU C C 1
ATOM 2277 O O . LEU C 1 12 ? 44.927 10.907 19.945 1.00 23.57 39 LEU C O 1
ATOM 2282 N N . VAL C 1 13 ? 43.875 12.812 19.403 1.00 23.75 40 VAL C N 1
ATOM 2283 C CA . VAL C 1 13 ? 44.790 13.099 18.322 1.00 24.19 40 VAL C CA 1
ATOM 2284 C C . VAL C 1 13 ? 45.606 14.360 18.640 1.00 27.89 40 VAL C C 1
ATOM 2285 O O . VAL C 1 13 ? 45.035 15.420 18.904 1.00 27.63 40 VAL C O 1
ATOM 2289 N N . PHE C 1 14 ? 46.932 14.255 18.602 1.00 23.89 41 PHE C N 1
ATOM 2290 C CA . PHE C 1 14 ? 47.807 15.375 18.975 1.00 21.61 41 PHE C CA 1
ATOM 2291 C C . PHE C 1 14 ? 48.540 15.970 17.804 1.00 24.07 41 PHE C C 1
ATOM 2292 O O . PHE C 1 14 ? 48.977 15.247 16.900 1.00 29.63 41 PHE C O 1
ATOM 2300 N N . ASP C 1 15 ? 48.680 17.296 17.819 1.00 27.19 42 ASP C N 1
ATOM 2301 C CA . ASP C 1 15 ? 49.554 17.989 16.897 1.00 26.69 42 ASP C CA 1
ATOM 2302 C C . ASP C 1 15 ? 50.456 18.829 17.819 1.00 21.38 42 ASP C C 1
ATOM 2303 O O . ASP C 1 15 ? 50.034 19.173 18.917 1.00 27.55 42 ASP C O 1
ATOM 2308 N N . ALA C 1 16 ? 51.668 19.144 17.381 1.00 22.14 43 ALA C N 1
ATOM 2309 C CA . ALA C 1 16 ? 52.488 20.126 18.103 1.00 26.00 43 ALA C CA 1
ATOM 2310 C C . ALA C 1 16 ? 52.846 21.219 17.142 1.00 29.05 43 ALA C C 1
ATOM 2311 O O . ALA C 1 16 ? 53.283 20.950 16.012 1.00 26.47 43 ALA C O 1
ATOM 2313 N N . ASP C 1 17 ? 52.705 22.458 17.593 1.00 29.14 44 ASP C N 1
ATOM 2314 C CA . ASP C 1 17 ? 53.062 23.583 16.761 1.00 29.16 44 ASP C CA 1
ATOM 2315 C C . ASP C 1 17 ? 54.507 23.456 16.255 1.00 29.88 44 ASP C C 1
ATOM 2316 O O . ASP C 1 17 ? 55.370 22.901 16.965 1.00 29.74 44 ASP C O 1
ATOM 2321 N N . ARG C 1 18 ? 54.773 23.947 15.044 1.00 27.23 45 ARG C N 1
ATOM 2322 C CA . ARG C 1 18 ? 56.139 23.920 14.487 1.00 34.03 45 ARG C CA 1
ATOM 2323 C C . ARG C 1 18 ? 57.129 24.675 15.361 1.00 36.74 45 ARG C C 1
ATOM 2324 O O . ARG C 1 18 ? 58.321 24.386 15.324 1.00 37.37 45 ARG C O 1
ATOM 2332 N N . GLN C 1 19 ? 56.629 25.605 16.173 1.00 35.21 46 GLN C N 1
ATOM 2333 C CA . GLN C 1 19 ? 57.499 26.387 17.070 1.00 38.69 46 GLN C CA 1
ATOM 2334 C C . GLN C 1 19 ? 57.273 26.138 18.564 1.00 44.29 46 GLN C C 1
ATOM 2335 O O . GLN C 1 19 ? 57.672 26.956 19.402 1.00 39.75 46 GLN C O 1
ATOM 2341 N N . VAL C 1 20 ? 56.656 25.001 18.903 1.00 34.89 47 VAL C N 1
ATOM 2342 C CA . VAL C 1 20 ? 56.370 24.650 20.298 1.00 32.23 47 VAL C CA 1
ATOM 2343 C C . VAL C 1 20 ? 57.668 24.593 21.148 1.00 33.03 47 VAL C C 1
ATOM 2344 O O . VAL C 1 20 ? 58.745 24.240 20.641 1.00 35.45 47 VAL C O 1
ATOM 2348 N N . ASN C 1 21 ? 57.530 24.985 22.419 1.00 43.87 48 ASN C N 1
ATOM 2349 C CA . ASN C 1 21 ? 58.471 24.677 23.514 1.00 47.84 48 ASN C CA 1
ATOM 2350 C C . ASN C 1 21 ? 59.921 25.152 23.342 1.00 51.13 48 ASN C C 1
ATOM 2351 O O . ASN C 1 21 ? 60.856 24.414 23.645 1.00 52.45 48 ASN C O 1
ATOM 2356 N N . ALA C 1 22 ? 60.096 26.394 22.886 1.00 59.04 49 ALA C N 1
ATOM 2357 C CA . ALA C 1 22 ? 61.430 26.943 22.575 1.00 65.73 49 ALA C CA 1
ATOM 2358 C C . ALA C 1 22 ? 61.984 27.962 23.587 1.00 74.06 49 ALA C C 1
ATOM 2359 O O . ALA C 1 22 ? 61.393 28.203 24.649 1.00 70.71 49 ALA C O 1
ATOM 2361 N N . ALA C 1 23 ? 63.134 28.540 23.229 1.00 82.46 50 ALA C N 1
ATOM 2362 C CA . ALA C 1 23 ? 63.841 29.538 24.032 1.00 73.69 50 ALA C CA 1
ATOM 2363 C C . ALA C 1 23 ? 64.128 30.796 23.203 1.00 70.40 50 ALA C C 1
ATOM 2364 O O . ALA C 1 23 ? 63.831 31.919 23.622 1.00 78.27 50 ALA C O 1
ATOM 2366 N N . ALA C 1 26 ? 65.935 30.778 20.017 1.00 78.06 53 ALA C N 1
ATOM 2367 C CA . ALA C 1 26 ? 66.384 29.394 19.926 1.00 77.06 53 ALA C CA 1
ATOM 2368 C C . ALA C 1 26 ? 65.602 28.598 18.881 1.00 73.31 53 ALA C C 1
ATOM 2369 O O . ALA C 1 26 ? 64.738 29.133 18.183 1.00 82.59 53 ALA C O 1
ATOM 2371 N N . GLN C 1 27 ? 65.932 27.317 18.773 1.00 66.69 54 GLN C N 1
ATOM 2372 C CA . GLN C 1 27 ? 65.128 26.365 18.019 1.00 67.95 54 GLN C CA 1
ATOM 2373 C C . GLN C 1 27 ? 63.996 25.843 18.922 1.00 54.21 54 GLN C C 1
ATOM 2374 O O . GLN C 1 27 ? 64.200 25.651 20.126 1.00 54.56 54 GLN C O 1
ATOM 2380 N N . PRO C 1 28 ? 62.789 25.651 18.353 1.00 53.88 55 PRO C N 1
ATOM 2381 C CA . PRO C 1 28 ? 61.743 24.854 18.991 1.00 45.59 55 PRO C CA 1
ATOM 2382 C C . PRO C 1 28 ? 62.306 23.509 19.455 1.00 34.80 55 PRO C C 1
ATOM 2383 O O . PRO C 1 28 ? 63.237 22.995 18.829 1.00 45.38 55 PRO C O 1
ATOM 2387 N N . ALA C 1 29 ? 61.741 22.940 20.515 1.00 32.56 56 ALA C N 1
ATOM 2388 C CA . ALA C 1 29 ? 62.206 21.644 21.040 1.00 33.45 56 ALA C CA 1
ATOM 2389 C C . ALA C 1 29 ? 61.043 20.655 21.224 1.00 39.41 56 ALA C C 1
ATOM 2390 O O . ALA C 1 29 ? 59.898 21.075 21.351 1.00 36.02 56 ALA C O 1
ATOM 2392 N N . PRO C 1 30 ? 61.340 19.335 21.244 1.00 35.45 57 PRO C N 1
ATOM 2393 C CA . PRO C 1 30 ? 60.301 18.327 21.488 1.00 29.80 57 PRO C CA 1
ATOM 2394 C C . PRO C 1 30 ? 59.710 18.473 22.865 1.00 36.95 57 PRO C C 1
ATOM 2395 O O . PRO C 1 30 ? 60.401 18.887 23.800 1.00 36.01 57 PRO C O 1
ATOM 2399 N N . ILE C 1 31 ? 58.433 18.132 23.001 1.00 26.41 58 ILE C N 1
ATOM 2400 C CA . ILE C 1 31 ? 57.760 18.318 24.259 1.00 32.23 58 ILE C CA 1
ATOM 2401 C C . ILE C 1 31 ? 57.158 17.020 24.755 1.00 29.51 58 ILE C C 1
ATOM 2402 O O . ILE C 1 31 ? 56.509 16.259 23.977 1.00 26.65 58 ILE C O 1
ATOM 2407 N N . LYS C 1 32 ? 57.341 16.765 26.046 1.00 24.71 59 LYS C N 1
ATOM 2408 C CA . LYS C 1 32 ? 56.674 15.615 26.688 1.00 23.51 59 LYS C CA 1
ATOM 2409 C C . LYS C 1 32 ? 55.188 15.767 27.038 1.00 31.54 59 LYS C C 1
ATOM 2410 O O . LYS C 1 32 ? 54.784 16.664 27.782 1.00 30.21 59 LYS C O 1
ATOM 2416 N N . ILE C 1 33 ? 54.365 14.877 26.495 1.00 21.75 60 ILE C N 1
ATOM 2417 C CA . ILE C 1 33 ? 52.958 14.877 26.776 1.00 24.70 60 ILE C CA 1
ATOM 2418 C C . ILE C 1 33 ? 52.734 13.721 27.732 1.00 29.46 60 ILE C C 1
ATOM 2419 O O . ILE C 1 33 ? 53.362 12.662 27.586 1.00 26.36 60 ILE C O 1
ATOM 2424 N N . ARG C 1 34 ? 51.899 13.928 28.745 1.00 25.08 61 ARG C N 1
ATOM 2425 C CA . ARG C 1 34 ? 51.411 12.801 29.524 1.00 26.25 61 ARG C CA 1
ATOM 2426 C C . ARG C 1 34 ? 49.920 12.773 29.428 1.00 29.81 61 ARG C C 1
ATOM 2427 O O . ARG C 1 34 ? 49.267 13.813 29.312 1.00 34.61 61 ARG C O 1
ATOM 2435 N N . VAL C 1 35 ? 49.377 11.561 29.441 1.00 30.19 62 VAL C N 1
ATOM 2436 C CA . VAL C 1 35 ? 47.950 11.330 29.353 1.00 28.13 62 VAL C CA 1
ATOM 2437 C C . VAL C 1 35 ? 47.589 10.447 30.528 1.00 30.86 62 VAL C C 1
ATOM 2438 O O . VAL C 1 35 ? 48.029 9.288 30.601 1.00 27.87 62 VAL C O 1
ATOM 2442 N N . LEU C 1 36 ? 46.777 10.985 31.433 1.00 31.13 63 LEU C N 1
ATOM 2443 C CA . LEU C 1 36 ? 46.407 10.284 32.668 1.00 36.87 63 LEU C CA 1
ATOM 2444 C C . LEU C 1 36 ? 44.935 9.889 32.678 1.00 42.02 63 LEU C C 1
ATOM 2445 O O . LEU C 1 36 ? 44.058 10.669 32.298 1.00 35.92 63 LEU C O 1
ATOM 2450 N N . LEU C 1 37 ? 44.661 8.665 33.106 1.00 37.32 64 LEU C N 1
ATOM 2451 C CA . LEU C 1 37 ? 43.286 8.214 33.253 1.00 42.61 64 LEU C CA 1
ATOM 2452 C C . LEU C 1 37 ? 42.917 8.437 34.722 1.00 50.82 64 LEU C C 1
ATOM 2453 O O . LEU C 1 37 ? 43.598 7.929 35.617 1.00 41.29 64 LEU C O 1
ATOM 2458 N N . LEU C 1 38 ? 41.865 9.223 34.958 1.00 55.32 65 LEU C N 1
ATOM 2459 C CA . LEU C 1 38 ? 41.540 9.698 36.310 1.00 55.75 65 LEU C CA 1
ATOM 2460 C C . LEU C 1 38 ? 40.128 9.358 36.813 1.00 50.35 65 LEU C C 1
ATOM 2461 O O . LEU C 1 38 ? 39.157 9.299 36.042 1.00 53.33 65 LEU C O 1
ATOM 2466 N N . ARG C 1 39 ? 40.046 9.120 38.119 1.00 55.22 66 ARG C N 1
ATOM 2467 C CA . ARG C 1 39 ? 38.776 9.025 38.838 1.00 67.08 66 ARG C CA 1
ATOM 2468 C C . ARG C 1 39 ? 38.154 10.400 39.008 1.00 61.48 66 ARG C C 1
ATOM 2469 O O . ARG C 1 39 ? 36.944 10.560 38.837 1.00 57.01 66 ARG C O 1
ATOM 2477 N N . SER C 1 40 ? 38.996 11.374 39.361 1.00 59.88 67 SER C N 1
ATOM 2478 C CA . SER C 1 40 ? 38.579 12.751 39.612 1.00 53.64 67 SER C CA 1
ATOM 2479 C C . SER C 1 40 ? 39.683 13.725 39.235 1.00 64.56 67 SER C C 1
ATOM 2480 O O . SER C 1 40 ? 40.872 13.454 39.444 1.00 66.46 67 SER C O 1
ATOM 2483 N N . ASP C 1 41 ? 39.273 14.869 38.692 1.00 67.70 68 ASP C N 1
ATOM 2484 C CA . ASP C 1 41 ? 40.206 15.900 38.236 1.00 73.52 68 ASP C CA 1
ATOM 2485 C C . ASP C 1 41 ? 40.586 16.870 39.344 1.00 71.58 68 ASP C C 1
ATOM 2486 O O . ASP C 1 41 ? 41.310 17.834 39.106 1.00 73.64 68 ASP C O 1
ATOM 2491 N N . ALA C 1 42 ? 40.096 16.597 40.550 1.00 78.11 69 ALA C N 1
ATOM 2492 C CA . ALA C 1 42 ? 40.246 17.499 41.687 1.00 76.93 69 ALA C CA 1
ATOM 2493 C C . ALA C 1 42 ? 41.713 17.796 41.981 1.00 69.20 69 ALA C C 1
ATOM 2494 O O . ALA C 1 42 ? 42.195 18.899 41.724 1.00 64.09 69 ALA C O 1
ATOM 2496 N N . GLU C 1 43 ? 42.418 16.794 42.490 1.00 63.23 70 GLU C N 1
ATOM 2497 C CA . GLU C 1 43 ? 43.822 16.934 42.842 1.00 65.43 70 GLU C CA 1
ATOM 2498 C C . GLU C 1 43 ? 44.738 16.996 41.619 1.00 68.04 70 GLU C C 1
ATOM 2499 O O . GLU C 1 43 ? 45.885 17.421 41.743 1.00 62.98 70 GLU C O 1
ATOM 2505 N N . PHE C 1 44 ? 44.230 16.584 40.450 1.00 67.02 71 PHE C N 1
ATOM 2506 C CA . PHE C 1 44 ? 44.961 16.760 39.182 1.00 61.89 71 PHE C CA 1
ATOM 2507 C C . PHE C 1 44 ? 45.073 18.242 38.840 1.00 54.42 71 PHE C C 1
ATOM 2508 O O . PHE C 1 44 ? 46.170 18.751 38.629 1.00 53.57 71 PHE C O 1
ATOM 2516 N N . MET C 1 45 ? 43.933 18.927 38.788 1.00 59.92 72 MET C N 1
ATOM 2517 C CA . MET C 1 45 ? 43.922 20.366 38.570 1.00 57.92 72 MET C CA 1
ATOM 2518 C C . MET C 1 45 ? 44.535 21.101 39.765 1.00 62.92 72 MET C C 1
ATOM 2519 O O . MET C 1 45 ? 45.100 22.181 39.605 1.00 63.46 72 MET C O 1
ATOM 2524 N N . ASP C 1 46 ? 44.448 20.486 40.948 1.00 74.37 73 ASP C N 1
ATOM 2525 C CA . ASP C 1 46 ? 44.936 21.095 42.194 1.00 80.79 73 ASP C CA 1
ATOM 2526 C C . ASP C 1 46 ? 46.446 21.040 42.409 1.00 69.47 73 ASP C C 1
ATOM 2527 O O . ASP C 1 46 ? 47.005 21.992 42.939 1.00 51.89 73 ASP C O 1
ATOM 2532 N N . ALA C 1 47 ? 47.098 19.942 42.020 1.00 64.35 74 ALA C N 1
ATOM 2533 C CA . ALA C 1 47 ? 48.545 19.778 42.259 1.00 53.41 74 ALA C CA 1
ATOM 2534 C C . ALA C 1 47 ? 49.422 20.732 41.448 1.00 43.57 74 ALA C C 1
ATOM 2535 O O . ALA C 1 47 ? 48.971 21.304 40.459 1.00 52.26 74 ALA C O 1
ATOM 2537 N N . ASP C 1 48 ? 50.677 20.892 41.870 1.00 47.66 75 ASP C N 1
ATOM 2538 C CA . ASP C 1 48 ? 51.638 21.746 41.161 1.00 48.26 75 ASP C CA 1
ATOM 2539 C C . ASP C 1 48 ? 52.487 20.957 40.174 1.00 52.64 75 ASP C C 1
ATOM 2540 O O . ASP C 1 48 ? 52.646 19.731 40.307 1.00 48.68 75 ASP C O 1
ATOM 2545 N N . PHE C 1 49 ? 53.088 21.694 39.240 1.00 49.74 76 PHE C N 1
ATOM 2546 C CA . PHE C 1 49 ? 53.849 21.124 38.133 1.00 50.65 76 PHE C CA 1
ATOM 2547 C C . PHE C 1 49 ? 54.918 20.122 38.565 1.00 55.31 76 PHE C C 1
ATOM 2548 O O . PHE C 1 49 ? 54.894 18.976 38.116 1.00 41.05 76 PHE C O 1
ATOM 2556 N N . PHE C 1 50 ? 55.823 20.548 39.448 1.00 46.49 77 PHE C N 1
ATOM 2557 C CA . PHE C 1 50 ? 56.995 19.750 39.786 1.00 45.73 77 PHE C CA 1
ATOM 2558 C C . PHE C 1 50 ? 56.658 18.503 40.594 1.00 49.30 77 PHE C C 1
ATOM 2559 O O . PHE C 1 50 ? 57.385 17.515 40.531 1.00 49.20 77 PHE C O 1
ATOM 2574 N N . SER C 1 51 ? 55.539 18.559 41.320 1.00 58.71 78 SER C N 1
ATOM 2575 C CA . SER C 1 51 ? 54.990 17.410 42.039 1.00 52.23 78 SER C CA 1
ATOM 2576 C C . SER C 1 51 ? 54.535 16.366 41.054 1.00 54.68 78 SER C C 1
ATOM 2577 O O . SER C 1 51 ? 54.945 15.209 41.132 1.00 45.77 78 SER C O 1
ATOM 2580 N N . LEU C 1 52 ? 53.661 16.783 40.138 1.00 53.51 79 LEU C N 1
ATOM 2581 C CA . LEU C 1 52 ? 53.177 15.891 39.096 1.00 52.86 79 LEU C CA 1
ATOM 2582 C C . LEU C 1 52 ? 54.352 15.362 38.286 1.00 39.75 79 LEU C C 1
ATOM 2583 O O . LEU C 1 52 ? 54.484 14.152 38.129 1.00 47.23 79 LEU C O 1
ATOM 2588 N N . GLN C 1 53 ? 55.215 16.264 37.812 1.00 35.76 80 GLN C N 1
ATOM 2589 C CA . GLN C 1 53 ? 56.349 15.888 36.961 1.00 40.71 80 GLN C CA 1
ATOM 2590 C C . GLN C 1 53 ? 57.252 14.835 37.617 1.00 50.75 80 GLN C C 1
ATOM 2591 O O . GLN C 1 53 ? 57.698 13.893 36.954 1.00 43.78 80 GLN C O 1
ATOM 2597 N N . ASN C 1 54 ? 57.495 14.979 38.917 1.00 41.99 81 ASN C N 1
ATOM 2598 C CA . ASN C 1 54 ? 58.435 14.095 39.629 1.00 48.90 81 ASN C CA 1
ATOM 2599 C C . ASN C 1 54 ? 57.871 12.722 40.023 1.00 43.94 81 ASN C C 1
ATOM 2600 O O . ASN C 1 54 ? 58.587 11.717 39.941 1.00 43.27 81 ASN C O 1
ATOM 2605 N N . ASP C 1 55 ? 56.603 12.696 40.453 1.00 40.24 82 ASP C N 1
ATOM 2606 C CA . ASP C 1 55 ? 55.963 11.496 41.010 1.00 51.44 82 ASP C CA 1
ATOM 2607 C C . ASP C 1 55 ? 54.436 11.636 41.089 1.00 53.86 82 ASP C C 1
ATOM 2608 O O . ASP C 1 55 ? 53.858 11.683 42.180 1.00 61.64 82 ASP C O 1
ATOM 2613 N N . ALA C 1 56 ? 53.786 11.669 39.927 1.00 49.20 83 ALA C N 1
ATOM 2614 C CA . ALA C 1 56 ? 52.327 11.826 39.836 1.00 48.79 83 ALA C CA 1
ATOM 2615 C C . ALA C 1 56 ? 51.509 10.772 40.606 1.00 49.81 83 ALA C C 1
ATOM 2616 O O . ALA C 1 56 ? 50.433 11.068 41.123 1.00 50.69 83 ALA C O 1
ATOM 2618 N N . LYS C 1 57 ? 52.023 9.550 40.673 1.00 51.00 84 LYS C N 1
ATOM 2619 C CA . LYS C 1 57 ? 51.344 8.439 41.343 1.00 56.06 84 LYS C CA 1
ATOM 2620 C C . LYS C 1 57 ? 51.112 8.726 42.831 1.00 55.99 84 LYS C C 1
ATOM 2621 O O . LYS C 1 57 ? 49.969 8.745 43.298 1.00 49.94 84 LYS C O 1
ATOM 2627 N N . SER C 1 58 ? 52.206 8.960 43.555 1.00 61.46 85 SER C N 1
ATOM 2628 C CA . SER C 1 58 ? 52.167 9.235 44.991 1.00 70.18 85 SER C CA 1
ATOM 2629 C C . SER C 1 58 ? 51.559 10.598 45.267 1.00 70.43 85 SER C C 1
ATOM 2630 O O . SER C 1 58 ? 50.970 10.821 46.325 1.00 84.88 85 SER C O 1
ATOM 2633 N N . VAL C 1 59 ? 51.705 11.509 44.312 1.00 62.57 86 VAL C N 1
ATOM 2634 C CA . VAL C 1 59 ? 51.043 12.805 44.397 1.00 65.15 86 VAL C CA 1
ATOM 2635 C C . VAL C 1 59 ? 49.521 12.682 44.218 1.00 71.62 86 VAL C C 1
ATOM 2636 O O . VAL C 1 59 ? 48.767 13.481 44.783 1.00 68.63 86 VAL C O 1
ATOM 2640 N N . LEU C 1 60 ? 49.060 11.683 43.462 1.00 55.72 87 LEU C N 1
ATOM 2641 C CA . LEU C 1 60 ? 47.637 11.642 43.099 1.00 60.37 87 LEU C CA 1
ATOM 2642 C C . LEU C 1 60 ? 46.775 10.662 43.889 1.00 64.17 87 LEU C C 1
ATOM 2643 O O . LEU C 1 60 ? 45.548 10.622 43.706 1.00 62.99 87 LEU C O 1
ATOM 2648 N N . GLY C 1 61 ? 47.410 9.886 44.762 1.00 63.79 88 GLY C N 1
ATOM 2649 C CA . GLY C 1 61 ? 46.705 8.880 45.556 1.00 72.96 88 GLY C CA 1
ATOM 2650 C C . GLY C 1 61 ? 45.900 7.942 44.674 1.00 71.60 88 GLY C C 1
ATOM 2651 O O . GLY C 1 61 ? 46.409 7.433 43.673 1.00 79.81 88 GLY C O 1
ATOM 2652 N N . ASN C 1 62 ? 44.636 7.741 45.034 1.00 61.39 89 ASN C N 1
ATOM 2653 C CA . ASN C 1 62 ? 43.742 6.827 44.318 1.00 68.60 89 ASN C CA 1
ATOM 2654 C C . ASN C 1 62 ? 42.992 7.399 43.108 1.00 63.01 89 ASN C C 1
ATOM 2655 O O . ASN C 1 62 ? 42.240 6.676 42.451 1.00 59.09 89 ASN C O 1
ATOM 2660 N N . SER C 1 63 ? 43.174 8.687 42.823 1.00 52.02 90 SER C N 1
ATOM 2661 C CA . SER C 1 63 ? 42.469 9.301 41.703 1.00 63.35 90 SER C CA 1
ATOM 2662 C C . SER C 1 63 ? 43.064 8.847 40.370 1.00 51.06 90 SER C C 1
ATOM 2663 O O . SER C 1 63 ? 42.353 8.760 39.376 1.00 53.82 90 SER C O 1
ATOM 2666 N N . LEU C 1 64 ? 44.357 8.532 40.383 1.00 55.24 91 LEU C N 1
ATOM 2667 C CA . LEU C 1 64 ? 45.095 8.156 39.177 1.00 52.89 91 LEU C CA 1
ATOM 2668 C C . LEU C 1 64 ? 45.026 6.675 38.910 1.00 51.53 91 LEU C C 1
ATOM 2669 O O . LEU C 1 64 ? 45.677 5.874 39.603 1.00 50.74 91 LEU C O 1
ATOM 2674 N N . LEU C 1 65 ? 44.253 6.324 37.885 1.00 49.85 92 LEU C N 1
ATOM 2675 C CA . LEU C 1 65 ? 44.029 4.932 37.494 1.00 52.51 92 LEU C CA 1
ATOM 2676 C C . LEU C 1 65 ? 45.132 4.403 36.589 1.00 56.31 92 LEU C C 1
ATOM 2677 O O . LEU C 1 65 ? 45.563 3.260 36.731 1.00 65.07 92 LEU C O 1
ATOM 2682 N N . ASP C 1 66 ? 45.587 5.241 35.660 1.00 53.62 93 ASP C N 1
ATOM 2683 C CA . ASP C 1 66 ? 46.532 4.818 34.644 1.00 46.66 93 ASP C CA 1
ATOM 2684 C C . ASP C 1 66 ? 47.209 6.003 33.938 1.00 45.89 93 ASP C C 1
ATOM 2685 O O . ASP C 1 66 ? 46.737 7.138 34.034 1.00 43.05 93 ASP C O 1
ATOM 2690 N N . SER C 1 67 ? 48.300 5.720 33.225 1.00 34.48 94 SER C N 1
ATOM 2691 C CA . SER C 1 67 ? 49.282 6.739 32.809 1.00 40.93 94 SER C CA 1
ATOM 2692 C C . SER C 1 67 ? 50.040 6.376 31.506 1.00 40.41 94 SER C C 1
ATOM 2693 O O . SER C 1 67 ? 50.556 5.271 31.379 1.00 38.94 94 SER C O 1
ATOM 2696 N N . ASP C 1 68 ? 50.118 7.301 30.552 1.00 31.15 95 ASP C N 1
ATOM 2697 C CA . ASP C 1 68 ? 50.980 7.139 29.368 1.00 33.72 95 ASP C CA 1
ATOM 2698 C C . ASP C 1 68 ? 51.714 8.415 29.029 1.00 30.21 95 ASP C C 1
ATOM 2699 O O . ASP C 1 68 ? 51.181 9.501 29.186 1.00 33.75 95 ASP C O 1
ATOM 2704 N N . GLN C 1 69 ? 52.928 8.298 28.529 1.00 26.85 96 GLN C N 1
ATOM 2705 C CA . GLN C 1 69 ? 53.657 9.491 28.137 1.00 30.37 96 GLN C CA 1
ATOM 2706 C C . GLN C 1 69 ? 54.376 9.296 26.815 1.00 29.02 96 GLN C C 1
ATOM 2707 O O . GLN C 1 69 ? 54.673 8.168 26.439 1.00 30.91 96 GLN C O 1
ATOM 2713 N N . PHE C 1 70 ? 54.667 10.392 26.125 1.00 21.29 97 PHE C N 1
ATOM 2714 C CA . PHE C 1 70 ? 55.351 10.357 24.845 1.00 23.88 97 PHE C CA 1
ATOM 2715 C C . PHE C 1 70 ? 55.877 11.763 24.518 1.00 25.12 97 PHE C C 1
ATOM 2716 O O . PHE C 1 70 ? 55.399 12.740 25.073 1.00 31.64 97 PHE C O 1
ATOM 2724 N N . PHE C 1 71 ? 56.887 11.867 23.656 1.00 20.95 98 PHE C N 1
ATOM 2725 C CA . PHE C 1 71 ? 57.253 13.158 23.065 1.00 25.12 98 PHE C CA 1
ATOM 2726 C C . PHE C 1 71 ? 56.591 13.420 21.744 1.00 31.69 98 PHE C C 1
ATOM 2727 O O . PHE C 1 71 ? 56.468 12.520 20.906 1.00 22.37 98 PHE C O 1
ATOM 2735 N N . LEU C 1 72 ? 56.173 14.671 21.572 1.00 26.82 99 LEU C N 1
ATOM 2736 C CA . LEU C 1 72 ? 55.811 15.222 20.284 1.00 26.73 99 LEU C CA 1
ATOM 2737 C C . LEU C 1 72 ? 56.959 16.083 19.771 1.00 26.38 99 LEU C C 1
ATOM 2738 O O . LEU C 1 72 ? 57.550 16.852 20.536 1.00 27.30 99 LEU C O 1
ATOM 2743 N N . THR C 1 73 ? 57.339 15.916 18.509 1.00 24.28 100 THR C N 1
ATOM 2744 C CA . THR C 1 73 ? 58.374 16.765 17.919 1.00 28.31 100 THR C CA 1
ATOM 2745 C C . THR C 1 73 ? 57.695 18.048 17.402 1.00 30.63 100 THR C C 1
ATOM 2746 O O . THR C 1 73 ? 56.502 18.036 17.138 1.00 29.89 100 THR C O 1
ATOM 2750 N N . PRO C 1 74 ? 58.441 19.151 17.252 1.00 30.62 101 PRO C N 1
ATOM 2751 C CA . PRO C 1 74 ? 57.748 20.349 16.741 1.00 32.65 101 PRO C CA 1
ATOM 2752 C C . PRO C 1 74 ? 57.218 20.128 15.318 1.00 26.59 101 PRO C C 1
ATOM 2753 O O . PRO C 1 74 ? 57.952 19.659 14.455 1.00 27.26 101 PRO C O 1
ATOM 2757 N N . GLY C 1 75 ? 55.942 20.407 15.092 1.00 30.16 102 GLY C N 1
ATOM 2758 C CA . GLY C 1 75 ? 55.361 20.169 13.772 1.00 29.80 102 GLY C CA 1
ATOM 2759 C C . GLY C 1 75 ? 54.805 18.774 13.560 1.00 32.39 102 GLY C C 1
ATOM 2760 O O . GLY C 1 75 ? 54.247 18.489 12.486 1.00 34.72 102 GLY C O 1
ATOM 2761 N N . GLN C 1 76 ? 54.926 17.906 14.573 1.00 27.41 103 GLN C N 1
ATOM 2762 C CA . GLN C 1 76 ? 54.318 16.571 14.541 1.00 29.93 103 GLN C CA 1
ATOM 2763 C C . GLN C 1 76 ? 52.796 16.676 14.425 1.00 26.31 103 GLN C C 1
ATOM 2764 O O . GLN C 1 76 ? 52.162 17.388 15.199 1.00 23.23 103 GLN C O 1
ATOM 2770 N N . THR C 1 77 ? 52.196 15.966 13.481 1.00 24.49 104 THR C N 1
ATOM 2771 C CA . THR C 1 77 ? 50.748 16.112 13.320 1.00 26.30 104 THR C CA 1
ATOM 2772 C C . THR C 1 77 ? 50.038 14.771 13.228 1.00 23.78 104 THR C C 1
ATOM 2773 O O . THR C 1 77 ? 50.523 13.825 12.580 1.00 24.97 104 THR C O 1
ATOM 2777 N N . GLY C 1 78 ? 48.888 14.695 13.881 1.00 23.82 105 GLY C N 1
ATOM 2778 C CA . GLY C 1 78 ? 47.984 13.555 13.743 1.00 24.19 105 GLY C CA 1
ATOM 2779 C C . GLY C 1 78 ? 48.394 12.312 14.512 1.00 27.27 105 GLY C C 1
ATOM 2780 O O . GLY C 1 78 ? 48.038 11.184 14.110 1.00 27.19 105 GLY C O 1
ATOM 2781 N N . LYS C 1 79 ? 49.153 12.499 15.595 1.00 23.96 106 LYS C N 1
ATOM 2782 C CA . LYS C 1 79 ? 49.510 11.376 16.489 1.00 22.58 106 LYS C CA 1
ATOM 2783 C C . LYS C 1 79 ? 48.330 10.958 17.346 1.00 19.63 106 LYS C C 1
ATOM 2784 O O . LYS C 1 79 ? 47.765 11.748 18.084 1.00 25.46 106 LYS C O 1
ATOM 2790 N N . LYS C 1 80 ? 47.909 9.700 17.210 1.00 20.80 107 LYS C N 1
ATOM 2791 C CA . LYS C 1 80 ? 46.726 9.212 17.910 1.00 22.74 107 LYS C CA 1
ATOM 2792 C C . LYS C 1 80 ? 47.105 8.237 19.018 1.00 21.07 107 LYS C C 1
ATOM 2793 O O . LYS C 1 80 ? 47.920 7.343 18.826 1.00 23.51 107 LYS C O 1
ATOM 2799 N N . LEU C 1 81 ? 46.487 8.425 20.167 1.00 25.79 108 LEU C N 1
ATOM 2800 C CA . LEU C 1 81 ? 46.655 7.515 21.286 1.00 23.74 108 LEU C CA 1
ATOM 2801 C C . LEU C 1 81 ? 45.280 7.298 21.809 1.00 22.35 108 LEU C C 1
ATOM 2802 O O . LEU C 1 81 ? 44.535 8.249 22.068 1.00 22.72 108 LEU C O 1
ATOM 2807 N N . GLY C 1 82 ? 44.898 6.032 21.960 1.00 26.72 109 GLY C N 1
ATOM 2808 C CA . GLY C 1 82 ? 43.529 5.754 22.340 1.00 23.98 109 GLY C CA 1
ATOM 2809 C C . GLY C 1 82 ? 43.479 4.556 23.245 1.00 24.07 109 GLY C C 1
ATOM 2810 O O . GLY C 1 82 ? 44.460 3.838 23.380 1.00 25.19 109 GLY C O 1
ATOM 2811 N N . GLY C 1 83 ? 42.339 4.362 23.875 1.00 29.16 110 GLY C N 1
ATOM 2812 C CA . GLY C 1 83 ? 42.173 3.237 24.776 1.00 32.70 110 GLY C CA 1
ATOM 2813 C C . GLY C 1 83 ? 40.751 3.010 25.228 1.00 37.45 110 GLY C C 1
ATOM 2814 O O . GLY C 1 83 ? 39.828 3.742 24.830 1.00 32.64 110 GLY C O 1
ATOM 2815 N N . GLN C 1 84 ? 40.590 1.985 26.067 1.00 40.48 111 GLN C N 1
ATOM 2816 C CA . GLN C 1 84 ? 39.314 1.669 26.691 1.00 48.36 111 GLN C CA 1
ATOM 2817 C C . GLN C 1 84 ? 39.092 2.616 27.847 1.00 49.84 111 GLN C C 1
ATOM 2818 O O . GLN C 1 84 ? 40.020 2.924 28.586 1.00 53.24 111 GLN C O 1
ATOM 2824 N N . SER C 1 85 ? 37.856 3.077 27.992 1.00 50.82 112 SER C N 1
ATOM 2825 C CA . SER C 1 85 ? 37.478 3.904 29.127 1.00 67.22 112 SER C CA 1
ATOM 2826 C C . SER C 1 85 ? 37.127 2.997 30.305 1.00 66.07 112 SER C C 1
ATOM 2827 O O . SER C 1 85 ? 36.156 2.242 30.244 1.00 71.23 112 SER C O 1
ATOM 2830 N N . ALA C 1 86 ? 37.933 3.066 31.362 1.00 62.73 113 ALA C N 1
ATOM 2831 C CA . ALA C 1 86 ? 37.697 2.287 32.585 1.00 67.04 113 ALA C CA 1
ATOM 2832 C C . ALA C 1 86 ? 36.360 2.644 33.234 1.00 65.91 113 ALA C C 1
ATOM 2833 O O . ALA C 1 86 ? 35.893 3.783 33.137 1.00 64.90 113 ALA C O 1
ATOM 2835 N N . LEU C 1 87 ? 35.747 1.666 33.895 1.00 70.88 114 LEU C N 1
ATOM 2836 C CA . LEU C 1 87 ? 34.478 1.886 34.582 1.00 70.14 114 LEU C CA 1
ATOM 2837 C C . LEU C 1 87 ? 34.613 3.049 35.569 1.00 71.75 114 LEU C C 1
ATOM 2838 O O . LEU C 1 87 ? 33.811 3.987 35.547 1.00 68.97 114 LEU C O 1
ATOM 2843 N N . ASP C 1 88 ? 35.660 2.998 36.393 1.00 67.63 115 ASP C N 1
ATOM 2844 C CA . ASP C 1 88 ? 35.932 4.010 37.411 1.00 63.79 115 ASP C CA 1
ATOM 2845 C C . ASP C 1 88 ? 36.301 5.365 36.832 1.00 63.69 115 ASP C C 1
ATOM 2846 O O . ASP C 1 88 ? 36.025 6.401 37.441 1.00 67.38 115 ASP C O 1
ATOM 2851 N N . ALA C 1 89 ? 36.922 5.344 35.655 1.00 67.63 116 ALA C N 1
ATOM 2852 C CA . ALA C 1 89 ? 37.405 6.553 34.985 1.00 59.07 116 ALA C CA 1
ATOM 2853 C C . ALA C 1 89 ? 36.300 7.562 34.697 1.00 57.75 116 ALA C C 1
ATOM 2854 O O . ALA C 1 89 ? 35.238 7.220 34.153 1.00 50.02 116 ALA C O 1
ATOM 2856 N N . ARG C 1 90 ? 36.560 8.808 35.074 1.00 49.93 117 ARG C N 1
ATOM 2857 C CA . ARG C 1 90 ? 35.645 9.899 34.768 1.00 56.42 117 ARG C CA 1
ATOM 2858 C C . ARG C 1 90 ? 36.360 11.056 34.065 1.00 50.60 117 ARG C C 1
ATOM 2859 O O . ARG C 1 90 ? 35.715 11.919 33.470 1.00 55.06 117 ARG C O 1
ATOM 2867 N N . TYR C 1 91 ? 37.689 11.071 34.135 1.00 55.31 118 TYR C N 1
ATOM 2868 C CA . TYR C 1 91 ? 38.467 12.160 33.549 1.00 55.55 118 TYR C CA 1
ATOM 2869 C C . TYR C 1 91 ? 39.701 11.672 32.814 1.00 50.42 118 TYR C C 1
ATOM 2870 O O . TYR C 1 91 ? 40.314 10.674 33.187 1.00 54.85 118 TYR C O 1
ATOM 2879 N N . ILE C 1 92 ? 40.052 12.391 31.758 1.00 47.91 119 ILE C N 1
ATOM 2880 C CA . ILE C 1 92 ? 41.317 12.188 31.100 1.00 42.01 119 ILE C CA 1
ATOM 2881 C C . ILE C 1 92 ? 42.089 13.441 31.348 1.00 34.34 119 ILE C C 1
ATOM 2882 O O . ILE C 1 92 ? 41.657 14.516 30.952 1.00 42.40 119 ILE C O 1
ATOM 2887 N N . GLY C 1 93 ? 43.239 13.317 31.992 1.00 34.59 120 GLY C N 1
ATOM 2888 C CA . GLY C 1 93 ? 44.117 14.471 32.169 1.00 43.77 120 GLY C CA 1
ATOM 2889 C C . GLY C 1 93 ? 45.257 14.493 31.159 1.00 38.62 120 GLY C C 1
ATOM 2890 O O . GLY C 1 93 ? 45.849 13.457 30.884 1.00 37.80 120 GLY C O 1
ATOM 2891 N N . VAL C 1 94 ? 45.549 15.663 30.596 1.00 32.30 121 VAL C N 1
ATOM 2892 C CA . VAL C 1 94 ? 46.683 15.836 29.684 1.00 26.16 121 VAL C CA 1
ATOM 2893 C C . VAL C 1 94 ? 47.654 16.855 30.283 1.00 32.71 121 VAL C C 1
ATOM 2894 O O . VAL C 1 94 ? 47.242 17.915 30.736 1.00 38.61 121 VAL C O 1
ATOM 2898 N N . ILE C 1 95 ? 48.935 16.519 30.297 1.00 32.31 122 ILE C N 1
ATOM 2899 C CA . ILE C 1 95 ? 49.971 17.441 30.735 1.00 33.22 122 ILE C CA 1
ATOM 2900 C C . ILE C 1 95 ? 50.923 17.605 29.576 1.00 34.59 122 ILE C C 1
ATOM 2901 O O . ILE C 1 95 ? 51.271 16.630 28.904 1.00 42.76 122 ILE C O 1
ATOM 2906 N N . ALA C 1 96 ? 51.339 18.838 29.327 1.00 27.49 123 ALA C N 1
ATOM 2907 C CA . ALA C 1 96 ? 52.429 19.122 28.395 1.00 25.07 123 ALA C CA 1
ATOM 2908 C C . ALA C 1 96 ? 53.537 19.794 29.173 1.00 35.11 123 ALA C C 1
ATOM 2909 O O . ALA C 1 96 ? 53.336 20.899 29.681 1.00 35.56 123 ALA C O 1
ATOM 2911 N N . GLU C 1 97 ? 54.694 19.133 29.278 1.00 37.42 124 GLU C N 1
ATOM 2912 C CA . GLU C 1 97 ? 55.830 19.642 30.068 1.00 32.41 124 GLU C CA 1
ATOM 2913 C C . GLU C 1 97 ? 56.613 20.729 29.332 1.00 34.70 124 GLU C C 1
ATOM 2914 O O . GLU C 1 97 ? 57.737 20.521 28.865 1.00 39.95 124 GLU C O 1
ATOM 2920 N N . TYR C 1 98 ? 56.001 21.908 29.232 1.00 35.39 125 TYR C N 1
ATOM 2921 C CA . TYR C 1 98 ? 56.693 23.076 28.701 1.00 40.80 125 TYR C CA 1
ATOM 2922 C C . TYR C 1 98 ? 57.947 23.391 29.538 1.00 36.25 125 TYR C C 1
ATOM 2923 O O . TYR C 1 98 ? 57.931 23.346 30.787 1.00 39.57 125 TYR C O 1
ATOM 2932 N N . GLN C 1 99 ? 59.028 23.652 28.826 1.00 32.88 126 GLN C N 1
ATOM 2933 C CA . GLN C 1 99 ? 60.318 23.959 29.435 1.00 45.67 126 GLN C CA 1
ATOM 2934 C C . GLN C 1 99 ? 60.295 25.345 30.105 1.00 51.09 126 GLN C C 1
ATOM 2935 O O . GLN C 1 99 ? 60.951 25.549 31.130 1.00 51.22 126 GLN C O 1
ATOM 2943 N N . ASN C 1 100 ? 59.563 26.287 29.506 1.00 44.08 127 ASN C N 1
ATOM 2944 C CA . ASN C 1 100 ? 59.285 27.586 30.130 1.00 41.99 127 ASN C CA 1
ATOM 2945 C C . ASN C 1 100 ? 57.797 27.714 30.380 1.00 37.10 127 ASN C C 1
ATOM 2946 O O . ASN C 1 100 ? 57.022 27.977 29.467 1.00 40.83 127 ASN C O 1
ATOM 2951 N N . LEU C 1 101 ? 57.386 27.519 31.621 1.00 36.56 128 LEU C N 1
ATOM 2952 C CA . LEU C 1 101 ? 55.968 27.499 31.931 1.00 36.96 128 LEU C CA 1
ATOM 2953 C C . LEU C 1 101 ? 55.328 28.884 31.915 1.00 45.35 128 LEU C C 1
ATOM 2954 O O . LEU C 1 101 ? 54.110 29.004 32.083 1.00 49.51 128 LEU C O 1
ATOM 2959 N N . ASP C 1 102 ? 56.141 29.917 31.689 1.00 49.54 129 ASP C N 1
ATOM 2960 C CA . ASP C 1 102 ? 55.654 31.299 31.658 1.00 50.48 129 ASP C CA 1
ATOM 2961 C C . ASP C 1 102 ? 54.495 31.511 30.687 1.00 56.18 129 ASP C C 1
ATOM 2962 O O . ASP C 1 102 ? 54.670 31.496 29.459 1.00 52.89 129 ASP C O 1
ATOM 2967 N N . GLY C 1 103 ? 53.306 31.682 31.267 1.00 50.76 130 GLY C N 1
ATOM 2968 C CA . GLY C 1 103 ? 52.081 31.966 30.521 1.00 60.47 130 GLY C CA 1
ATOM 2969 C C . GLY C 1 103 ? 51.469 30.774 29.803 1.00 64.45 130 GLY C C 1
ATOM 2970 O O . GLY C 1 103 ? 50.619 30.949 28.925 1.00 64.51 130 GLY C O 1
ATOM 2971 N N . LYS C 1 104 ? 51.878 29.563 30.180 1.00 52.11 131 LYS C N 1
ATOM 2972 C CA . LYS C 1 104 ? 51.492 28.375 29.423 1.00 50.32 131 LYS C CA 1
ATOM 2973 C C . LYS C 1 104 ? 50.366 27.623 30.093 1.00 40.07 131 LYS C C 1
ATOM 2974 O O . LYS C 1 104 ? 50.402 27.398 31.297 1.00 37.50 131 LYS C O 1
ATOM 2980 N N . THR C 1 105 ? 49.358 27.244 29.308 1.00 45.94 132 THR C N 1
ATOM 2981 C CA . THR C 1 105 ? 48.391 26.230 29.739 1.00 50.31 132 THR C CA 1
ATOM 2982 C C . THR C 1 105 ? 49.074 24.867 29.549 1.00 45.87 132 THR C C 1
ATOM 2983 O O . THR C 1 105 ? 49.367 24.459 28.419 1.00 41.17 132 THR C O 1
ATOM 2987 N N . TRP C 1 106 ? 49.358 24.188 30.653 1.00 45.75 133 TRP C N 1
ATOM 2988 C CA . TRP C 1 106 ? 50.161 22.980 30.583 1.00 47.31 133 TRP C CA 1
ATOM 2989 C C . TRP C 1 106 ? 49.410 21.750 30.972 1.00 46.87 133 TRP C C 1
ATOM 2990 O O . TRP C 1 106 ? 49.946 20.636 30.908 1.00 40.65 133 TRP C O 1
ATOM 3001 N N . ARG C 1 107 ? 48.162 21.932 31.379 1.00 41.37 134 ARG C N 1
ATOM 3002 C CA . ARG C 1 107 ? 47.316 20.807 31.691 1.00 45.56 134 ARG C CA 1
ATOM 3003 C C . ARG C 1 107 ? 45.888 21.104 31.282 1.00 48.93 134 ARG C C 1
ATOM 3004 O O . ARG C 1 107 ? 45.468 22.264 31.257 1.00 52.56 134 ARG C O 1
ATOM 3012 N N . ILE C 1 108 ? 45.165 20.051 30.916 1.00 40.63 135 ILE C N 1
ATOM 3013 C CA . ILE C 1 108 ? 43.745 20.149 30.619 1.00 41.52 135 ILE C CA 1
ATOM 3014 C C . ILE C 1 108 ? 43.068 18.866 31.052 1.00 43.29 135 ILE C C 1
ATOM 3015 O O . ILE C 1 108 ? 43.687 17.803 31.078 1.00 51.67 135 ILE C O 1
ATOM 3020 N N . SER C 1 109 ? 41.801 18.977 31.425 1.00 42.44 136 SER C N 1
ATOM 3021 C CA . SER C 1 109 ? 41.015 17.848 31.873 1.00 44.04 136 SER C CA 1
ATOM 3022 C C . SER C 1 109 ? 39.853 17.674 30.900 1.00 55.66 136 SER C C 1
ATOM 3023 O O . SER C 1 109 ? 39.106 18.629 30.620 1.00 56.05 136 SER C O 1
ATOM 3026 N N . LEU C 1 110 ? 39.732 16.464 30.359 1.00 44.46 137 LEU C N 1
ATOM 3027 C CA . LEU C 1 110 ? 38.626 16.112 29.478 1.00 45.41 137 LEU C CA 1
ATOM 3028 C C . LEU C 1 110 ? 37.684 15.160 30.224 1.00 53.37 137 LEU C C 1
ATOM 3029 O O . LEU C 1 110 ? 37.975 13.970 30.360 1.00 47.85 137 LEU C O 1
ATOM 3034 N N . PRO C 1 111 ? 36.546 15.687 30.711 1.00 53.71 138 PRO C N 1
ATOM 3035 C CA . PRO C 1 111 ? 35.593 14.839 31.400 1.00 53.08 138 PRO C CA 1
ATOM 3036 C C . PRO C 1 111 ? 34.933 13.853 30.438 1.00 41.29 138 PRO C C 1
ATOM 3037 O O . PRO C 1 111 ? 34.564 14.218 29.320 1.00 47.50 138 PRO C O 1
ATOM 3041 N N . LEU C 1 112 ? 34.827 12.608 30.871 1.00 44.51 139 LEU C N 1
ATOM 3042 C CA . LEU C 1 112 ? 34.144 11.574 30.113 1.00 50.24 139 LEU C CA 1
ATOM 3043 C C . LEU C 1 112 ? 32.631 11.709 30.311 1.00 58.61 139 LEU C C 1
ATOM 3044 O O . LEU C 1 112 ? 32.197 12.313 31.294 1.00 75.77 139 LEU C O 1
ATOM 3049 N N . PRO C 1 113 ? 31.820 11.163 29.381 1.00 64.02 140 PRO C N 1
ATOM 3050 C CA . PRO C 1 113 ? 30.359 11.269 29.508 1.00 66.23 140 PRO C CA 1
ATOM 3051 C C . PRO C 1 113 ? 29.825 10.719 30.832 1.00 75.47 140 PRO C C 1
ATOM 3052 O O . PRO C 1 113 ? 30.288 9.669 31.295 1.00 70.59 140 PRO C O 1
ATOM 3056 N N . GLU C 1 114 ? 28.872 11.438 31.432 1.00 76.77 141 GLU C N 1
ATOM 3057 C CA . GLU C 1 114 ? 28.127 10.950 32.601 1.00 82.24 141 GLU C CA 1
ATOM 3058 C C . GLU C 1 114 ? 27.182 9.819 32.158 1.00 80.67 141 GLU C C 1
ATOM 3059 O O . GLU C 1 114 ? 26.502 9.967 31.139 1.00 75.77 141 GLU C O 1
ATOM 3069 N N . PRO C 1 115 ? 27.164 8.678 32.891 1.00 90.63 142 PRO C N 1
ATOM 3070 C CA . PRO C 1 115 ? 26.131 7.650 32.653 1.00 99.92 142 PRO C CA 1
ATOM 3071 C C . PRO C 1 115 ? 24.719 8.247 32.771 1.00 108.28 142 PRO C C 1
ATOM 3072 O O . PRO C 1 115 ? 24.040 8.075 33.790 1.00 124.60 142 PRO C O 1
ATOM 3076 N N . THR C 1 116 ? 24.300 8.938 31.712 1.00 100.84 143 THR C N 1
ATOM 3077 C CA . THR C 1 116 ? 23.154 9.837 31.754 1.00 88.12 143 THR C CA 1
ATOM 3078 C C . THR C 1 116 ? 22.047 9.350 30.830 1.00 92.12 143 THR C C 1
ATOM 3079 O O . THR C 1 116 ? 20.964 8.993 31.289 1.00 81.42 143 THR C O 1
ATOM 3083 N N . PHE C 1 120 ? 20.820 8.048 25.739 1.00 82.61 147 PHE C N 1
ATOM 3084 C CA . PHE C 1 120 ? 20.410 8.102 24.335 1.00 88.47 147 PHE C CA 1
ATOM 3085 C C . PHE C 1 120 ? 21.007 6.956 23.515 1.00 88.15 147 PHE C C 1
ATOM 3086 O O . PHE C 1 120 ? 20.630 6.748 22.360 1.00 91.47 147 PHE C O 1
ATOM 3094 N N . TYR C 1 121 ? 21.948 6.232 24.116 1.00 78.89 148 TYR C N 1
ATOM 3095 C CA . TYR C 1 121 ? 22.514 5.026 23.519 1.00 79.27 148 TYR C CA 1
ATOM 3096 C C . TYR C 1 121 ? 21.570 3.839 23.699 1.00 71.66 148 TYR C C 1
ATOM 3097 O O . TYR C 1 121 ? 21.839 2.744 23.209 1.00 65.49 148 TYR C O 1
ATOM 3106 N N . LYS C 1 122 ? 20.470 4.049 24.418 1.00 77.25 149 LYS C N 1
ATOM 3107 C CA . LYS C 1 122 ? 19.472 2.993 24.581 1.00 83.36 149 LYS C CA 1
ATOM 3108 C C . LYS C 1 122 ? 18.668 2.813 23.291 1.00 80.52 149 LYS C C 1
ATOM 3109 O O . LYS C 1 122 ? 18.364 1.688 22.883 1.00 69.35 149 LYS C O 1
ATOM 3115 N N . VAL C 1 123 ? 18.353 3.929 22.643 1.00 75.82 150 VAL C N 1
ATOM 3116 C CA . VAL C 1 123 ? 17.681 3.901 21.345 1.00 72.97 150 VAL C CA 1
ATOM 3117 C C . VAL C 1 123 ? 18.718 3.822 20.207 1.00 68.79 150 VAL C C 1
ATOM 3118 O O . VAL C 1 123 ? 18.648 2.941 19.347 1.00 58.97 150 VAL C O 1
ATOM 3122 N N . TRP C 1 124 ? 19.700 4.718 20.237 1.00 63.11 151 TRP C N 1
ATOM 3123 C CA . TRP C 1 124 ? 20.709 4.813 19.183 1.00 67.88 151 TRP C CA 1
ATOM 3124 C C . TRP C 1 124 ? 21.855 3.861 19.440 1.00 76.95 151 TRP C C 1
ATOM 3125 O O . TRP C 1 124 ? 23.029 4.252 19.571 1.00 58.18 151 TRP C O 1
ATOM 3136 N N . GLN C 1 125 ? 21.481 2.581 19.479 1.00 80.52 152 GLN C N 1
ATOM 3137 C CA . GLN C 1 125 ? 22.324 1.466 19.917 1.00 82.63 152 GLN C CA 1
ATOM 3138 C C . GLN C 1 125 ? 23.600 1.279 19.099 1.00 78.53 152 GLN C C 1
ATOM 3139 O O . GLN C 1 125 ? 24.662 0.969 19.654 1.00 73.01 152 GLN C O 1
ATOM 3145 N N . PHE C 1 126 ? 23.485 1.466 17.785 1.00 61.85 153 PHE C N 1
ATOM 3146 C CA . PHE C 1 126 ? 24.566 1.152 16.860 1.00 53.03 153 PHE C CA 1
ATOM 3147 C C . PHE C 1 126 ? 25.406 2.372 16.444 1.00 56.02 153 PHE C C 1
ATOM 3148 O O . PHE C 1 126 ? 26.178 2.294 15.469 1.00 53.64 153 PHE C O 1
ATOM 3156 N N . SER C 1 127 ? 25.256 3.479 17.187 1.00 45.61 154 SER C N 1
ATOM 3157 C CA . SER C 1 127 ? 26.020 4.713 16.945 1.00 48.67 154 SER C CA 1
ATOM 3158 C C . SER C 1 127 ? 27.479 4.459 17.300 1.00 49.55 154 SER C C 1
ATOM 3159 O O . SER C 1 127 ? 27.750 3.730 18.252 1.00 43.22 154 SER C O 1
ATOM 3162 N N . PRO C 1 128 ? 28.419 5.037 16.530 1.00 49.55 155 PRO C N 1
ATOM 3163 C CA . PRO C 1 128 ? 29.832 4.752 16.731 1.00 60.09 155 PRO C CA 1
ATOM 3164 C C . PRO C 1 128 ? 30.270 4.880 18.188 1.00 58.65 155 PRO C C 1
ATOM 3165 O O . PRO C 1 128 ? 29.854 5.801 18.903 1.00 58.50 155 PRO C O 1
ATOM 3169 N N . ASP C 1 129 ? 31.113 3.943 18.601 1.00 60.87 156 ASP C N 1
ATOM 3170 C CA . ASP C 1 129 ? 31.372 3.694 20.002 1.00 59.41 156 ASP C CA 1
ATOM 3171 C C . ASP C 1 129 ? 32.762 4.184 20.413 1.00 57.46 156 ASP C C 1
ATOM 3172 O O . ASP C 1 129 ? 33.475 3.497 21.147 1.00 49.38 156 ASP C O 1
ATOM 3177 N N . GLU C 1 130 ? 33.147 5.371 19.947 1.00 42.31 157 GLU C N 1
ATOM 3178 C CA . GLU C 1 130 ? 34.448 5.932 20.319 1.00 37.87 157 GLU C CA 1
ATOM 3179 C C . GLU C 1 130 ? 34.475 7.446 20.335 1.00 30.73 157 GLU C C 1
ATOM 3180 O O . GLU C 1 130 ? 34.313 8.096 19.289 1.00 32.11 157 GLU C O 1
ATOM 3186 N N . LEU C 1 131 ? 34.710 7.994 21.528 1.00 27.54 158 LEU C N 1
ATOM 3187 C CA . LEU C 1 131 ? 34.963 9.420 21.717 1.00 28.58 158 LEU C CA 1
ATOM 3188 C C . LEU C 1 131 ? 36.283 9.851 21.099 1.00 36.39 158 LEU C C 1
ATOM 3189 O O . LEU C 1 131 ? 37.304 9.155 21.236 1.00 32.66 158 LEU C O 1
ATOM 3194 N N . GLU C 1 132 ? 36.265 10.985 20.406 1.00 34.06 159 GLU C N 1
ATOM 3195 C CA . GLU C 1 132 ? 37.467 11.537 19.816 1.00 29.85 159 GLU C CA 1
ATOM 3196 C C . GLU C 1 132 ? 37.622 13.006 20.175 1.00 37.20 159 GLU C C 1
ATOM 3197 O O . GLU C 1 132 ? 36.655 13.771 20.072 1.00 33.29 159 GLU C O 1
ATOM 3203 N N . ALA C 1 133 ? 38.828 13.371 20.624 1.00 29.83 160 ALA C N 1
ATOM 3204 C CA . ALA C 1 133 ? 39.208 14.768 20.893 1.00 30.48 160 ALA C CA 1
ATOM 3205 C C . ALA C 1 133 ? 40.513 15.046 20.177 1.00 36.81 160 ALA C C 1
ATOM 3206 O O . ALA C 1 133 ? 41.333 14.137 20.016 1.00 33.71 160 ALA C O 1
ATOM 3208 N N . HIS C 1 134 ? 40.686 16.282 19.706 1.00 31.01 161 HIS C N 1
ATOM 3209 C CA . HIS C 1 134 ? 41.913 16.707 19.058 1.00 32.61 161 HIS C CA 1
ATOM 3210 C C . HIS C 1 134 ? 42.554 17.767 19.922 1.00 35.84 161 HIS C C 1
ATOM 3211 O O . HIS C 1 134 ? 41.882 18.680 20.427 1.00 27.72 161 HIS C O 1
ATOM 3224 N N . ILE C 1 135 ? 43.856 17.642 20.124 1.00 30.82 162 ILE C N 1
ATOM 3225 C CA . ILE C 1 135 ? 44.569 18.536 21.026 1.00 32.65 162 ILE C CA 1
ATOM 3226 C C . ILE C 1 135 ? 45.822 19.053 20.366 1.00 38.53 162 ILE C C 1
ATOM 3227 O O . ILE C 1 135 ? 46.551 18.289 19.713 1.00 31.50 162 ILE C O 1
ATOM 3232 N N . VAL C 1 136 ? 46.066 20.359 20.517 1.00 28.83 163 VAL C N 1
ATOM 3233 C CA . VAL C 1 136 ? 47.290 20.968 20.014 1.00 30.30 163 VAL C CA 1
ATOM 3234 C C . VAL C 1 136 ? 48.138 21.395 21.196 1.00 31.76 163 VAL C C 1
ATOM 3235 O O . VAL C 1 136 ? 47.616 22.026 22.112 1.00 30.03 163 VAL C O 1
ATOM 3239 N N . ALA C 1 137 ? 49.420 20.994 21.190 1.00 24.73 164 ALA C N 1
ATOM 3240 C CA . ALA C 1 137 ? 50.423 21.582 22.057 1.00 31.09 164 ALA C CA 1
ATOM 3241 C C . ALA C 1 137 ? 50.910 22.816 21.307 1.00 32.30 164 ALA C C 1
ATOM 3242 O O . ALA C 1 137 ? 51.778 22.724 20.420 1.00 27.74 164 ALA C O 1
ATOM 3244 N N . GLY C 1 138 ? 50.304 23.964 21.619 1.00 35.25 165 GLY C N 1
ATOM 3245 C CA . GLY C 1 138 ? 50.637 25.203 20.912 1.00 30.53 165 GLY C CA 1
ATOM 3246 C C . GLY C 1 138 ? 51.763 25.971 21.589 1.00 32.44 165 GLY C C 1
ATOM 3247 O O . GLY C 1 138 ? 52.222 25.599 22.664 1.00 29.51 165 GLY C O 1
ATOM 3248 N N . VAL C 1 139 ? 52.200 27.060 20.969 1.00 35.04 166 VAL C N 1
ATOM 3249 C CA . VAL C 1 139 ? 53.225 27.904 21.589 1.00 36.75 166 VAL C CA 1
ATOM 3250 C C . VAL C 1 139 ? 52.866 28.311 23.027 1.00 38.11 166 VAL C C 1
ATOM 3251 O O . VAL C 1 139 ? 53.720 28.267 23.913 1.00 42.02 166 VAL C O 1
ATOM 3255 N N . SER C 1 140 ? 51.598 28.642 23.275 1.00 35.60 167 SER C N 1
ATOM 3256 C CA . SER C 1 140 ? 51.189 29.142 24.588 1.00 41.59 167 SER C CA 1
ATOM 3257 C C . SER C 1 140 ? 50.326 28.187 25.398 1.00 45.09 167 SER C C 1
ATOM 3258 O O . SER C 1 140 ? 49.655 28.593 26.343 1.00 46.79 167 SER C O 1
ATOM 3261 N N . GLY C 1 141 ? 50.359 26.903 25.052 1.00 39.37 168 GLY C N 1
ATOM 3262 C CA . GLY C 1 141 ? 49.649 25.930 25.846 1.00 32.27 168 GLY C CA 1
ATOM 3263 C C . GLY C 1 141 ? 48.913 24.873 25.053 1.00 30.05 168 GLY C C 1
ATOM 3264 O O . GLY C 1 141 ? 48.802 24.973 23.836 1.00 31.59 168 GLY C O 1
ATOM 3265 N N . LEU C 1 142 ? 48.436 23.853 25.759 1.00 34.22 169 LEU C N 1
ATOM 3266 C CA . LEU C 1 142 ? 47.519 22.869 25.186 1.00 37.79 169 LEU C CA 1
ATOM 3267 C C . LEU C 1 142 ? 46.192 23.515 24.889 1.00 34.17 169 LEU C C 1
ATOM 3268 O O . LEU C 1 142 ? 45.636 24.216 25.732 1.00 47.47 169 LEU C O 1
ATOM 3273 N N . ARG C 1 143 ? 45.690 23.265 23.698 1.00 37.71 170 ARG C N 1
ATOM 3274 C CA A ARG C 1 143 ? 44.391 23.777 23.319 0.50 41.21 170 ARG C CA 1
ATOM 3275 C CA B ARG C 1 143 ? 44.419 23.811 23.240 0.50 40.63 170 ARG C CA 1
ATOM 3276 C C . ARG C 1 143 ? 43.562 22.676 22.677 1.00 48.94 170 ARG C C 1
ATOM 3277 O O . ARG C 1 143 ? 43.997 22.006 21.727 1.00 46.63 170 ARG C O 1
ATOM 3292 N N . PRO C 1 144 ? 42.361 22.441 23.246 1.00 41.71 171 PRO C N 1
ATOM 3293 C CA . PRO C 1 144 ? 41.481 21.507 22.572 1.00 46.87 171 PRO C CA 1
ATOM 3294 C C . PRO C 1 144 ? 41.105 22.146 21.263 1.00 46.98 171 PRO C C 1
ATOM 3295 O O . PRO C 1 144 ? 40.974 23.362 21.207 1.00 51.81 171 PRO C O 1
ATOM 3299 N N . VAL C 1 145 ? 40.976 21.350 20.210 1.00 38.59 172 VAL C N 1
ATOM 3300 C CA . VAL C 1 145 ? 40.551 21.882 18.934 1.00 42.48 172 VAL C CA 1
ATOM 3301 C C . VAL C 1 145 ? 39.033 21.764 18.798 1.00 55.55 172 VAL C C 1
ATOM 3302 O O . VAL C 1 145 ? 38.438 20.730 19.131 1.00 50.48 172 VAL C O 1
ATOM 3306 N N . LYS C 1 146 ? 38.424 22.855 18.342 1.00 69.74 173 LYS C N 1
ATOM 3307 C CA . LYS C 1 146 ? 37.001 22.922 18.029 1.00 68.22 173 LYS C CA 1
ATOM 3308 C C . LYS C 1 146 ? 36.779 22.341 16.635 1.00 68.35 173 LYS C C 1
ATOM 3309 O O . LYS C 1 146 ? 37.623 22.501 15.752 1.00 78.16 173 LYS C O 1
ATOM 3320 N N . LYS C 1 147 ? 35.640 21.683 16.432 1.00 71.84 174 LYS C N 1
ATOM 3321 C CA . LYS C 1 147 ? 35.281 21.131 15.116 1.00 88.43 174 LYS C CA 1
ATOM 3322 C C . LYS C 1 147 ? 35.038 22.196 14.018 1.00 100.44 174 LYS C C 1
ATOM 3323 O O . LYS C 1 147 ? 35.014 21.870 12.824 1.00 108.27 174 LYS C O 1
ATOM 3329 N N . VAL C 1 148 ? 34.874 23.457 14.427 1.00 113.77 175 VAL C N 1
ATOM 3330 C CA . VAL C 1 148 ? 34.657 24.579 13.497 1.00 111.75 175 VAL C CA 1
ATOM 3331 C C . VAL C 1 148 ? 35.951 25.021 12.805 1.00 90.90 175 VAL C C 1
ATOM 3332 O O . VAL C 1 148 ? 36.700 24.201 12.279 1.00 70.74 175 VAL C O 1
ATOM 3336 N N . VAL D 1 6 ? 22.922 17.566 19.869 1.00 85.07 33 VAL D N 1
ATOM 3337 C CA . VAL D 1 6 ? 24.089 18.133 19.127 1.00 76.88 33 VAL D CA 1
ATOM 3338 C C . VAL D 1 6 ? 24.351 17.437 17.779 1.00 74.79 33 VAL D C 1
ATOM 3339 O O . VAL D 1 6 ? 24.553 18.131 16.774 1.00 86.30 33 VAL D O 1
ATOM 3343 N N . PRO D 1 7 ? 24.323 16.080 17.736 1.00 64.02 34 PRO D N 1
ATOM 3344 C CA . PRO D 1 7 ? 24.784 15.418 16.507 1.00 61.35 34 PRO D CA 1
ATOM 3345 C C . PRO D 1 7 ? 23.867 15.730 15.335 1.00 52.72 34 PRO D C 1
ATOM 3346 O O . PRO D 1 7 ? 22.644 15.809 15.493 1.00 66.52 34 PRO D O 1
ATOM 3350 N N . SER D 1 8 ? 24.468 15.917 14.172 1.00 53.16 35 SER D N 1
ATOM 3351 C CA . SER D 1 8 ? 23.775 16.515 13.036 1.00 53.05 35 SER D CA 1
ATOM 3352 C C . SER D 1 8 ? 22.991 15.522 12.183 1.00 42.58 35 SER D C 1
ATOM 3353 O O . SER D 1 8 ? 22.035 15.909 11.526 1.00 49.61 35 SER D O 1
ATOM 3356 N N . ARG D 1 9 ? 23.410 14.257 12.195 1.00 42.51 36 ARG D N 1
ATOM 3357 C CA . ARG D 1 9 ? 22.838 13.217 11.334 1.00 39.47 36 ARG D CA 1
ATOM 3358 C C . ARG D 1 9 ? 22.274 12.062 12.149 1.00 36.48 36 ARG D C 1
ATOM 3359 O O . ARG D 1 9 ? 22.685 11.842 13.287 1.00 37.41 36 ARG D O 1
ATOM 3374 N N . TYR D 1 10 ? 21.336 11.332 11.555 1.00 35.21 37 TYR D N 1
ATOM 3375 C CA . TYR D 1 10 ? 20.825 10.087 12.123 1.00 34.99 37 TYR D CA 1
ATOM 3376 C C . TYR D 1 10 ? 20.786 9.107 10.973 1.00 31.79 37 TYR D C 1
ATOM 3377 O O . TYR D 1 10 ? 20.791 9.502 9.819 1.00 33.87 37 TYR D O 1
ATOM 3386 N N . SER D 1 11 ? 20.692 7.830 11.300 1.00 26.61 38 SER D N 1
ATOM 3387 C CA . SER D 1 11 ? 20.691 6.791 10.323 1.00 30.95 38 SER D CA 1
ATOM 3388 C C . SER D 1 11 ? 19.817 5.677 10.888 1.00 34.86 38 SER D C 1
ATOM 3389 O O . SER D 1 11 ? 19.816 5.428 12.099 1.00 35.88 38 SER D O 1
ATOM 3392 N N . LEU D 1 12 ? 19.082 5.005 10.016 1.00 35.86 39 LEU D N 1
ATOM 3393 C CA . LEU D 1 12 ? 18.279 3.873 10.422 1.00 39.01 39 LEU D CA 1
ATOM 3394 C C . LEU D 1 12 ? 18.570 2.768 9.463 1.00 31.06 39 LEU D C 1
ATOM 3395 O O . LEU D 1 12 ? 18.641 2.996 8.261 1.00 38.83 39 LEU D O 1
ATOM 3400 N N . VAL D 1 13 ? 18.743 1.566 10.003 1.00 37.42 40 VAL D N 1
ATOM 3401 C CA . VAL D 1 13 ? 19.021 0.396 9.205 1.00 34.60 40 VAL D CA 1
ATOM 3402 C C . VAL D 1 13 ? 17.941 -0.669 9.457 1.00 43.79 40 VAL D C 1
ATOM 3403 O O . VAL D 1 13 ? 17.683 -1.048 10.603 1.00 45.35 40 VAL D O 1
ATOM 3407 N N . PHE D 1 14 ? 17.346 -1.159 8.376 1.00 43.24 41 PHE D N 1
ATOM 3408 C CA . PHE D 1 14 ? 16.177 -2.032 8.454 1.00 41.51 41 PHE D CA 1
ATOM 3409 C C . PHE D 1 14 ? 16.463 -3.416 7.894 1.00 45.07 41 PHE D C 1
ATOM 3410 O O . PHE D 1 14 ? 17.129 -3.557 6.858 1.00 41.79 41 PHE D O 1
ATOM 3418 N N . ASP D 1 15 ? 15.955 -4.433 8.594 1.00 47.63 42 ASP D N 1
ATOM 3419 C CA . ASP D 1 15 ? 15.850 -5.790 8.076 1.00 44.01 42 ASP D CA 1
ATOM 3420 C C . ASP D 1 15 ? 14.371 -6.150 8.081 1.00 45.28 42 ASP D C 1
ATOM 3421 O O . ASP D 1 15 ? 13.612 -5.618 8.885 1.00 48.00 42 ASP D O 1
ATOM 3426 N N . ALA D 1 16 ? 13.964 -7.040 7.183 1.00 40.90 43 ALA D N 1
ATOM 3427 C CA . ALA D 1 16 ? 12.583 -7.530 7.165 1.00 45.87 43 ALA D CA 1
ATOM 3428 C C . ALA D 1 16 ? 12.563 -9.057 7.244 1.00 45.39 43 ALA D C 1
ATOM 3429 O O . ALA D 1 16 ? 13.221 -9.717 6.442 1.00 43.06 43 ALA D O 1
ATOM 3431 N N . ASP D 1 17 ? 11.832 -9.624 8.211 1.00 57.18 44 ASP D N 1
ATOM 3432 C CA . ASP D 1 17 ? 11.729 -11.091 8.308 1.00 57.44 44 ASP D CA 1
ATOM 3433 C C . ASP D 1 17 ? 11.032 -11.629 7.073 1.00 67.82 44 ASP D C 1
ATOM 3434 O O . ASP D 1 17 ? 10.143 -10.959 6.521 1.00 72.62 44 ASP D O 1
ATOM 3443 N N . ARG D 1 18 ? 11.429 -12.834 6.654 1.00 65.96 45 ARG D N 1
ATOM 3444 C CA . ARG D 1 18 ? 10.888 -13.463 5.440 1.00 78.21 45 ARG D CA 1
ATOM 3445 C C . ARG D 1 18 ? 9.353 -13.490 5.303 1.00 73.38 45 ARG D C 1
ATOM 3446 O O . ARG D 1 18 ? 8.838 -13.598 4.185 1.00 80.70 45 ARG D O 1
ATOM 3454 N N . GLN D 1 19 ? 8.633 -13.364 6.421 1.00 61.18 46 GLN D N 1
ATOM 3455 C CA . GLN D 1 19 ? 7.166 -13.452 6.404 1.00 53.44 46 GLN D CA 1
ATOM 3456 C C . GLN D 1 19 ? 6.445 -12.133 6.743 1.00 66.16 46 GLN D C 1
ATOM 3457 O O . GLN D 1 19 ? 5.228 -12.117 6.954 1.00 46.32 46 GLN D O 1
ATOM 3463 N N . VAL D 1 20 ? 7.180 -11.021 6.770 1.00 63.41 47 VAL D N 1
ATOM 3464 C CA . VAL D 1 20 ? 6.585 -9.734 7.180 1.00 64.10 47 VAL D CA 1
ATOM 3465 C C . VAL D 1 20 ? 5.300 -9.395 6.395 1.00 69.28 47 VAL D C 1
ATOM 3466 O O . VAL D 1 20 ? 5.109 -9.881 5.270 1.00 56.57 47 VAL D O 1
ATOM 3470 N N . ASN D 1 21 ? 4.428 -8.599 7.023 1.00 69.15 48 ASN D N 1
ATOM 3471 C CA . ASN D 1 21 ? 3.134 -8.143 6.459 1.00 88.88 48 ASN D CA 1
ATOM 3472 C C . ASN D 1 21 ? 2.459 -9.117 5.481 1.00 89.41 48 ASN D C 1
ATOM 3473 O O . ASN D 1 21 ? 2.180 -8.767 4.323 1.00 76.47 48 ASN D O 1
ATOM 3478 N N . ALA D 1 22 ? 2.207 -10.332 5.971 1.00 95.53 49 ALA D N 1
ATOM 3479 C CA . ALA D 1 22 ? 1.589 -11.403 5.186 1.00 105.58 49 ALA D CA 1
ATOM 3480 C C . ALA D 1 22 ? 0.230 -11.819 5.759 1.00 114.44 49 ALA D C 1
ATOM 3481 O O . ALA D 1 22 ? 0.041 -11.832 6.978 1.00 131.82 49 ALA D O 1
ATOM 3483 N N . ALA D 1 23 ? -0.702 -12.166 4.871 1.00 112.84 50 ALA D N 1
ATOM 3484 C CA . ALA D 1 23 ? -2.068 -12.538 5.253 1.00 98.48 50 ALA D CA 1
ATOM 3485 C C . ALA D 1 23 ? -2.157 -13.960 5.806 1.00 80.51 50 ALA D C 1
ATOM 3486 O O . ALA D 1 23 ? -2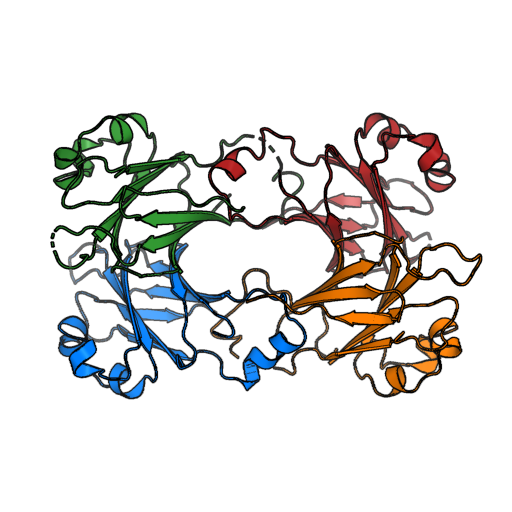.143 -14.934 5.054 1.00 71.56 50 ALA D O 1
ATOM 3488 N N . PRO D 1 28 ? 4.746 -13.157 0.955 1.00 56.86 55 PRO D N 1
ATOM 3489 C CA . PRO D 1 28 ? 4.549 -11.973 1.787 1.00 61.70 55 PRO D CA 1
ATOM 3490 C C . PRO D 1 28 ? 4.767 -10.628 1.066 1.00 63.97 55 PRO D C 1
ATOM 3491 O O . PRO D 1 28 ? 5.513 -10.542 0.089 1.00 65.25 55 PRO D O 1
ATOM 3495 N N . ALA D 1 29 ? 4.113 -9.586 1.566 1.00 73.15 56 ALA D N 1
ATOM 3496 C CA . ALA D 1 29 ? 4.088 -8.289 0.890 1.00 77.04 56 ALA D CA 1
ATOM 3497 C C . ALA D 1 29 ? 5.111 -7.301 1.448 1.00 61.56 56 ALA D C 1
ATOM 3498 O O . ALA D 1 29 ? 5.291 -7.213 2.654 1.00 70.75 56 ALA D O 1
ATOM 3500 N N . PRO D 1 30 ? 5.802 -6.572 0.564 1.00 66.34 57 PRO D N 1
ATOM 3501 C CA . PRO D 1 30 ? 6.649 -5.452 0.984 1.00 67.93 57 PRO D CA 1
ATOM 3502 C C . PRO D 1 30 ? 5.903 -4.473 1.900 1.00 65.13 57 PRO D C 1
ATOM 3503 O O . PRO D 1 30 ? 4.668 -4.439 1.883 1.00 66.87 57 PRO D O 1
ATOM 3507 N N . ILE D 1 31 ? 6.625 -3.676 2.687 1.00 42.25 58 ILE D N 1
ATOM 3508 C CA . ILE D 1 31 ? 5.936 -2.768 3.589 1.00 42.40 58 ILE D CA 1
ATOM 3509 C C . ILE D 1 31 ? 6.485 -1.343 3.496 1.00 41.28 58 ILE D C 1
ATOM 3510 O O . ILE D 1 31 ? 7.696 -1.140 3.445 1.00 45.46 58 ILE D O 1
ATOM 3515 N N . LYS D 1 32 ? 5.582 -0.376 3.429 1.00 44.44 59 LYS D N 1
ATOM 3516 C CA . LYS D 1 32 ? 5.953 1.042 3.381 1.00 49.10 59 LYS D CA 1
ATOM 3517 C C . LYS D 1 32 ? 6.412 1.528 4.764 1.00 42.65 59 LYS D C 1
ATOM 3518 O O . LYS D 1 32 ? 5.685 1.373 5.742 1.00 45.44 59 LYS D O 1
ATOM 3524 N N . ILE D 1 33 ? 7.594 2.130 4.842 1.00 28.46 60 ILE D N 1
ATOM 3525 C CA . ILE D 1 33 ? 8.070 2.647 6.108 1.00 34.50 60 ILE D CA 1
ATOM 3526 C C . ILE D 1 33 ? 8.399 4.134 6.000 1.00 46.30 60 ILE D C 1
ATOM 3527 O O . ILE D 1 33 ? 9.240 4.534 5.174 1.00 37.72 60 ILE D O 1
ATOM 3532 N N . ARG D 1 34 ? 7.795 4.941 6.866 1.00 32.50 61 ARG D N 1
ATOM 3533 C CA . ARG D 1 34 ? 8.034 6.374 6.830 1.00 32.03 61 ARG D CA 1
ATOM 3534 C C . ARG D 1 34 ? 8.904 6.782 7.995 1.00 39.92 61 ARG D C 1
ATOM 3535 O O . ARG D 1 34 ? 8.881 6.144 9.049 1.00 44.62 61 ARG D O 1
ATOM 3543 N N . VAL D 1 35 ? 9.661 7.857 7.815 1.00 34.40 62 VAL D N 1
ATOM 3544 C CA . VAL D 1 35 ? 10.554 8.342 8.861 1.00 47.67 62 VAL D CA 1
ATOM 3545 C C . VAL D 1 35 ? 10.282 9.830 9.047 1.00 49.90 62 VAL D C 1
ATOM 3546 O O . VAL D 1 35 ? 10.415 10.618 8.104 1.00 51.46 62 VAL D O 1
ATOM 3550 N N . LEU D 1 36 ? 9.894 10.209 10.259 1.00 37.08 63 LEU D N 1
ATOM 3551 C CA . LEU D 1 36 ? 9.347 11.524 10.457 1.00 50.51 63 LEU D CA 1
ATOM 3552 C C . LEU D 1 36 ? 10.197 12.250 11.457 1.00 49.49 63 LEU D C 1
ATOM 3553 O O . LEU D 1 36 ? 10.438 11.760 12.574 1.00 53.61 63 LEU D O 1
ATOM 3558 N N . LEU D 1 37 ? 10.681 13.408 11.035 1.00 50.66 64 LEU D N 1
ATOM 3559 C CA . LEU D 1 37 ? 11.476 14.246 11.907 1.00 50.54 64 LEU D CA 1
ATOM 3560 C C . LEU D 1 37 ? 10.487 15.061 12.740 1.00 54.71 64 LEU D C 1
ATOM 3561 O O . LEU D 1 37 ? 9.684 15.826 12.196 1.00 52.20 64 LEU D O 1
ATOM 3570 N N . LEU D 1 38 ? 10.523 14.862 14.057 1.00 54.11 65 LEU D N 1
ATOM 3571 C CA . LEU D 1 38 ? 9.463 15.376 14.913 1.00 57.74 65 LEU D CA 1
ATOM 3572 C C . LEU D 1 38 ? 9.930 16.326 16.011 1.00 77.73 65 LEU D C 1
ATOM 3573 O O . LEU D 1 38 ? 11.000 16.138 16.606 1.00 72.51 65 LEU D O 1
ATOM 3578 N N . ARG D 1 39 ? 9.109 17.354 16.239 1.00 73.95 66 ARG D N 1
ATOM 3579 C CA . ARG D 1 39 ? 9.281 18.295 17.335 1.00 77.27 66 ARG D CA 1
ATOM 3580 C C . ARG D 1 39 ? 8.691 17.645 18.583 1.00 85.33 66 ARG D C 1
ATOM 3581 O O . ARG D 1 39 ? 9.320 17.611 19.645 1.00 83.17 66 ARG D O 1
ATOM 3589 N N . SER D 1 40 ? 7.480 17.118 18.437 1.00 76.62 67 SER D N 1
ATOM 3590 C CA . SER D 1 40 ? 6.838 16.359 19.491 1.00 70.10 67 SER D CA 1
ATOM 3591 C C . SER D 1 40 ? 6.364 15.046 18.885 1.00 64.81 67 SER D C 1
ATOM 3592 O O . SER D 1 40 ? 6.131 14.962 17.675 1.00 64.80 67 SER D O 1
ATOM 3595 N N . ASP D 1 41 ? 6.240 14.018 19.717 1.00 63.42 68 ASP D N 1
ATOM 3596 C CA . ASP D 1 41 ? 5.698 12.737 19.266 1.00 64.28 68 ASP D CA 1
ATOM 3597 C C . ASP D 1 41 ? 4.274 12.509 19.795 1.00 63.30 68 ASP D C 1
ATOM 3598 O O . ASP D 1 41 ? 3.592 11.565 19.378 1.00 61.86 68 ASP D O 1
ATOM 3603 N N . ALA D 1 42 ? 3.842 13.387 20.703 1.00 64.50 69 ALA D N 1
ATOM 3604 C CA . ALA D 1 42 ? 2.548 13.273 21.382 1.00 63.01 69 ALA D CA 1
ATOM 3605 C C . ALA D 1 42 ? 1.400 13.032 20.397 1.00 63.99 69 ALA D C 1
ATOM 3606 O O . ALA D 1 42 ? 0.699 12.026 20.505 1.00 57.17 69 ALA D O 1
ATOM 3608 N N . GLU D 1 43 ? 1.247 13.938 19.428 1.00 63.24 70 GLU D N 1
ATOM 3609 C CA . GLU D 1 43 ? 0.228 13.831 18.377 1.00 64.92 70 GLU D CA 1
ATOM 3610 C C . GLU D 1 43 ? 0.447 12.582 17.532 1.00 65.11 70 GLU D C 1
ATOM 3611 O O . GLU D 1 43 ? -0.476 11.782 17.311 1.00 55.27 70 GLU D O 1
ATOM 3617 N N . PHE D 1 44 ? 1.685 12.433 17.061 1.00 61.69 71 PHE D N 1
ATOM 3618 C CA . PHE D 1 44 ? 2.093 11.311 16.224 1.00 52.98 71 PHE D CA 1
ATOM 3619 C C . PHE D 1 44 ? 1.723 9.980 16.859 1.00 51.00 71 PHE D C 1
ATOM 3620 O O . PHE D 1 44 ? 1.287 9.043 16.177 1.00 43.93 71 PHE D O 1
ATOM 3628 N N . MET D 1 45 ? 1.905 9.903 18.172 1.00 44.18 72 MET D N 1
ATOM 3629 C CA . MET D 1 45 ? 1.668 8.666 18.880 1.00 44.80 72 MET D CA 1
ATOM 3630 C C . MET D 1 45 ? 0.175 8.485 19.143 1.00 50.51 72 MET D C 1
ATOM 3631 O O . MET D 1 45 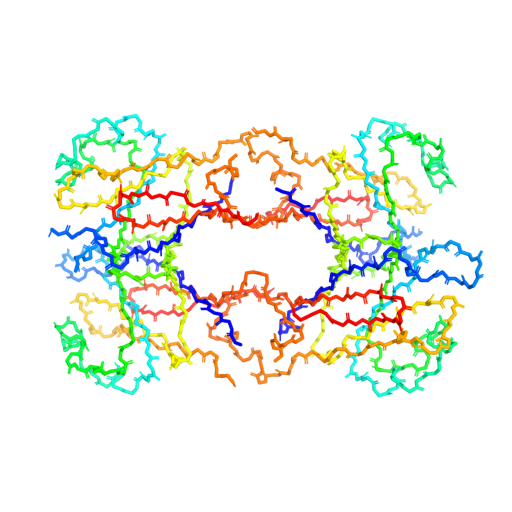? -0.268 7.369 19.419 1.00 41.43 72 MET D O 1
ATOM 3636 N N . ASP D 1 46 ? -0.585 9.581 19.042 1.00 48.89 73 ASP D N 1
ATOM 3637 C CA . ASP D 1 46 ? -2.012 9.573 19.370 1.00 54.46 73 ASP D CA 1
ATOM 3638 C C . ASP D 1 46 ? -2.874 9.376 18.127 1.00 56.77 73 ASP D C 1
ATOM 3639 O O . ASP D 1 46 ? -4.032 8.978 18.233 1.00 57.16 73 ASP D O 1
ATOM 3648 N N . ALA D 1 47 ? -2.299 9.621 16.951 1.00 52.81 74 ALA D N 1
ATOM 3649 C CA . ALA D 1 47 ? -3.066 9.580 15.704 1.00 45.68 74 ALA D CA 1
ATOM 3650 C C . ALA D 1 47 ? -3.564 8.203 15.259 1.00 46.78 74 ALA D C 1
ATOM 3651 O O . ALA D 1 47 ? -2.960 7.155 15.536 1.00 45.30 74 ALA D O 1
ATOM 3653 N N . ASP D 1 48 ? -4.707 8.236 14.576 1.00 47.04 75 ASP D N 1
ATOM 3654 C CA . ASP D 1 48 ? -5.234 7.085 13.902 1.00 39.99 75 ASP D CA 1
ATOM 3655 C C . ASP D 1 48 ? -4.319 6.749 12.758 1.00 48.61 75 ASP D C 1
ATOM 3656 O O . ASP D 1 48 ? -3.870 7.641 12.022 1.00 40.39 75 ASP D O 1
ATOM 3661 N N . PHE D 1 49 ? -4.074 5.457 12.598 1.00 39.51 76 PHE D N 1
ATOM 3662 C CA . PHE D 1 49 ? -3.309 4.943 11.478 1.00 52.43 76 PHE D CA 1
ATOM 3663 C C . PHE D 1 49 ? -3.702 5.563 10.119 1.00 51.26 76 PHE D C 1
ATOM 3664 O O . PHE D 1 49 ? -2.865 6.148 9.426 1.00 48.16 76 PHE D O 1
ATOM 3672 N N . PHE D 1 50 ? -4.979 5.452 9.756 1.00 54.86 77 PHE D N 1
ATOM 3673 C CA . PHE D 1 50 ? -5.450 5.906 8.447 1.00 38.87 77 PHE D CA 1
ATOM 3674 C C . PHE D 1 50 ? -5.448 7.416 8.296 1.00 43.76 77 PHE D C 1
ATOM 3675 O O . PHE D 1 50 ? -5.311 7.919 7.183 1.00 44.63 77 PHE D O 1
ATOM 3683 N N . SER D 1 51 ? -5.607 8.131 9.410 1.00 43.32 78 SER D N 1
ATOM 3684 C CA . SER D 1 51 ? -5.549 9.586 9.425 1.00 45.58 78 SER D CA 1
ATOM 3685 C C . SER D 1 51 ? -4.149 10.092 9.040 1.00 56.53 78 SER D C 1
ATOM 3686 O O . SER D 1 51 ? -4.004 11.017 8.229 1.00 60.63 78 SER D O 1
ATOM 3689 N N . LEU D 1 52 ? -3.134 9.458 9.624 1.00 50.14 79 LEU D N 1
ATOM 3690 C CA . LEU D 1 52 ? -1.727 9.758 9.384 1.00 57.50 79 LEU D CA 1
ATOM 3691 C C . LEU D 1 52 ? -1.348 9.432 7.942 1.00 57.55 79 LEU D C 1
ATOM 3692 O O . LEU D 1 52 ? -0.793 10.270 7.224 1.00 68.18 79 LEU D O 1
ATOM 3697 N N . GLN D 1 53 ? -1.660 8.211 7.527 1.00 61.49 80 GLN D N 1
ATOM 3698 C CA . GLN D 1 53 ? -1.349 7.750 6.184 1.00 62.91 80 GLN D CA 1
ATOM 3699 C C . GLN D 1 53 ? -1.948 8.674 5.116 1.00 69.23 80 GLN D C 1
ATOM 3700 O O . GLN D 1 53 ? -1.241 9.116 4.206 1.00 64.47 80 GLN D O 1
ATOM 3706 N N . ASN D 1 54 ? -3.237 8.976 5.261 1.00 56.70 81 ASN D N 1
ATOM 3707 C CA . ASN D 1 54 ? -3.947 9.873 4.362 1.00 62.35 81 ASN D CA 1
ATOM 3708 C C . ASN D 1 54 ? -3.352 11.282 4.299 1.00 61.59 81 ASN D C 1
ATOM 3709 O O . ASN D 1 54 ? -3.187 11.828 3.209 1.00 61.44 81 ASN D O 1
ATOM 3714 N N . ASP D 1 55 ? -3.042 11.862 5.461 1.00 61.88 82 ASP D N 1
ATOM 3715 C CA . ASP D 1 55 ? -2.591 13.255 5.541 1.00 61.55 82 ASP D CA 1
ATOM 3716 C C . ASP D 1 55 ? -1.849 13.533 6.841 1.00 66.28 82 ASP D C 1
ATOM 3717 O O . ASP D 1 55 ? -2.403 14.129 7.768 1.00 71.11 82 ASP D O 1
ATOM 3722 N N . ALA D 1 56 ? -0.588 13.124 6.907 1.00 67.10 83 ALA D N 1
ATOM 3723 C CA . ALA D 1 56 ? 0.211 13.370 8.102 1.00 64.03 83 ALA D CA 1
ATOM 3724 C C . ALA D 1 56 ? 0.389 14.864 8.382 1.00 76.32 83 ALA D C 1
ATOM 3725 O O . ALA D 1 56 ? 0.293 15.291 9.535 1.00 79.30 83 ALA D O 1
ATOM 3727 N N . LYS D 1 57 ? 0.607 15.653 7.327 1.00 77.25 84 LYS D N 1
ATOM 3728 C CA . LYS D 1 57 ? 0.993 17.064 7.476 1.00 76.21 84 LYS D CA 1
ATOM 3729 C C . LYS D 1 57 ? -0.115 17.969 8.029 1.00 76.04 84 LYS D C 1
ATOM 3730 O O . LYS D 1 57 ? 0.164 19.076 8.500 1.00 84.36 84 LYS D O 1
ATOM 3736 N N . SER D 1 58 ? -1.356 17.480 7.990 1.00 71.78 85 SER D N 1
ATOM 3737 C CA . SER D 1 58 ? -2.501 18.175 8.582 1.00 70.21 85 SER D CA 1
ATOM 3738 C C . SER D 1 58 ? -2.939 17.570 9.919 1.00 70.72 85 SER D C 1
ATOM 3739 O O . SER D 1 58 ? -3.766 18.152 10.632 1.00 75.44 85 SER D O 1
ATOM 3742 N N . VAL D 1 59 ? -2.414 16.390 10.234 1.00 60.14 86 VAL D N 1
ATOM 3743 C CA . VAL D 1 59 ? -2.661 15.744 11.516 1.00 57.69 86 VAL D CA 1
ATOM 3744 C C . VAL D 1 59 ? -1.622 16.242 12.531 1.00 73.30 86 VAL D C 1
ATOM 3745 O O . VAL D 1 59 ? -1.883 16.278 13.740 1.00 79.70 86 VAL D O 1
ATOM 3749 N N . LEU D 1 60 ? -0.457 16.652 12.031 1.00 62.86 87 LEU D N 1
ATOM 3750 C CA . LEU D 1 60 ? 0.687 16.952 12.889 1.00 66.90 87 LEU D CA 1
ATOM 3751 C C . LEU D 1 60 ? 1.125 18.422 12.841 1.00 64.50 87 LEU D C 1
ATOM 3752 O O . LEU D 1 60 ? 1.859 18.881 13.718 1.00 65.59 87 LEU D O 1
ATOM 3757 N N . GLY D 1 61 ? 0.648 19.154 11.837 1.00 62.46 88 GLY D N 1
ATOM 3758 C CA . GLY D 1 61 ? 0.914 20.592 11.710 1.00 68.35 88 GLY D CA 1
ATOM 3759 C C . GLY D 1 61 ? 2.391 20.933 11.650 1.00 71.28 88 GLY D C 1
ATOM 3760 O O . GLY D 1 61 ? 3.158 20.284 10.932 1.00 68.55 88 GLY D O 1
ATOM 3761 N N . ASN D 1 62 ? 2.785 21.950 12.417 1.00 83.96 89 ASN D N 1
ATOM 3762 C CA . ASN D 1 62 ? 4.188 22.369 12.521 1.00 81.12 89 ASN D CA 1
ATOM 3763 C C . ASN D 1 62 ? 4.975 21.708 13.677 1.00 81.98 89 ASN D C 1
ATOM 3764 O O . ASN D 1 62 ? 5.950 22.279 14.190 1.00 74.41 89 ASN D O 1
ATOM 3769 N N . SER D 1 63 ? 4.542 20.509 14.074 1.00 71.60 90 SER D N 1
ATOM 3770 C CA . SER D 1 63 ? 5.344 19.622 14.922 1.00 74.23 90 SER D CA 1
ATOM 3771 C C . SER D 1 63 ? 6.051 18.533 14.090 1.00 86.79 90 SER D C 1
ATOM 3772 O O . SER D 1 63 ? 7.010 17.918 14.573 1.00 98.96 90 SER D O 1
ATOM 3775 N N . LEU D 1 64 ? 5.568 18.292 12.860 1.00 72.31 91 LEU D N 1
ATOM 3776 C CA . LEU D 1 64 ? 6.291 17.481 11.856 1.00 62.21 91 LEU D CA 1
ATOM 3777 C C . LEU D 1 64 ? 7.322 18.363 11.146 1.00 66.51 91 LEU D C 1
ATOM 3778 O O . LEU D 1 64 ? 6.943 19.259 10.376 1.00 76.79 91 LEU D O 1
ATOM 3783 N N . LEU D 1 65 ? 8.611 18.099 11.389 1.00 67.65 92 LEU D N 1
ATOM 3784 C CA . LEU D 1 65 ? 9.708 18.901 10.809 1.00 65.60 92 LEU D CA 1
ATOM 3785 C C . LEU D 1 65 ? 10.059 18.529 9.359 1.00 65.56 92 LEU D C 1
ATOM 3786 O O . LEU D 1 65 ? 10.188 19.412 8.501 1.00 64.16 92 LEU D O 1
ATOM 3791 N N . ASP D 1 66 ? 10.222 17.231 9.106 1.00 56.12 93 ASP D N 1
ATOM 3792 C CA . ASP D 1 66 ? 10.370 16.686 7.747 1.00 58.72 93 ASP D CA 1
ATOM 3793 C C . ASP D 1 66 ? 9.965 15.217 7.730 1.00 47.29 93 ASP D C 1
ATOM 3794 O O . ASP D 1 66 ? 9.916 14.549 8.782 1.00 50.78 93 ASP D O 1
ATOM 3799 N N . SER D 1 67 ? 9.675 14.737 6.528 1.00 40.38 94 SER D N 1
ATOM 3800 C CA . SER D 1 67 ? 9.245 13.360 6.289 1.00 48.86 94 SER D CA 1
ATOM 3801 C C . SER D 1 67 ? 10.067 12.730 5.165 1.00 53.61 94 SER D C 1
ATOM 3802 O O . SER D 1 67 ? 10.462 13.426 4.223 1.00 58.74 94 SER D O 1
ATOM 3805 N N . ASP D 1 68 ? 10.317 11.423 5.279 1.00 52.79 95 ASP D N 1
ATOM 3806 C CA . ASP D 1 68 ? 10.923 10.613 4.195 1.00 57.08 95 ASP D CA 1
ATOM 3807 C C . ASP D 1 68 ? 10.198 9.267 4.036 1.00 51.13 95 ASP D C 1
ATOM 3808 O O . ASP D 1 68 ? 9.118 9.069 4.610 1.00 50.93 95 ASP D O 1
ATOM 3813 N N . GLN D 1 69 ? 10.789 8.342 3.278 1.00 42.55 96 GLN D N 1
ATOM 3814 C CA . GLN D 1 69 ? 10.097 7.097 2.955 1.00 55.31 96 GLN D CA 1
ATOM 3815 C C . GLN D 1 69 ? 10.891 6.130 2.070 1.00 60.39 96 GLN D C 1
ATOM 3816 O O . GLN D 1 69 ? 11.804 6.547 1.307 1.00 37.13 96 GLN D O 1
ATOM 3822 N N . PHE D 1 70 ? 10.507 4.849 2.190 1.00 65.22 97 PHE D N 1
ATOM 3823 C CA . PHE D 1 70 ? 10.961 3.745 1.333 1.00 58.32 97 PHE D CA 1
ATOM 3824 C C . PHE D 1 70 ? 10.007 2.540 1.263 1.00 64.12 97 PHE D C 1
ATOM 3825 O O . PHE D 1 70 ? 8.789 2.690 1.416 1.00 55.60 97 PHE D O 1
ATOM 3833 N N . PHE D 1 71 ? 10.577 1.361 1.000 1.00 47.12 98 PHE D N 1
ATOM 3834 C CA . PHE D 1 71 ? 9.865 0.058 1.048 1.00 53.05 98 PHE D CA 1
ATOM 3835 C C . PHE D 1 71 ? 10.814 -1.046 1.543 1.00 51.71 98 PHE D C 1
ATOM 3836 O O . PHE D 1 71 ? 12.026 -0.961 1.338 1.00 53.58 98 PHE D O 1
ATOM 3844 N N . LEU D 1 72 ? 10.268 -2.086 2.169 1.00 54.88 99 LEU D N 1
ATOM 3845 C CA . LEU D 1 72 ? 11.060 -3.271 2.541 1.00 50.28 99 LEU D CA 1
ATOM 3846 C C . LEU D 1 72 ? 10.488 -4.529 1.930 1.00 41.96 99 LEU D C 1
ATOM 3847 O O . LEU D 1 72 ? 9.285 -4.747 1.971 1.00 54.57 99 LEU D O 1
ATOM 3852 N N . THR D 1 73 ? 11.363 -5.373 1.403 1.00 38.55 100 THR D N 1
ATOM 3853 C CA . THR D 1 73 ? 10.979 -6.640 0.801 1.00 39.72 100 THR D CA 1
ATOM 3854 C C . THR D 1 73 ? 11.117 -7.756 1.838 1.00 47.04 100 THR D C 1
ATOM 3855 O O . THR D 1 73 ? 12.007 -7.689 2.688 1.00 49.92 100 THR D O 1
ATOM 3859 N N . PRO D 1 74 ? 10.235 -8.780 1.782 1.00 61.80 101 PRO D N 1
ATOM 3860 C CA . PRO D 1 74 ? 10.365 -9.947 2.669 1.00 59.30 101 PRO D CA 1
ATOM 3861 C C . PRO D 1 74 ? 11.772 -10.540 2.669 1.00 52.78 101 PRO D C 1
ATOM 3862 O O . PRO D 1 74 ? 12.242 -11.013 1.638 1.00 52.16 101 PRO D O 1
ATOM 3866 N N . GLY D 1 75 ? 12.431 -10.511 3.826 1.00 46.56 102 GLY D N 1
ATOM 3867 C CA . GLY D 1 75 ? 13.748 -11.136 3.980 1.00 47.15 102 GLY D CA 1
ATOM 3868 C C . GLY D 1 75 ? 14.897 -10.235 3.550 1.00 54.30 102 GLY D C 1
ATOM 3869 O O . GLY D 1 75 ? 16.025 -10.693 3.356 1.00 65.78 102 GLY D O 1
ATOM 3870 N N . GLN D 1 76 ? 14.608 -8.951 3.390 1.00 52.33 103 GLN D N 1
ATOM 3871 C CA . GLN D 1 76 ? 15.633 -7.972 3.062 1.00 56.61 103 GLN D CA 1
ATOM 3872 C C . GLN D 1 76 ? 16.332 -7.469 4.321 1.00 48.52 103 GLN D C 1
ATOM 3873 O O . GLN D 1 76 ? 15.723 -7.323 5.380 1.00 54.70 103 GLN D O 1
ATOM 3879 N N . THR D 1 77 ? 17.613 -7.160 4.178 1.00 55.54 104 THR D N 1
ATOM 3880 C CA . THR D 1 77 ? 18.481 -6.981 5.325 1.00 41.56 104 THR D CA 1
ATOM 3881 C C . THR D 1 77 ? 19.447 -5.766 5.180 1.00 31.84 104 THR D C 1
ATOM 3882 O O . THR D 1 77 ? 20.037 -5.549 4.126 1.00 39.51 104 THR D O 1
ATOM 3886 N N . GLY D 1 78 ? 19.600 -4.986 6.247 1.00 43.70 105 GLY D N 1
ATOM 3887 C CA . GLY D 1 78 ? 20.556 -3.859 6.249 1.00 44.37 105 GLY D CA 1
ATOM 3888 C C . GLY D 1 78 ? 20.253 -2.730 5.262 1.00 46.42 105 GLY D C 1
ATOM 3889 O O . GLY D 1 78 ? 21.150 -2.171 4.627 1.00 41.47 105 GLY D O 1
ATOM 3890 N N . LYS D 1 79 ? 18.984 -2.392 5.114 1.00 40.70 106 LYS D N 1
ATOM 3891 C CA . LYS D 1 79 ? 18.613 -1.291 4.239 1.00 34.78 106 LYS D CA 1
ATOM 3892 C C . LYS D 1 79 ? 18.775 -0.023 5.075 1.00 30.81 106 LYS D C 1
ATOM 3893 O O . LYS D 1 79 ? 18.193 0.087 6.160 1.00 35.52 106 LYS D O 1
ATOM 3899 N N . LYS D 1 80 ? 19.618 0.905 4.608 1.00 33.66 107 LYS D N 1
ATOM 3900 C CA . LYS D 1 80 ? 19.905 2.112 5.376 1.00 30.75 107 LYS D CA 1
ATOM 3901 C C . LYS D 1 80 ? 19.198 3.338 4.813 1.00 25.95 107 LYS D C 1
ATOM 3902 O O . LYS D 1 80 ? 19.306 3.631 3.621 1.00 28.63 107 LYS D O 1
ATOM 3908 N N . LEU D 1 81 ? 18.466 4.024 5.694 1.00 27.89 108 LEU D N 1
ATOM 3909 C CA . LEU D 1 81 ? 17.888 5.320 5.375 1.00 29.51 108 LEU D CA 1
ATOM 3910 C C . LEU D 1 81 ? 18.340 6.300 6.415 1.00 25.99 108 LEU D C 1
ATOM 3911 O O . LEU D 1 81 ? 18.241 6.039 7.618 1.00 35.77 108 LEU D O 1
ATOM 3916 N N . GLY D 1 82 ? 18.858 7.440 5.953 1.00 28.11 109 GLY D N 1
ATOM 3917 C CA . GLY D 1 82 ? 19.324 8.457 6.865 1.00 27.58 109 GLY D CA 1
ATOM 3918 C C . GLY D 1 82 ? 19.199 9.877 6.330 1.00 27.98 109 GLY D C 1
ATOM 3919 O O . GLY D 1 82 ? 18.900 10.084 5.163 1.00 32.86 109 GLY D O 1
ATOM 3920 N N . GLY D 1 83 ? 19.445 10.833 7.213 1.00 27.05 110 GLY D N 1
ATOM 3921 C CA . GLY D 1 83 ? 19.395 12.245 6.890 1.00 35.03 110 GLY D CA 1
ATOM 3922 C C . GLY D 1 83 ? 19.944 13.151 7.983 1.00 38.18 110 GLY D C 1
ATOM 3923 O O . GLY D 1 83 ? 20.485 12.704 8.997 1.00 30.64 110 GLY D O 1
ATOM 3924 N N . GLN D 1 84 ? 19.797 14.446 7.762 1.00 32.65 111 GLN D N 1
ATOM 3925 C CA . GLN D 1 84 ? 20.221 15.430 8.731 1.00 42.69 111 GLN D CA 1
ATOM 3926 C C . GLN D 1 84 ? 19.179 15.606 9.832 1.00 42.13 111 GLN D C 1
ATOM 3927 O O . GLN D 1 84 ? 17.979 15.539 9.583 1.00 39.07 111 GLN D O 1
ATOM 3933 N N . SER D 1 85 ? 19.650 15.819 11.054 1.00 41.98 112 SER D N 1
ATOM 3934 C CA . SER D 1 85 ? 18.766 16.165 12.167 1.00 49.80 112 SER D CA 1
ATOM 3935 C C . SER D 1 85 ? 18.437 17.666 12.151 1.00 44.29 112 SER D C 1
ATOM 3936 O O . SER D 1 85 ? 18.872 18.392 11.256 1.00 51.99 112 SER D O 1
ATOM 3939 N N . ALA D 1 86 ? 17.670 18.152 13.121 1.00 54.30 113 ALA D N 1
ATOM 3940 C CA . ALA D 1 86 ? 17.245 19.554 13.053 1.00 62.00 113 ALA D CA 1
ATOM 3941 C C . ALA D 1 86 ? 17.267 20.319 14.372 1.00 71.40 113 ALA D C 1
ATOM 3942 O O . ALA D 1 86 ? 17.370 19.728 15.456 1.00 54.69 113 ALA D O 1
ATOM 3944 N N . LEU D 1 87 ? 17.211 21.647 14.242 1.00 87.53 114 LEU D N 1
ATOM 3945 C CA . LEU D 1 87 ? 16.900 22.551 15.340 1.00 90.95 114 LEU D CA 1
ATOM 3946 C C . LEU D 1 87 ? 15.433 22.979 15.186 1.00 105.19 114 LEU D C 1
ATOM 3947 O O . LEU D 1 87 ? 15.098 23.727 14.268 1.00 124.30 114 LEU D O 1
ATOM 3952 N N . ASP D 1 88 ? 14.551 22.482 16.051 1.00 105.44 115 ASP D N 1
ATOM 3953 C CA . ASP D 1 88 ? 14.903 21.505 17.072 1.00 106.77 115 ASP D CA 1
ATOM 3954 C C . ASP D 1 88 ? 13.949 20.315 17.021 1.00 115.54 115 ASP D C 1
ATOM 3955 O O . ASP D 1 88 ? 12.811 20.394 17.493 1.00 137.39 115 ASP D O 1
ATOM 3960 N N . ALA D 1 89 ? 14.419 19.222 16.424 1.00 97.75 116 ALA D N 1
ATOM 3961 C CA . ALA D 1 89 ? 13.732 17.937 16.498 1.00 87.53 116 ALA D CA 1
ATOM 3962 C C . ALA D 1 89 ? 14.015 17.299 17.854 1.00 87.04 116 ALA D C 1
ATOM 3963 O O . ALA D 1 89 ? 15.022 17.606 18.496 1.00 94.32 116 ALA D O 1
ATOM 3965 N N . ARG D 1 90 ? 13.125 16.419 18.295 1.00 76.98 117 ARG D N 1
ATOM 3966 C CA . ARG D 1 90 ? 13.293 15.769 19.591 1.00 68.37 117 ARG D CA 1
ATOM 3967 C C . ARG D 1 90 ? 13.037 14.273 19.493 1.00 64.28 117 ARG D C 1
ATOM 3968 O O . ARG D 1 90 ? 13.386 13.515 20.401 1.00 59.84 117 ARG D O 1
ATOM 3976 N N . TYR D 1 91 ? 12.420 13.862 18.387 1.00 44.12 118 TYR D N 1
ATOM 3977 C CA . TYR D 1 91 ? 11.963 12.505 18.206 1.00 44.01 118 TYR D CA 1
ATOM 3978 C C . TYR D 1 91 ? 12.119 12.186 16.727 1.00 40.57 118 TYR D C 1
ATOM 3979 O O . TYR D 1 91 ? 12.050 13.086 15.899 1.00 38.10 118 TYR D O 1
ATOM 3988 N N . ILE D 1 92 ? 12.371 10.916 16.421 1.00 44.15 119 ILE D N 1
ATOM 3989 C CA . ILE D 1 92 ? 12.264 10.377 15.060 1.00 43.22 119 ILE D CA 1
ATOM 3990 C C . ILE D 1 92 ? 11.184 9.313 15.140 1.00 48.38 119 ILE D C 1
ATOM 3991 O O . ILE D 1 92 ? 11.370 8.257 15.763 1.00 59.56 119 ILE D O 1
ATOM 3996 N N . GLY D 1 93 ? 10.044 9.590 14.523 1.00 49.71 120 GLY D N 1
ATOM 3997 C CA . GLY D 1 93 ? 8.951 8.629 14.540 1.00 53.77 120 GLY D CA 1
ATOM 3998 C C . GLY D 1 93 ? 9.029 7.738 13.322 1.00 37.75 120 GLY D C 1
ATOM 3999 O O . GLY D 1 93 ? 9.354 8.211 12.222 1.00 50.73 120 GLY D O 1
ATOM 4000 N N . VAL D 1 94 ? 8.736 6.454 13.509 1.00 40.20 121 VAL D N 1
ATOM 4001 C CA . VAL D 1 94 ? 8.732 5.474 12.399 1.00 32.48 121 VAL D CA 1
ATOM 4002 C C . VAL D 1 94 ? 7.343 4.874 12.265 1.00 40.80 121 VAL D C 1
ATOM 4003 O O . VAL D 1 94 ? 6.768 4.381 13.252 1.00 39.80 121 VAL D O 1
ATOM 4007 N N . ILE D 1 95 ? 6.792 4.956 11.049 1.00 34.78 122 ILE D N 1
ATOM 4008 C CA . ILE D 1 95 ? 5.529 4.287 10.701 1.00 38.37 122 ILE D CA 1
ATOM 4009 C C . ILE D 1 95 ? 5.848 3.133 9.779 1.00 38.03 122 ILE D C 1
ATOM 4010 O O . ILE D 1 95 ? 6.565 3.310 8.777 1.00 39.64 122 ILE D O 1
ATOM 4015 N N . ALA D 1 96 ? 5.327 1.960 10.126 1.00 36.71 123 ALA D N 1
ATOM 4016 C CA . ALA D 1 96 ? 5.277 0.811 9.218 1.00 37.66 123 ALA D CA 1
ATOM 4017 C C . ALA D 1 96 ? 3.811 0.578 8.824 1.00 48.73 123 ALA D C 1
ATOM 4018 O O . ALA D 1 96 ? 2.982 0.252 9.684 1.00 39.50 123 ALA D O 1
ATOM 4020 N N . GLU D 1 97 ? 3.495 0.750 7.538 1.00 44.78 124 GLU D N 1
ATOM 4021 C CA . GLU D 1 97 ? 2.111 0.606 7.035 1.00 41.82 124 GLU D CA 1
ATOM 4022 C C . GLU D 1 97 ? 1.750 -0.847 6.749 1.00 38.74 124 GLU D C 1
ATOM 4023 O O . GLU D 1 97 ? 1.627 -1.221 5.594 1.00 35.94 124 GLU D O 1
ATOM 4029 N N . TYR D 1 98 ? 1.590 -1.633 7.820 1.00 40.39 125 TYR D N 1
ATOM 4030 C CA . TYR D 1 98 ? 1.162 -3.056 7.803 1.00 47.72 125 TYR D CA 1
ATOM 4031 C C . TYR D 1 98 ? -0.302 -3.169 7.333 1.00 62.37 125 TYR D C 1
ATOM 4032 O O . TYR D 1 98 ? -1.062 -2.193 7.449 1.00 51.92 125 TYR D O 1
ATOM 4041 N N . GLN D 1 99 ? -0.711 -4.353 6.856 1.00 49.11 126 GLN D N 1
ATOM 4042 C CA . GLN D 1 99 ? -2.054 -4.521 6.286 1.00 65.91 126 GLN D CA 1
ATOM 4043 C C . GLN D 1 99 ? -3.132 -4.716 7.363 1.00 62.38 126 GLN D C 1
ATOM 4044 O O . GLN D 1 99 ? -4.039 -3.888 7.485 1.00 62.87 126 GLN D O 1
ATOM 4050 N N . ASN D 1 100 ? -3.026 -5.800 8.131 1.00 75.45 127 ASN D N 1
ATOM 4051 C CA . ASN D 1 100 ? -3.783 -5.955 9.377 1.00 82.50 127 ASN D CA 1
ATOM 4052 C C . ASN D 1 100 ? -2.847 -5.816 10.578 1.00 81.55 127 ASN D C 1
ATOM 4053 O O . ASN D 1 100 ? -1.716 -6.303 10.556 1.00 81.78 127 ASN D O 1
ATOM 4058 N N . LEU D 1 101 ? -3.325 -5.141 11.616 1.00 61.29 128 LEU D N 1
ATOM 4059 C CA . LEU D 1 101 ? -2.515 -4.829 12.781 1.00 66.51 128 LEU D CA 1
ATOM 4060 C C . LEU D 1 101 ? -2.581 -5.893 13.901 1.00 75.54 128 LEU D C 1
ATOM 4061 O O . LEU D 1 101 ? -1.973 -5.709 14.961 1.00 76.27 128 LEU D O 1
ATOM 4066 N N . ASP D 1 102 ? -3.304 -6.994 13.659 1.00 72.81 129 ASP D N 1
ATOM 4067 C CA . ASP D 1 102 ? -3.561 -8.033 14.678 1.00 65.86 129 ASP D CA 1
ATOM 4068 C C . ASP D 1 102 ? -2.285 -8.593 15.310 1.00 60.18 129 ASP D C 1
ATOM 4069 O O . ASP D 1 102 ? -1.610 -9.454 14.727 1.00 54.95 129 ASP D O 1
ATOM 4074 N N . GLY D 1 103 ? -1.959 -8.099 16.503 1.00 62.29 130 GLY D N 1
ATOM 4075 C CA . GLY D 1 103 ? -0.766 -8.548 17.232 1.00 58.28 130 GLY D CA 1
ATOM 4076 C C . GLY D 1 103 ? 0.536 -7.998 16.666 1.00 73.65 130 GLY D C 1
ATOM 4077 O O . GLY D 1 103 ? 1.613 -8.547 16.924 1.00 70.41 130 GLY D O 1
ATOM 4078 N N . LYS D 1 104 ? 0.431 -6.912 15.894 1.00 70.74 131 LYS D N 1
ATOM 4079 C CA . LYS D 1 104 ? 1.584 -6.256 15.266 1.00 57.55 131 LYS D CA 1
ATOM 4080 C C . LYS D 1 104 ? 1.725 -4.800 15.727 1.00 48.10 131 LYS D C 1
ATOM 4081 O O . LYS D 1 104 ? 0.775 -4.015 15.693 1.00 54.44 131 LYS D O 1
ATOM 4092 N N . THR D 1 105 ? 2.925 -4.450 16.170 1.00 70.90 132 THR D N 1
ATOM 4093 C CA . THR D 1 105 ? 3.234 -3.079 16.579 1.00 58.13 132 THR D CA 1
ATOM 4094 C C . THR D 1 105 ? 3.801 -2.304 15.358 1.00 43.78 132 THR D C 1
ATOM 4095 O O . THR D 1 105 ? 4.800 -2.721 14.783 1.00 54.90 132 THR D O 1
ATOM 4099 N N . TRP D 1 106 ? 3.143 -1.196 14.989 1.00 52.96 133 TRP D N 1
ATOM 4100 C CA . TRP D 1 106 ? 3.298 -0.525 13.672 1.00 49.39 133 TRP D CA 1
ATOM 4101 C C . TRP D 1 106 ? 3.862 0.858 13.752 1.00 52.48 133 TRP D C 1
ATOM 4102 O O . TRP D 1 106 ? 3.945 1.582 12.757 1.00 49.10 133 TRP D O 1
ATOM 4113 N N . ARG D 1 107 ? 4.257 1.269 14.939 1.00 45.43 134 ARG D N 1
ATOM 4114 C CA . ARG D 1 107 ? 4.684 2.635 15.092 1.00 42.18 134 ARG D CA 1
ATOM 4115 C C . ARG D 1 107 ? 5.671 2.697 16.241 1.00 55.52 134 ARG D C 1
ATOM 4116 O O . ARG D 1 107 ? 5.438 2.099 17.289 1.00 48.76 134 ARG D O 1
ATOM 4124 N N . ILE D 1 108 ? 6.790 3.378 16.025 1.00 53.33 135 ILE D N 1
ATOM 4125 C CA . ILE D 1 108 ? 7.774 3.576 17.088 1.00 49.55 135 ILE D CA 1
ATOM 4126 C C . ILE D 1 108 ? 8.273 5.009 17.086 1.00 51.77 135 ILE D C 1
ATOM 4127 O O . ILE D 1 108 ? 8.268 5.674 16.055 1.00 58.24 135 ILE D O 1
ATOM 4132 N N . SER D 1 109 ? 8.663 5.492 18.258 1.00 43.38 136 SER D N 1
ATOM 4133 C CA . SER D 1 109 ? 9.128 6.852 18.425 1.00 44.43 136 SER D CA 1
ATOM 4134 C C . SER D 1 109 ? 10.511 6.867 19.102 1.00 53.75 136 SER D C 1
ATOM 4135 O O . SER D 1 109 ? 10.624 6.678 20.319 1.00 44.16 136 SER D O 1
ATOM 4138 N N . LEU D 1 110 ? 11.547 7.074 18.292 1.00 48.51 137 LEU D N 1
ATOM 4139 C CA . LEU D 1 110 ? 12.929 7.113 18.763 1.00 51.56 137 LEU D CA 1
ATOM 4140 C C . LEU D 1 110 ? 13.271 8.524 19.175 1.00 44.54 137 LEU D C 1
ATOM 4141 O O . LEU D 1 110 ? 13.431 9.398 18.320 1.00 55.22 137 LEU D O 1
ATOM 4146 N N . PRO D 1 111 ? 13.375 8.766 20.487 1.00 50.47 138 PRO D N 1
ATOM 4147 C CA . PRO D 1 111 ? 13.662 10.127 20.906 1.00 53.10 138 PRO D CA 1
ATOM 4148 C C . PRO D 1 111 ? 15.124 10.474 20.618 1.00 67.63 138 PRO D C 1
ATOM 4149 O O . PRO D 1 111 ? 16.041 9.796 21.107 1.00 59.07 138 PRO D O 1
ATOM 4153 N N . LEU D 1 112 ? 15.322 11.495 19.789 1.00 70.58 139 LEU D N 1
ATOM 4154 C CA . LEU D 1 112 ? 16.641 12.055 19.538 1.00 69.34 139 LEU D CA 1
ATOM 4155 C C . LEU D 1 112 ? 17.165 12.648 20.833 1.00 72.27 139 LEU D C 1
ATOM 4156 O O . LEU D 1 112 ? 16.381 13.188 21.605 1.00 90.07 139 LEU D O 1
ATOM 4161 N N . PRO D 1 113 ? 18.487 12.548 21.086 1.00 77.61 140 PRO D N 1
ATOM 4162 C CA . PRO D 1 113 ? 19.047 13.203 22.268 1.00 78.13 140 PRO D CA 1
ATOM 4163 C C . PRO D 1 113 ? 18.776 14.710 22.273 1.00 71.99 140 PRO D C 1
ATOM 4164 O O . PRO D 1 113 ? 18.620 15.321 21.208 1.00 63.63 140 PRO D O 1
ATOM 4168 N N . GLU D 1 114 ? 18.708 15.279 23.476 1.00 89.18 141 GLU D N 1
ATOM 4169 C CA . GLU D 1 114 ? 18.445 16.701 23.687 1.00 99.39 141 GLU D CA 1
ATOM 4170 C C . GLU D 1 114 ? 19.734 17.410 24.150 1.00 100.92 141 GLU D C 1
ATOM 4171 O O . GLU D 1 114 ? 20.636 16.750 24.679 1.00 74.05 141 GLU D O 1
ATOM 4177 N N . PRO D 1 115 ? 19.819 18.750 23.956 1.00 114.34 142 PRO D N 1
ATOM 4178 C CA . PRO D 1 115 ? 20.970 19.637 24.200 1.00 122.00 142 PRO D CA 1
ATOM 4179 C C . PRO D 1 115 ? 22.018 19.196 25.234 1.00 126.70 142 PRO D C 1
ATOM 4180 O O . PRO D 1 115 ? 23.222 19.262 24.953 1.00 109.87 142 PRO D O 1
ATOM 4184 N N . THR D 1 116 ? 21.560 18.758 26.406 1.00 131.28 143 THR D N 1
ATOM 4185 C CA . THR D 1 116 ? 22.444 18.464 27.541 1.00 130.22 143 THR D CA 1
ATOM 4186 C C . THR D 1 116 ? 22.915 17.004 27.660 1.00 129.95 143 THR D C 1
ATOM 4187 O O . THR D 1 116 ? 23.874 16.725 28.383 1.00 130.90 143 THR D O 1
ATOM 4191 N N . GLU D 1 117 ? 22.246 16.081 26.967 1.00 130.61 144 GLU D N 1
ATOM 4192 C CA . GLU D 1 117 ? 22.670 14.670 26.947 1.00 119.50 144 GLU D CA 1
ATOM 4193 C C . GLU D 1 117 ? 23.834 14.416 25.989 1.00 113.60 144 GLU D C 1
ATOM 4194 O O . GLU D 1 117 ? 24.556 13.422 26.124 1.00 108.73 144 GLU D O 1
ATOM 4200 N N . THR D 1 118 ? 23.992 15.312 25.018 1.00 95.44 145 THR D N 1
ATOM 4201 C CA . THR D 1 118 ? 25.147 15.322 24.127 1.00 83.96 145 THR D CA 1
ATOM 4202 C C . THR D 1 118 ? 26.045 16.497 24.502 1.00 87.00 145 THR D C 1
ATOM 4203 O O . THR D 1 118 ? 26.530 17.236 23.640 1.00 93.11 145 THR D O 1
ATOM 4207 N N . ASN D 1 119 ? 26.255 16.665 25.803 1.00 84.30 146 ASN D N 1
ATOM 4208 C CA . ASN D 1 119 ? 27.091 17.741 26.307 1.00 87.68 146 ASN D CA 1
ATOM 4209 C C . ASN D 1 119 ? 28.571 17.363 26.287 1.00 94.65 146 ASN D C 1
ATOM 4210 O O . ASN D 1 119 ? 29.443 18.235 26.395 1.00 90.06 146 ASN D O 1
ATOM 4215 N N . PHE D 1 120 ? 28.846 16.065 26.141 1.00 90.71 147 PHE D N 1
ATOM 4216 C CA . PHE D 1 120 ? 30.214 15.581 25.959 1.00 89.73 147 PHE D CA 1
ATOM 4217 C C . PHE D 1 120 ? 30.797 16.026 24.614 1.00 85.40 147 PHE D C 1
ATOM 4218 O O . PHE D 1 120 ? 32.014 16.144 24.478 1.00 73.96 147 PHE D O 1
ATOM 4226 N N . TYR D 1 121 ? 29.921 16.282 23.639 1.00 79.65 148 TYR D N 1
ATOM 4227 C CA . TYR D 1 121 ? 30.315 16.814 22.328 1.00 65.12 148 TYR D CA 1
ATOM 4228 C C . TYR D 1 121 ? 31.022 18.176 22.398 1.00 67.58 148 TYR D C 1
ATOM 4229 O O . TYR D 1 121 ? 31.624 18.610 21.415 1.00 62.68 148 TYR D O 1
ATOM 4238 N N . LYS D 1 122 ? 30.938 18.854 23.543 1.00 53.13 149 LYS D N 1
ATOM 4239 C CA . LYS D 1 122 ? 31.702 20.082 23.763 1.00 60.64 149 LYS D CA 1
ATOM 4240 C C . LYS D 1 122 ? 33.159 19.732 24.059 1.00 65.65 149 LYS D C 1
ATOM 4241 O O . LYS D 1 122 ? 34.079 20.452 23.662 1.00 67.12 149 LYS D O 1
ATOM 4247 N N . VAL D 1 123 ? 33.354 18.619 24.765 1.00 60.62 150 VAL D N 1
ATOM 4248 C CA . VAL D 1 123 ? 34.686 18.117 25.091 1.00 60.26 150 VAL D CA 1
ATOM 4249 C C . VAL D 1 123 ? 35.211 17.314 23.901 1.00 55.70 150 VAL D C 1
ATOM 4250 O O . VAL D 1 123 ? 36.282 17.598 23.375 1.00 45.00 150 VAL D O 1
ATOM 4254 N N . TRP D 1 124 ? 34.420 16.325 23.486 1.00 54.34 151 TRP D N 1
ATOM 4255 C CA . TRP D 1 124 ? 34.792 15.338 22.474 1.00 51.14 151 TRP D CA 1
ATOM 4256 C C . TRP D 1 124 ? 34.323 15.762 21.113 1.00 48.47 151 TRP D C 1
ATOM 4257 O O . TRP D 1 124 ? 33.391 15.180 20.534 1.00 45.06 151 TRP D O 1
ATOM 4268 N N . GLN D 1 125 ? 34.998 16.795 20.603 1.00 44.13 152 GLN D N 1
ATOM 4269 C CA . GLN D 1 125 ? 34.569 17.538 19.407 1.00 56.28 152 GLN D CA 1
ATOM 4270 C C . GLN D 1 125 ? 34.470 16.702 18.129 1.00 56.06 152 GLN D C 1
ATOM 4271 O O . GLN D 1 125 ? 33.567 16.917 17.317 1.00 53.96 152 GLN D O 1
ATOM 4277 N N . PHE D 1 126 ? 35.396 15.754 17.963 1.00 54.37 153 PHE D N 1
ATOM 4278 C CA . PHE D 1 126 ? 35.517 14.963 16.729 1.00 58.96 153 PHE D CA 1
ATOM 4279 C C . PHE D 1 126 ? 34.924 13.543 16.822 1.00 48.97 153 PHE D C 1
ATOM 4280 O O . PHE D 1 126 ? 35.251 12.686 15.987 1.00 56.32 153 PHE D O 1
ATOM 4288 N N . SER D 1 127 ? 34.066 13.295 17.820 1.00 53.51 154 SER D N 1
ATOM 4289 C CA . SER D 1 127 ? 33.387 11.985 17.984 1.00 51.08 154 SER D CA 1
ATOM 4290 C C . SER D 1 127 ? 32.395 11.813 16.837 1.00 60.19 154 SER D C 1
ATOM 4291 O O . SER D 1 127 ? 31.674 12.759 16.519 1.00 60.71 154 SER D O 1
ATOM 4294 N N . PRO D 1 128 ? 32.375 10.628 16.195 1.00 63.33 155 PRO D N 1
ATOM 4295 C CA . PRO D 1 128 ? 31.572 10.435 14.988 1.00 80.48 155 PRO D CA 1
ATOM 4296 C C . PRO D 1 128 ? 30.145 10.994 15.112 1.00 89.45 155 PRO D C 1
ATOM 4297 O O . PRO D 1 128 ? 29.507 10.857 16.166 1.00 88.05 155 PRO D O 1
ATOM 4301 N N . ASP D 1 129 ? 29.664 11.629 14.043 1.00 66.96 156 ASP D N 1
ATOM 4302 C CA . ASP D 1 129 ? 28.517 12.518 14.167 1.00 59.98 156 ASP D CA 1
ATOM 4303 C C . ASP D 1 129 ? 27.227 12.022 13.526 1.00 51.43 156 ASP D C 1
ATOM 4304 O O . ASP D 1 129 ? 26.438 12.808 12.992 1.00 45.66 156 ASP D O 1
ATOM 4309 N N . GLU D 1 130 ? 27.007 10.718 13.592 1.00 34.89 157 GLU D N 1
ATOM 4310 C CA . GLU D 1 130 ? 25.782 10.154 13.075 1.00 40.24 157 GLU D CA 1
ATOM 4311 C C . GLU D 1 130 ? 25.241 9.125 14.042 1.00 44.63 157 GLU D C 1
ATOM 4312 O O . GLU D 1 130 ? 25.874 8.104 14.276 1.00 40.51 157 GLU D O 1
ATOM 4318 N N . LEU D 1 131 ? 24.068 9.420 14.604 1.00 40.92 158 LEU D N 1
ATOM 4319 C CA . LEU D 1 131 ? 23.314 8.478 15.405 1.00 38.60 158 LEU D CA 1
ATOM 4320 C C . LEU D 1 131 ? 22.825 7.353 14.504 1.00 36.46 158 LEU D C 1
ATOM 4321 O O . LEU D 1 131 ? 22.451 7.591 13.362 1.00 47.90 158 LEU D O 1
ATOM 4326 N N . GLU D 1 132 ? 22.855 6.122 14.983 1.00 34.76 159 GLU D N 1
ATOM 4327 C CA . GLU D 1 132 ? 22.352 5.010 14.186 1.00 36.47 159 GLU D CA 1
ATOM 4328 C C . GLU D 1 132 ? 21.537 4.052 15.045 1.00 42.42 159 GLU D C 1
ATOM 4329 O O . GLU D 1 132 ? 21.906 3.773 16.190 1.00 48.44 159 GLU D O 1
ATOM 4335 N N . ALA D 1 133 ? 20.428 3.563 14.491 1.00 51.61 160 ALA D N 1
ATOM 4336 C CA . ALA D 1 133 ? 19.601 2.534 15.143 1.00 55.06 160 ALA D CA 1
ATOM 4337 C C . ALA D 1 133 ? 19.242 1.476 14.128 1.00 47.72 160 ALA D C 1
ATOM 4338 O O . ALA D 1 133 ? 19.179 1.756 12.936 1.00 43.31 160 ALA D O 1
ATOM 4340 N N . HIS D 1 134 ? 19.021 0.256 14.606 1.00 45.24 161 HIS D N 1
ATOM 4341 C CA . HIS D 1 134 ? 18.750 -0.881 13.737 1.00 48.48 161 HIS D CA 1
ATOM 4342 C C . HIS D 1 134 ? 17.329 -1.339 14.009 1.00 56.30 161 HIS D C 1
ATOM 4343 O O . HIS D 1 134 ? 16.868 -1.315 15.165 1.00 52.38 161 HIS D O 1
ATOM 4350 N N . ILE D 1 135 ? 16.615 -1.740 12.958 1.00 46.47 162 ILE D N 1
ATOM 4351 C CA . ILE D 1 135 ? 15.191 -2.097 13.087 1.00 44.44 162 ILE D CA 1
ATOM 4352 C C . ILE D 1 135 ? 14.820 -3.325 12.247 1.00 39.84 162 ILE D C 1
ATOM 4353 O O . ILE D 1 135 ? 15.131 -3.392 11.056 1.00 39.98 162 ILE D O 1
ATOM 4358 N N . VAL D 1 136 ? 14.181 -4.313 12.879 1.00 43.04 163 VAL D N 1
ATOM 4359 C CA . VAL D 1 136 ? 13.623 -5.448 12.141 1.00 50.39 163 VAL D CA 1
ATOM 4360 C C . VAL D 1 136 ? 12.117 -5.225 11.897 1.00 55.66 163 VAL D C 1
ATOM 4361 O O . VAL D 1 136 ? 11.389 -4.766 12.792 1.00 57.11 163 VAL D O 1
ATOM 4365 N N . ALA D 1 137 ? 11.664 -5.497 10.675 1.00 50.40 164 ALA D N 1
ATOM 4366 C CA . ALA D 1 137 ? 10.233 -5.622 10.420 1.00 52.32 164 ALA D CA 1
ATOM 4367 C C . ALA D 1 137 ? 9.918 -7.112 10.566 1.00 50.82 164 ALA D C 1
ATOM 4368 O O . ALA D 1 137 ? 10.246 -7.944 9.693 1.00 45.39 164 ALA D O 1
ATOM 4370 N N . GLY D 1 138 ? 9.348 -7.446 11.720 1.00 46.41 165 GLY D N 1
ATOM 4371 C CA . GLY D 1 138 ? 9.061 -8.820 12.063 1.00 53.93 165 GLY D CA 1
ATOM 4372 C C . GLY D 1 138 ? 7.618 -9.192 11.833 1.00 52.18 165 GLY D C 1
ATOM 4373 O O . GLY D 1 138 ? 6.760 -8.319 11.659 1.00 60.71 165 GLY D O 1
ATOM 4374 N N . VAL D 1 139 ? 7.355 -10.495 11.846 1.00 68.23 166 VAL D N 1
ATOM 4375 C CA . VAL D 1 139 ? 5.987 -11.001 11.776 1.00 59.45 166 VAL D CA 1
ATOM 4376 C C . VAL D 1 139 ? 5.112 -10.359 12.863 1.00 58.20 166 VAL D C 1
ATOM 4377 O O . VAL D 1 139 ? 3.936 -10.099 12.630 1.00 63.63 166 VAL D O 1
ATOM 4381 N N . SER D 1 140 ? 5.719 -10.046 14.012 1.00 50.44 167 SER D N 1
ATOM 4382 C CA . SER D 1 140 ? 5.028 -9.465 15.177 1.00 57.19 167 SER D CA 1
ATOM 4383 C C . SER D 1 140 ? 4.968 -7.933 15.184 1.00 60.76 167 SER D C 1
ATOM 4384 O O . SER D 1 140 ? 4.433 -7.324 16.120 1.00 61.32 167 SER D O 1
ATOM 4387 N N . GLY D 1 141 ? 5.520 -7.308 14.148 1.00 57.03 168 GLY D N 1
ATOM 4388 C CA . GLY D 1 141 ? 5.589 -5.858 14.099 1.00 41.65 168 GLY D CA 1
ATOM 4389 C C . GLY D 1 141 ? 7.011 -5.324 14.066 1.00 42.79 168 GLY D C 1
ATOM 4390 O O . GLY D 1 141 ? 7.955 -6.025 13.669 1.00 41.68 168 GLY D O 1
ATOM 4391 N N . LEU D 1 142 ? 7.159 -4.081 14.499 1.00 48.78 169 LEU D N 1
ATOM 4392 C CA . LEU D 1 142 ? 8.460 -3.409 14.460 1.00 59.15 169 LEU D CA 1
ATOM 4393 C C . LEU D 1 142 ? 9.271 -3.629 15.740 1.00 60.45 169 LEU D C 1
ATOM 4394 O O . LEU D 1 142 ? 8.895 -3.103 16.795 1.00 67.69 169 LEU D O 1
ATOM 4399 N N . ARG D 1 143 ? 10.377 -4.378 15.649 1.00 55.60 170 ARG D N 1
ATOM 4400 C CA . ARG D 1 143 ? 11.310 -4.496 16.791 1.00 55.07 170 ARG D CA 1
ATOM 4401 C C . ARG D 1 143 ? 12.648 -3.723 16.646 1.00 65.63 170 ARG D C 1
ATOM 4402 O O . ARG D 1 143 ? 13.401 -3.921 15.677 1.00 53.25 170 ARG D O 1
ATOM 4410 N N . PRO D 1 144 ? 12.927 -2.820 17.615 1.00 64.11 171 PRO D N 1
ATOM 4411 C CA . PRO D 1 144 ? 14.169 -2.065 17.704 1.00 60.36 171 PRO D CA 1
ATOM 4412 C C . PRO D 1 144 ? 15.250 -2.902 18.370 1.00 52.13 171 PRO D C 1
ATOM 4413 O O . PRO D 1 144 ? 15.129 -3.244 19.544 1.00 57.13 171 PRO D O 1
ATOM 4417 N N . VAL D 1 145 ? 16.291 -3.212 17.603 1.00 58.86 172 VAL D N 1
ATOM 4418 C CA . VAL D 1 145 ? 17.358 -4.163 17.956 1.00 57.79 172 VAL D CA 1
ATOM 4419 C C . VAL D 1 145 ? 18.382 -3.645 18.982 1.00 66.70 172 VAL D C 1
ATOM 4420 O O . VAL D 1 145 ? 18.475 -2.433 19.240 1.00 60.26 172 VAL D O 1
ATOM 4424 N N . LYS D 1 146 ? 19.142 -4.585 19.559 1.00 72.64 173 LYS D N 1
ATOM 4425 C CA . LYS D 1 146 ? 20.278 -4.297 20.451 1.00 73.21 173 LYS D CA 1
ATOM 4426 C C . LYS D 1 146 ? 21.614 -4.747 19.844 1.00 79.36 173 LYS D C 1
ATOM 4427 O O . LYS D 1 146 ? 21.640 -5.606 18.964 1.00 96.33 173 LYS D O 1
ATOM 4433 N N . LYS D 1 147 ? 22.713 -4.157 20.317 1.00 95.15 174 LYS D N 1
ATOM 4434 C CA . LYS D 1 147 ? 24.076 -4.525 19.893 1.00 106.11 174 LYS D CA 1
ATOM 4435 C C . LYS D 1 147 ? 24.594 -5.728 20.716 1.00 122.45 174 LYS D C 1
ATOM 4436 O O . LYS D 1 147 ? 23.930 -6.162 21.665 1.00 118.75 174 LYS D O 1
ATOM 4442 N N . VAL D 1 148 ? 25.759 -6.271 20.343 1.00 131.35 175 VAL D N 1
ATOM 4443 C CA . VAL D 1 148 ? 26.378 -7.395 21.068 1.00 125.22 175 VAL D CA 1
ATOM 4444 C C . VAL D 1 148 ? 27.008 -6.941 22.389 1.00 134.62 175 VAL D C 1
ATOM 4445 O O . VAL D 1 148 ? 26.629 -7.406 23.466 1.00 128.88 175 VAL D O 1
#

B-factor: mean 46.76, std 19.7, range [14.6, 137.39]

Solvent-accessible surface area: 26532 Å² total; per-residue (Å²): 61,84,7,40,40,12,0,0,11,0,50,6,52,181,96,0,9,42,30,110,95,51,148,43,22,74,1,55,0,25,2,0,4,0,99,44,31,73,89,0,84,124,10,91,35,135,35,1,83,103,54,7,150,83,50,0,38,127,6,33,51,73,55,27,72,12,109,0,64,26,31,40,60,7,13,11,3,3,9,83,20,35,123,60,6,78,60,0,0,0,3,0,30,7,117,77,52,134,84,51,68,36,48,19,26,8,70,14,17,93,101,114,62,7,83,18,24,138,40,0,36,46,3,28,45,24,2,22,3,73,1,13,0,1,77,83,5,5,128,71,77,210,92,14,65,42,12,0,0,13,0,46,5,55,196,120,0,13,36,52,76,46,97,118,62,28,63,0,40,0,24,2,0,10,0,94,43,29,60,92,0,85,116,13,92,33,142,24,1,82,102,51,7,151,87,48,7,41,122,18,33,57,50,50,24,85,11,115,0,69,40,32,31,66,4,4,10,4,3,7,76,29,44,174,56,4,68,61,0,0,0,3,0,19,4,118,79,57,124,69,49,71,37,49,26,31,10,63,16,25,142,118,44,54,154,45,2,73,7,65,77,46,17,4,32,1,43,1,15,0,9,75,75,7,8,130,64,45,120,100,138,202,73,59,44,22,0,0,10,0,48,3,53,183,110,0,11,39,107,107,155,39,31,67,0,54,0,27,6,0,19,0,93,39,40,62,63,0,82,126,20,79,17,139,37,1,79,126,63,3,157,89,55,4,51,121,7,25,56,56,48,29,89,15,114,0,73,43,28,43,66,6,7,8,9,4,8,86,29,40,185,73,9,107,56,0,0,0,3,0,23,4,137,78,51,118,73,42,71,31,42,19,29,6,53,22,30,102,113,109,39,52,159,32,0,26,33,7,56,71,32,6,28,3,43,2,17,0,6,80,74,6,7,124,60,30,124,125,178,99,10,56,44,9,0,0,4,0,41,5,40,186,110,0,11,44,132,87,46,65,1,93,0,34,1,0,16,0,130,36,28,68,63,0,82,127,15,86,14,129,48,1,79,129,60,6,153,85,49,8,33,137,12,13,65,66,49,24,84,6,97,0,68,39,30,40,65,4,7,9,2,2,7,78,30,39,187,58,4,70,64,0,0,0,3,0,29,5,98,66,65,120,75,32,73,24,52,20,26,10,61,11,13,58,78,89,39,0,57,20,25,134,30,0,25,58,8,61,43,30,6,26,3,45,1,20,0,0,84,69,2,5,117,78,52,137,117,193

Organism: Serratia marcescens (NCBI:txid615)

Sequence (558 aa):
SVPSRYSLVFDADRQVNAAAGAQPAPIKIRVLLLRSDAEFMDADFFSLQNDAKSVLGNSLLDSDQFFLTPGQTGKKLGGQSALDARYIGVIAEYQNLDGKTWRISLPLPEPTETNFYKVWQFSPDELEAHIVAGVSGLRPVKVPSRYSLVFDADRQVNAAAGAQPAPIKIRVLLLRSDAEFMDADFFSLQNDAKSVLGNSLLDSDQFFLTPGQTGKKLGGQSALDARYIGVIAEYQNLDGKTWRISLPLPEPFYKVWQFSPDELEAHIVAGVSGLRPVKKVDPSRYSLVFDADRQVNAAAQPAPIKIRVLLLRSDAEFMDADFFSLQNDAKSVLGNSLLDSDQFFLTPGQTGKKLGGQSALDARYIGVIAEYQNLDGKTWRISLPLPEPTFYKVWQFSPDELEAHIVAGVSGLRRPVKKVVPSRYSLVFDADRQVNAAPAPIKIRVLLLRSDAEFMDADFFSLQNDAKSVLGNSLLDSDQFFLTPGQTGKKLGGQSALDARYIGVIAEYQNLDGKTWRISLPLPEPTETNFYKVWQFSPDELEAHIVAGVSGLRPVKKV